Protein 6XRU (pdb70)

B-factor: mean 28.0, std 14.19, range [10.67, 147.47]

Organism: Sus scrofa (NCBI:txid9823)

Nearest PDB structures (foldseek):
  7mss-assembly1_A  TM=9.963E-01  e=2.868E-61  Homo sapiens
  8z03-assembly1_A  TM=9.940E-01  e=2.868E-61  Homo sapiens
  2fp4-assembly1_A  TM=9.964E-01  e=8.031E-61  Sus scrofa
  7jmk-assembly2_C  TM=9.768E-01  e=1.988E-58  Sus scrofa
  7jj0-assembly2_C  TM=9.709E-01  e=2.112E-58  Sus scrofa

CATH classification: 3.40.50.261

Foldseek 3Di:
DQLLLLVVQQDFQPAAEEEECCPPDVNVVVLVVQVVLNANYAYYEDAPPAPDDHPNHGYHNAPLVVCVVGVHQEYEYPDEQVCRLVVLVRCVVSLRSEYEAAYDDHPPVSLVVSVVVSVVDHRYFYADYNWQAKDQQSTGDHGDQDNPQFDAAAEEEEEQDRVLLSLLRNLQVVVPGGYRMYGHSYQEQRGRDAPLSVVVVLLPDPRHQAYEYEEEFADCRLLVNLVSLLVRQDDPSRGAYEYEYPDQPPDAPDAPPGNGHHCPPNGGHRVVSVVSNVVSVHHYDPDSNCRNVVVVVVCVVVVNPDDDD/DDFWQVLVVVLLVVLPAFAFDKDKDQALVRQLVRLVVQPAQKKKKAFIDDFDAQQQKAWPLGDGGRIDMDRHSNVRSVVVNSQAQIFIDGPRAPPRHFHGRMMMITHDFAFDFFKKWKWAQDPVDGAIKIWIFLDFDDDVVVCCVPPVVRIDMDGADPVVADDLVSLLVRLVSNPQDDVQSVQSSVNVSSVRVSCVVQQWRMKIQTGQGAGPVGHTHRHGIGTHHDPVCCVVNVVSVVSDDCRRPDVLVVLLVVVPWDKAFFPFAEEEAEAAQVVQVVLQVLLVVLPGHYGIGTHCYLPHALVSLLSVLLSQQPDPSYQEYFYAYAHDSDALLSNLNSNLVSCVVDPRRHAYEYEYHYHNRVVSVVSNVVSVDDYHYADDSNRSSNVSNVRGD

Radius of gyration: 27.21 Å; Cα contacts (8 Å, |Δi|>4): 1732; chains: 2; bounding box: 96×62×56 Å

GO terms:
  GO:0004776 succinate-CoA ligase (GDP-forming) activity (F, EXP)
  GO:0005515 protein binding (F, IPI)

Secondary structure (DSSP, 8-state):
-GGGGGGGG---TT-EEEEETTTSHHHHHHHHHHHHHT-EEEEEE-TT-TTEEETTEEEESSHHHHHHHH---EEEE---HHHHHHHHHHHHHTT-SEEEE--S---HHHHHHHHHHHTT-SS-EEE-SS--EEEETTTEEEESS-GGG--EEEEEEEES-HHHHHHHHHHHHHTT--EEEEEE--S-SS-S--HHHHHHHHHH-TT--EEEEEEESSSSHHHHHHHHHHHHS-STTPPPEEEEEE-TTPPTTS--SSTT---BTTB--HHHHHHHHHHTT-EE-SSGGGHHHHHHHHHHHTT-S----/----HHHHHHHHHTTT-----EEEESSHHHHHHHHHHH--SSEEEEE--SSS-GGG-EETTS-B-SEEEES-HHHHHHHHHTTTTSEEE-TTS-TT-EE---EEEEE----SEEEEEEEEE-SSSSSEEEEEES--SS-HHHHHHH-GGG-EEEE--TTT---HHHHHHHHHHTT--HHHHHHHHHHHHHHHHHHHHTTEEEEEEEEEEE-TTS-EEE--EEEEE-GGGGGG-HHHHTT---TTS-HHHHHHHHTT-EEEE-SSSEEEEESSHHHHHHHHHHHHHTT--B-EEEE--TT--HHHHHHHHHHHHH-TT-SEEEEEEEESSS-HHHHHHHHHHHHHTS---S-EEEEEEETTHHHHHHHHHHTT---EE-SSHHHHHHHHHHT--

Sequence (702 aa):
SYTASRKHLYVDKNTKVICQGFTGKQGTFHSQQQALEYGTNLVGGTTPGKGGKTHLGLPVFNTVKEAKEQTGATASSVIYVPPPFAAAAINEAIDAEVPLVVCITEGIPQQDMVRVKHRLLRQGKTRLIGPNCPGVINPGEECKIGIIMPGHIHKKGRIGIVSRSGTLTYEAVHQTTQVGLGQSLCVGIGGDPFNGTDFTDCLEIFLNDPATEGIILIGEIGGNNAEENAAEFLKQHNSGPKSKPVVSFIAGLTAPPGRRMGHAGAIIAGGKGGAKEKITALQSAGVVVSMMSPAQLGTTIYKEFEKRRKMLLVHHMMNLQEYQSKKLMSDNGVKVQRFFVADTANEALEAAKRLNAKEIVLKAQILAGGRGKGVFSSGLKGGVHLTKDPEVVGQLAKQMIGYNLATKQTPKEGVKVNKVMVAEALDISRETYLAILMDRSCCNGPVLVGSPQGGVDIEEVAASNPELIIFKEQIDIIIEGIKDSQAQRMAENLGFLGPLQNQAADQIKKKLYNLFLKIDATQVEVNPFGETPEGQVVCFDAKINFDDNAEFRQKDIFAMDDKSSENEPIIEENEAAKYDLKYIIGLDGNIACFVNGAGLAMATCDIIFLNGGKPANFLDLGGGVKESQVYQAFKLLTADPKVEAILLVNIFGGIVNCAIIANGITKACRELELKVPLVVRLEGTNVHEAQNILTNSGLPITSSAVDLEDAAKKAVASVT

InterPro domains:
  IPR003781 CoA-binding [PF02629] (53-146)
  IPR003781 CoA-binding [SM00881] (51-147)
  IPR005810 Succinyl-CoA ligase, alpha subunit [MF_01988] (48-340)
  IPR005810 Succinyl-CoA ligase, alpha subunit [PIRSF001553] (47-343)
  IPR005810 Succinyl-CoA ligase, alpha subunit [TIGR01019] (51-337)
  IPR005811 ATP-citrate synthase/succinyl-CoA ligase, C-terminal domain [PF00549] (199-324)
  IPR016102 Succinyl-CoA synthetase-like [G3DSA:3.40.50.261] (169-345)
  IPR016102 Succinyl-CoA synthetase-like [SSF52210] (171-338)
  IPR017440 ATP-citrate lyase/succinyl-CoA ligase, active site [PS00399] (288-301)
  IPR033847 ATP-citrate lyase/succinyl-CoA ligase, conserved site [PS01216] (200-229)
  IPR036291 NAD(P)-binding domain superfamily [SSF51735] (43-170)

Structure (mmCIF, N/CA/C/O backbone):
data_6XRU
#
_entry.id   6XRU
#
_cell.length_a   86.041
_cell.length_b   81.246
_cell.length_c   50.386
_cell.angle_alpha   90.000
_cell.angle_beta   104.590
_cell.angle_gamma   90.000
#
_symmetry.space_group_name_H-M   'P 1 21 1'
#
loop_
_entity.id
_entity.type
_entity.pdbx_description
1 polymer 'Succinyl-CoA ligase [ADP/GDP-forming] subunit alpha, mitochondrial'
2 polymer 'Succinate--CoA ligase [GDP-forming] subunit beta, mitochondrial'
3 non-polymer 'DESULFO-COENZYME A'
4 non-polymer 'SUCCINIC ACID'
5 non-polymer GLYCEROL
6 non-polymer 1,2-ETHANEDIOL
7 non-polymer 'PHOSPHATE ION'
8 non-polymer 'MAGNESIUM ION'
9 water water
#
loop_
_atom_site.group_PDB
_atom_site.id
_atom_site.type_symbol
_atom_site.label_atom_id
_atom_site.label_alt_id
_atom_site.label_comp_id
_atom_site.label_asym_id
_atom_site.label_entity_id
_atom_site.label_seq_id
_atom_site.pdbx_PDB_ins_code
_atom_site.Cartn_x
_atom_site.Cartn_y
_atom_site.Cartn_z
_atom_site.occupancy
_atom_site.B_iso_or_equiv
_atom_site.auth_seq_id
_atom_site.auth_comp_id
_atom_site.auth_asym_id
_atom_site.auth_atom_id
_atom_site.pdbx_PDB_model_num
ATOM 1 N N . SER A 1 1 ? 24.417 16.868 0.550 1.00 32.80 2 SER A N 1
ATOM 2 C CA . SER A 1 1 ? 23.638 15.655 0.738 1.00 33.58 2 SER A CA 1
ATOM 3 C C . SER A 1 1 ? 23.978 15.013 2.078 1.00 20.31 2 SER A C 1
ATOM 4 O O . SER A 1 1 ? 25.089 15.152 2.586 1.00 23.49 2 SER A O 1
ATOM 11 N N . TYR A 1 2 ? 23.013 14.293 2.645 1.00 21.66 3 TYR A N 1
ATOM 12 C CA . TYR A 1 2 ? 23.281 13.560 3.875 1.00 21.03 3 TYR A CA 1
ATOM 13 C C . TYR A 1 2 ? 24.393 12.533 3.682 1.00 23.29 3 TYR A C 1
ATOM 14 O O . TYR A 1 2 ? 25.091 12.189 4.643 1.00 19.70 3 TYR A O 1
ATOM 32 N N . THR A 1 3 ? 24.589 12.040 2.455 1.00 20.04 4 THR A N 1
ATOM 33 C CA . THR A 1 3 ? 25.652 11.065 2.232 1.00 20.29 4 THR A CA 1
ATOM 34 C C . THR A 1 3 ? 27.031 11.654 2.491 1.00 21.82 4 THR A C 1
ATOM 35 O O . THR A 1 3 ? 27.979 10.898 2.727 1.00 24.48 4 THR A O 1
ATOM 46 N N . ALA A 1 4 ? 27.163 12.984 2.452 1.00 22.77 5 ALA A N 1
ATOM 47 C CA . ALA A 1 4 ? 28.448 13.610 2.731 1.00 24.22 5 ALA A CA 1
ATOM 48 C C . ALA A 1 4 ? 28.939 13.331 4.145 1.00 25.79 5 ALA A C 1
ATOM 49 O O . ALA A 1 4 ? 30.142 13.442 4.401 1.00 27.18 5 ALA A O 1
ATOM 56 N N . SER A 1 5 ? 28.043 12.987 5.070 1.00 20.29 6 SER A N 1
ATOM 57 C CA . SER A 1 5 ? 28.425 12.738 6.453 1.00 17.08 6 SER A CA 1
ATOM 58 C C . SER A 1 5 ? 28.836 11.292 6.711 1.00 18.35 6 SER A C 1
ATOM 59 O O . SER A 1 5 ? 29.199 10.963 7.845 1.00 17.81 6 SER A O 1
ATOM 67 N N . ARG A 1 6 ? 28.789 10.421 5.696 1.00 19.19 7 ARG A N 1
ATOM 68 C CA . ARG A 1 6 ? 29.176 9.028 5.898 1.00 16.33 7 ARG A CA 1
ATOM 69 C C . ARG A 1 6 ? 30.574 8.917 6.488 1.00 16.95 7 ARG A C 1
ATOM 70 O O . ARG A 1 6 ? 30.847 8.014 7.292 1.00 16.62 7 ARG A O 1
ATOM 91 N N . LYS A 1 7 ? 31.471 9.830 6.101 1.00 19.17 8 LYS A N 1
ATOM 92 C CA . LYS A 1 7 ? 32.856 9.760 6.554 1.00 20.84 8 LYS A CA 1
ATOM 93 C C . LYS A 1 7 ? 32.962 9.786 8.074 1.00 18.77 8 LYS A C 1
ATOM 94 O O . LYS A 1 7 ? 33.897 9.207 8.641 1.00 18.57 8 LYS A O 1
ATOM 113 N N . HIS A 1 8 ? 32.018 10.443 8.752 1.00 17.90 9 HIS A N 1
ATOM 114 C CA . HIS A 1 8 ? 32.080 10.563 10.205 1.00 19.57 9 HIS A CA 1
ATOM 115 C C . HIS A 1 8 ? 31.872 9.233 10.922 1.00 17.42 9 HIS A C 1
ATOM 116 O O . HIS A 1 8 ? 32.082 9.167 12.138 1.00 16.87 9 HIS A O 1
ATOM 130 N N . LEU A 1 9 ? 31.462 8.182 10.206 1.00 17.65 10 LEU A N 1
ATOM 131 C CA . LEU A 1 9 ? 31.329 6.864 10.818 1.00 14.47 10 LEU A CA 1
ATOM 132 C C . LEU A 1 9 ? 32.663 6.326 11.317 1.00 17.37 10 LEU A C 1
ATOM 133 O O . LEU A 1 9 ? 32.696 5.522 12.255 1.00 17.54 10 LEU A O 1
ATOM 149 N N . TYR A 1 10 ? 33.769 6.737 10.696 1.00 18.78 11 TYR A N 1
ATOM 150 C CA . TYR A 1 10 ? 35.066 6.115 10.955 1.00 18.93 11 TYR A CA 1
ATOM 151 C C . TYR A 1 10 ? 35.738 6.822 12.129 1.00 14.72 11 TYR A C 1
ATOM 152 O O . TYR A 1 10 ? 36.668 7.617 11.979 1.00 18.07 11 TYR A O 1
ATOM 170 N N . VAL A 1 11 ? 35.247 6.507 13.330 1.00 16.24 12 VAL A N 1
ATOM 171 C CA . VAL A 1 11 ? 35.866 7.024 14.543 1.00 14.73 12 VAL A CA 1
ATOM 172 C C . VAL A 1 11 ? 37.311 6.530 14.660 1.00 15.35 12 VAL A C 1
ATOM 173 O O . VAL A 1 11 ? 37.702 5.502 14.092 1.00 15.38 12 VAL A O 1
ATOM 186 N N . ASP A 1 12 ? 38.113 7.283 15.408 1.00 13.65 13 ASP A N 1
ATOM 187 C CA . ASP A 1 12 ? 39.526 6.956 15.585 1.00 14.72 13 ASP A CA 1
ATOM 188 C C . ASP A 1 12 ? 40.020 7.564 16.897 1.00 15.26 13 ASP A C 1
ATOM 189 O O . ASP A 1 12 ? 39.244 8.140 17.667 1.00 13.68 13 ASP A O 1
ATOM 198 N N . LYS A 1 13 ? 41.326 7.444 17.147 1.00 16.12 14 LYS A N 1
ATOM 199 C CA . LYS A 1 13 ? 41.866 7.831 18.444 1.00 15.95 14 LYS A CA 1
ATOM 200 C C . LYS A 1 13 ? 41.733 9.319 18.725 1.00 18.48 14 LYS A C 1
ATOM 201 O O . LYS A 1 13 ? 41.931 9.734 19.873 1.00 21.41 14 LYS A O 1
ATOM 220 N N . ASN A 1 14 ? 41.424 10.127 17.721 1.00 16.42 15 ASN A N 1
ATOM 221 C CA . ASN A 1 14 ? 41.283 11.562 17.902 1.00 17.34 15 ASN A CA 1
ATOM 222 C C . ASN A 1 14 ? 39.831 12.006 18.002 1.00 17.52 15 ASN A C 1
ATOM 223 O O . ASN A 1 14 ? 39.568 13.194 18.195 1.00 18.29 15 ASN A O 1
ATOM 234 N N . THR A 1 15 ? 38.884 11.084 17.908 1.00 14.90 16 THR A N 1
ATOM 235 C CA . THR A 1 15 ? 37.491 11.428 18.141 1.00 14.54 16 THR A CA 1
ATOM 236 C C . THR A 1 15 ? 37.288 11.835 19.596 1.00 17.94 16 THR A C 1
ATOM 237 O O . THR A 1 15 ? 37.809 11.200 20.515 1.00 16.89 16 THR A O 1
ATOM 248 N N . LYS A 1 16 ? 36.525 12.903 19.803 1.00 15.04 17 LYS A N 1
ATOM 249 C CA . LYS A 1 16 ? 36.224 13.422 21.131 1.00 14.73 17 LYS A CA 1
ATOM 250 C C . LYS A 1 16 ? 34.721 13.337 21.339 1.00 13.25 17 LYS A C 1
ATOM 251 O O . LYS A 1 16 ? 33.952 13.810 20.497 1.00 15.36 17 LYS A O 1
ATOM 270 N N . VAL A 1 17 ? 34.308 12.725 22.452 1.00 14.93 18 VAL A N 1
ATOM 271 C CA . VAL A 1 17 ? 32.941 12.252 22.642 1.00 16.17 18 VAL A CA 1
ATOM 272 C C . VAL A 1 17 ? 32.309 12.909 23.863 1.00 15.55 18 VAL A C 1
ATOM 273 O O . VAL A 1 17 ? 32.926 12.978 24.932 1.00 16.49 18 VAL A O 1
ATOM 286 N N . ILE A 1 18 ? 31.058 13.352 23.711 1.00 14.30 19 ILE A N 1
ATOM 287 C CA . ILE A 1 18 ? 30.219 13.739 24.840 1.00 13.65 19 ILE A CA 1
ATOM 288 C C . ILE A 1 18 ? 29.077 12.737 24.966 1.00 15.33 19 ILE A C 1
ATOM 289 O O . ILE A 1 18 ? 28.696 12.059 24.006 1.00 16.89 19 ILE A O 1
ATOM 305 N N . CYS A 1 19 ? 28.505 12.677 26.168 1.00 14.46 20 CYS A N 1
ATOM 306 C CA . CYS A 1 19 ? 27.431 11.749 26.497 1.00 14.98 20 CYS A CA 1
ATOM 307 C C . CYS A 1 19 ? 26.165 12.532 26.824 1.00 15.44 20 CYS A C 1
ATOM 308 O O . CYS A 1 19 ? 26.138 13.298 27.794 1.00 15.12 20 CYS A O 1
ATOM 316 N N . GLN A 1 20 ? 25.119 12.330 26.026 1.00 14.29 21 GLN A N 1
ATOM 317 C CA . GLN A 1 20 ? 23.797 12.873 26.320 1.00 12.87 21 GLN A CA 1
ATOM 318 C C . GLN A 1 20 ? 23.054 11.867 27.191 1.00 13.49 21 GLN A C 1
ATOM 319 O O . GLN A 1 20 ? 22.915 10.697 26.814 1.00 16.54 21 GLN A O 1
ATOM 333 N N . GLY A 1 21 ? 22.579 12.324 28.348 1.00 14.19 22 GLY A N 1
ATOM 334 C CA . GLY A 1 21 ? 22.104 11.425 29.379 1.00 14.94 22 GLY A CA 1
ATOM 335 C C . GLY A 1 21 ? 23.204 11.034 30.333 1.00 17.45 22 GLY A C 1
ATOM 336 O O . GLY A 1 21 ? 23.136 9.963 30.949 1.00 18.54 22 GLY A O 1
ATOM 340 N N . PHE A 1 22 ? 24.201 11.908 30.488 1.00 15.82 23 PHE A N 1
ATOM 341 C CA . PHE A 1 22 ? 25.473 11.580 31.125 1.00 15.14 23 PHE A CA 1
ATOM 342 C C . PHE A 1 22 ? 25.298 11.167 32.575 1.00 13.41 23 PHE A C 1
ATOM 343 O O . PHE A 1 22 ? 26.039 10.311 33.072 1.00 17.07 23 PHE A O 1
ATOM 360 N N . THR A 1 23 ? 24.366 11.795 33.287 1.00 17.24 24 THR A N 1
ATOM 361 C CA . THR A 1 23 ? 24.158 11.521 34.703 1.00 16.04 24 THR A CA 1
ATOM 362 C C . THR A 1 23 ? 23.223 10.344 34.958 1.00 16.49 24 THR A C 1
ATOM 363 O O . THR A 1 23 ? 23.036 9.966 36.120 1.00 19.61 24 THR A O 1
ATOM 374 N N . GLY A 1 24 ? 22.646 9.751 33.918 1.00 16.12 25 GLY A N 1
ATOM 375 C CA . GLY A 1 24 ? 21.751 8.626 34.093 1.00 17.26 25 GLY A CA 1
ATOM 376 C C . GLY A 1 24 ? 22.497 7.348 34.433 1.00 14.65 25 GLY A C 1
ATOM 377 O O . GLY A 1 24 ? 23.726 7.291 34.479 1.00 18.68 25 GLY A O 1
ATOM 381 N N . LYS A 1 25 ? 21.723 6.290 34.671 1.00 16.81 26 LYS A N 1
ATOM 382 C CA . LYS A 1 25 ? 22.316 5.025 35.102 1.00 17.27 26 LYS A CA 1
ATOM 383 C C . LYS A 1 25 ? 23.277 4.474 34.049 1.00 15.43 26 LYS A C 1
ATOM 384 O O . LYS A 1 25 ? 24.453 4.216 34.336 1.00 18.82 26 LYS A O 1
ATOM 403 N N . GLN A 1 26 ? 22.798 4.294 32.816 1.00 17.84 27 GLN A N 1
ATOM 404 C CA . GLN A 1 26 ? 23.650 3.706 31.786 1.00 19.81 27 GLN A CA 1
ATOM 405 C C . GLN A 1 26 ? 24.658 4.713 31.245 1.00 17.60 27 GLN A C 1
ATOM 406 O O . GLN A 1 26 ? 25.803 4.349 30.954 1.00 18.30 27 GLN A O 1
ATOM 420 N N . GLY A 1 27 ? 24.258 5.977 31.103 1.00 18.26 28 GLY A N 1
ATOM 421 C CA . GLY A 1 27 ? 25.219 6.997 30.725 1.00 16.56 28 GLY A CA 1
ATOM 422 C C . GLY A 1 27 ? 26.406 7.035 31.663 1.00 18.72 28 GLY A C 1
ATOM 423 O O . GLY A 1 27 ? 27.553 7.147 31.226 1.00 18.68 28 GLY A O 1
ATOM 427 N N . THR A 1 28 ? 26.151 6.939 32.969 1.00 17.42 29 THR A N 1
ATOM 428 C CA . THR A 1 28 ? 27.247 6.953 33.932 1.00 17.06 29 THR A CA 1
ATOM 429 C C . THR A 1 28 ? 28.140 5.733 33.753 1.00 18.51 29 THR A C 1
ATOM 430 O O . THR A 1 28 ? 29.368 5.852 33.650 1.00 19.83 29 THR A O 1
ATOM 441 N N . PHE A 1 29 ? 27.535 4.546 33.713 1.00 20.09 30 PHE A N 1
ATOM 442 C CA . PHE A 1 29 ? 28.323 3.320 33.700 1.00 21.17 30 PHE A CA 1
ATOM 443 C C . PHE A 1 29 ? 29.145 3.205 32.423 1.00 21.39 30 PHE A C 1
ATOM 444 O O . PHE A 1 29 ? 30.337 2.880 32.467 1.00 20.04 30 PHE A O 1
ATOM 461 N N . HIS A 1 30 ? 28.531 3.475 31.275 1.00 17.60 31 HIS A N 1
ATOM 462 C CA . HIS A 1 30 ? 29.248 3.333 30.012 1.00 15.68 31 HIS A CA 1
ATOM 463 C C . HIS A 1 30 ? 30.215 4.473 29.762 1.00 19.52 31 HIS A C 1
ATOM 464 O O . HIS A 1 30 ? 31.195 4.282 29.035 1.00 19.60 31 HIS A O 1
ATOM 478 N N . SER A 1 31 ? 29.995 5.631 30.377 1.00 18.03 32 SER A N 1
ATOM 479 C CA . SER A 1 31 ? 31.011 6.674 30.346 1.00 16.05 32 SER A CA 1
ATOM 480 C C . SER A 1 31 ? 32.240 6.259 31.145 1.00 18.49 32 SER A C 1
ATOM 481 O O . SER A 1 31 ? 33.376 6.494 30.717 1.00 21.26 32 SER A O 1
ATOM 489 N N . GLN A 1 32 ? 32.034 5.652 32.315 1.00 18.56 33 GLN A N 1
ATOM 490 C CA . GLN A 1 32 ? 33.162 5.130 33.080 1.00 17.44 33 GLN A CA 1
ATOM 491 C C . GLN A 1 32 ? 33.926 4.092 32.268 1.00 23.00 33 GLN A C 1
ATOM 492 O O . GLN A 1 32 ? 35.159 4.131 32.186 1.00 20.31 33 GLN A O 1
ATOM 506 N N . GLN A 1 33 ? 33.206 3.163 31.640 1.00 22.63 34 GLN A N 1
ATOM 507 C CA A GLN A 1 33 ? 33.870 2.149 30.828 0.56 18.48 34 GLN A CA 1
ATOM 508 C CA B GLN A 1 33 ? 33.874 2.152 30.830 0.44 18.55 34 GLN A CA 1
ATOM 509 C C . GLN A 1 33 ? 34.578 2.770 29.629 1.00 20.36 34 GLN A C 1
ATOM 510 O O . GLN A 1 33 ? 35.638 2.285 29.217 1.00 21.78 34 GLN A O 1
ATOM 537 N N . ALA A 1 34 ? 34.019 3.844 29.066 1.00 19.06 35 ALA A N 1
ATOM 538 C CA . ALA A 1 34 ? 34.668 4.507 27.940 1.00 18.33 35 ALA A CA 1
ATOM 539 C C . ALA A 1 34 ? 36.001 5.107 28.359 1.00 21.28 35 ALA A C 1
ATOM 540 O O . ALA A 1 34 ? 37.003 4.984 27.645 1.00 19.96 35 ALA A O 1
ATOM 547 N N . LEU A 1 35 ? 36.026 5.777 29.510 1.00 21.18 36 LEU A N 1
ATOM 548 C CA . LEU A 1 35 ? 37.277 6.324 30.017 1.00 20.89 36 LEU A CA 1
ATOM 549 C C . LEU A 1 35 ? 38.309 5.226 30.215 1.00 20.75 36 LEU A C 1
ATOM 550 O O . LEU A 1 35 ? 39.480 5.385 29.846 1.00 22.68 36 LEU A O 1
ATOM 566 N N . GLU A 1 36 ? 37.891 4.098 30.791 1.00 17.74 37 GLU A N 1
ATOM 567 C CA . GLU A 1 36 ? 38.821 3.003 31.045 1.00 17.08 37 GLU A CA 1
ATOM 568 C C . GLU A 1 36 ? 39.322 2.375 29.750 1.00 21.92 37 GLU A C 1
ATOM 569 O O . GLU A 1 36 ? 40.455 1.883 29.703 1.00 23.88 37 GLU A O 1
ATOM 581 N N . TYR A 1 37 ? 38.510 2.403 28.689 1.00 22.23 38 TYR A N 1
ATOM 582 C CA . TYR A 1 37 ? 38.940 1.877 27.396 1.00 19.30 38 TYR A CA 1
ATOM 583 C C . TYR A 1 37 ? 39.948 2.793 26.706 1.00 22.80 38 TYR A C 1
ATOM 584 O O . TYR A 1 37 ? 40.739 2.327 25.878 1.00 25.82 38 TYR A O 1
ATOM 602 N N . GLY A 1 38 ? 39.933 4.089 27.017 1.00 20.80 39 GLY A N 1
ATOM 603 C CA . GLY A 1 38 ? 40.763 5.057 26.326 1.00 22.24 39 GLY A CA 1
ATOM 604 C C . GLY A 1 38 ? 40.014 5.961 25.371 1.00 19.89 39 GLY A C 1
ATOM 605 O O . GLY A 1 38 ? 40.648 6.777 24.691 1.00 21.12 39 GLY A O 1
ATOM 609 N N . THR A 1 39 ? 38.694 5.831 25.279 1.00 18.98 40 THR A N 1
ATOM 610 C CA . THR A 1 39 ? 37.908 6.789 24.514 1.00 19.59 40 THR A CA 1
ATOM 611 C C . THR A 1 39 ? 38.043 8.171 25.142 1.00 14.47 40 THR A C 1
ATOM 612 O O . THR A 1 39 ? 38.050 8.319 26.369 1.00 16.80 40 THR A O 1
ATOM 623 N N . ASN A 1 40 ? 38.158 9.190 24.284 1.00 17.38 41 ASN A N 1
ATOM 624 C CA . ASN A 1 40 ? 38.250 10.584 24.712 1.00 15.53 41 ASN A CA 1
ATOM 625 C C . ASN A 1 40 ? 36.857 11.110 25.065 1.00 17.03 41 ASN A C 1
ATOM 626 O O . ASN A 1 40 ? 36.263 11.920 24.351 1.00 20.69 41 ASN A O 1
ATOM 637 N N . LEU A 1 41 ? 36.345 10.652 26.204 1.00 15.96 42 LEU A N 1
ATOM 638 C CA . LEU A 1 41 ? 35.085 11.168 26.727 1.00 17.84 42 LEU A CA 1
ATOM 639 C C . LEU A 1 41 ? 35.368 12.450 27.505 1.00 20.76 42 LEU A C 1
ATOM 640 O O . LEU A 1 41 ? 36.097 12.427 28.504 1.00 19.66 42 LEU A O 1
ATOM 656 N N . VAL A 1 42 ? 34.784 13.563 27.056 1.00 15.20 43 VAL A N 1
ATOM 657 C CA . VAL A 1 42 ? 35.162 14.892 27.526 1.00 15.72 43 VAL A CA 1
ATOM 658 C C . VAL A 1 42 ? 34.063 15.594 28.312 1.00 16.30 43 VAL A C 1
ATOM 659 O O . VAL A 1 42 ? 34.294 16.708 28.806 1.00 19.71 43 VAL A O 1
ATOM 672 N N . GLY A 1 43 ? 32.893 14.997 28.451 1.00 15.03 44 GLY A N 1
ATOM 673 C CA . GLY A 1 43 ? 31.805 15.620 29.176 1.00 14.96 44 GLY A CA 1
ATOM 674 C C . GLY A 1 43 ? 30.479 15.091 28.670 1.00 13.64 44 GLY A C 1
ATOM 675 O O . GLY A 1 43 ? 30.424 14.112 27.932 1.00 15.65 44 GLY A O 1
ATOM 679 N N . GLY A 1 44 ? 29.407 15.757 29.084 1.00 15.03 45 GLY A N 1
ATOM 680 C CA . GLY A 1 44 ? 28.089 15.296 28.690 1.00 13.72 45 GLY A CA 1
ATOM 681 C C . GLY A 1 44 ? 27.011 16.287 29.066 1.00 14.90 45 GLY A C 1
ATOM 682 O O . GLY A 1 44 ? 27.271 17.326 29.679 1.00 16.85 45 GLY A O 1
ATOM 686 N N . THR A 1 45 ? 25.777 15.937 28.690 1.00 13.91 46 THR A N 1
ATOM 687 C CA . THR A 1 45 ? 24.635 16.800 28.930 1.00 15.38 46 THR A CA 1
ATOM 688 C C . THR A 1 45 ? 23.543 16.073 29.696 1.00 18.98 46 THR A C 1
ATOM 689 O O . THR A 1 45 ? 23.278 14.888 29.465 1.00 17.61 46 THR A O 1
ATOM 700 N N . THR A 1 46 ? 22.919 16.809 30.611 1.00 16.15 47 THR A N 1
ATOM 701 C CA . THR A 1 46 ? 21.611 16.492 31.164 1.00 16.55 47 THR A CA 1
ATOM 702 C C . THR A 1 46 ? 20.927 17.841 31.345 1.00 14.31 47 THR A C 1
ATOM 703 O O . THR A 1 46 ? 21.451 18.693 32.076 1.00 16.65 47 THR A O 1
ATOM 714 N N . PRO A 1 47 ? 19.793 18.092 30.697 1.00 15.59 48 PRO A N 1
ATOM 715 C CA . PRO A 1 47 ? 19.149 19.403 30.837 1.00 15.08 48 PRO A CA 1
ATOM 716 C C . PRO A 1 47 ? 18.821 19.677 32.297 1.00 14.90 48 PRO A C 1
ATOM 717 O O . PRO A 1 47 ? 18.262 18.831 32.997 1.00 18.80 48 PRO A O 1
ATOM 728 N N . GLY A 1 48 ? 19.219 20.853 32.767 1.00 14.56 49 GLY A N 1
ATOM 729 C CA . GLY A 1 48 ? 19.005 21.230 34.142 1.00 16.07 49 GLY A CA 1
ATOM 730 C C . GLY A 1 48 ? 20.136 20.897 35.090 1.00 18.07 49 GLY A C 1
ATOM 731 O O . GLY A 1 48 ? 20.097 21.337 36.244 1.00 22.78 49 GLY A O 1
ATOM 735 N N . LYS A 1 49 ? 21.136 20.134 34.654 1.00 16.37 50 LYS A N 1
ATOM 736 C CA . LYS A 1 49 ? 22.268 19.780 35.501 1.00 18.40 50 LYS A CA 1
ATOM 737 C C . LYS A 1 49 ? 23.578 20.390 35.013 1.00 17.05 50 LYS A C 1
ATOM 738 O O . LYS A 1 49 ? 24.653 19.988 35.471 1.00 17.43 50 LYS A O 1
ATOM 757 N N . GLY A 1 50 ? 23.514 21.365 34.111 1.00 17.85 51 GLY A N 1
ATOM 758 C CA . GLY A 1 50 ? 24.716 22.078 33.731 1.00 19.32 51 GLY A CA 1
ATOM 759 C C . GLY A 1 50 ? 25.374 22.739 34.927 1.00 18.61 51 GLY A C 1
ATOM 760 O O . GLY A 1 50 ? 24.714 23.168 35.875 1.00 18.61 51 GLY A O 1
ATOM 764 N N . GLY A 1 51 ? 26.700 22.820 34.879 1.00 18.51 52 GLY A N 1
ATOM 765 C CA . GLY A 1 51 ? 27.447 23.415 35.964 1.00 18.47 52 GLY A CA 1
ATOM 766 C C . GLY A 1 51 ? 27.764 22.473 37.096 1.00 22.53 52 GLY A C 1
ATOM 767 O O . GLY A 1 51 ? 28.145 22.930 38.179 1.00 22.94 52 GLY A O 1
ATOM 771 N N . LYS A 1 52 ? 27.586 21.178 36.891 1.00 25.54 53 LYS A N 1
ATOM 772 C CA . LYS A 1 52 ? 28.043 20.153 37.811 1.00 32.39 53 LYS A CA 1
ATOM 773 C C . LYS A 1 52 ? 29.215 19.420 37.172 1.00 25.34 53 LYS A C 1
ATOM 774 O O . LYS A 1 52 ? 29.473 19.547 35.973 1.00 20.60 53 LYS A O 1
ATOM 793 N N . THR A 1 53 ? 29.941 18.662 37.986 1.00 25.12 54 THR A N 1
ATOM 794 C CA . THR A 1 53 ? 30.880 17.684 37.462 1.00 19.92 54 THR A CA 1
ATOM 795 C C . THR A 1 53 ? 30.357 16.282 37.748 1.00 19.52 54 THR A C 1
ATOM 796 O O . THR A 1 53 ? 29.566 16.056 38.670 1.00 23.75 54 THR A O 1
ATOM 807 N N . HIS A 1 54 ? 30.820 15.342 36.933 1.00 20.54 55 HIS A N 1
ATOM 808 C CA . HIS A 1 54 ? 30.369 13.955 36.991 1.00 17.75 55 HIS A CA 1
ATOM 809 C C . HIS A 1 54 ? 31.496 13.128 36.402 1.00 16.09 55 HIS A C 1
ATOM 810 O O . HIS A 1 54 ? 31.930 13.397 35.278 1.00 16.34 55 HIS A O 1
ATOM 824 N N . LEU A 1 55 ? 31.980 12.144 37.153 1.00 21.48 56 LEU A N 1
ATOM 825 C CA . LEU A 1 55 ? 33.161 11.377 36.758 1.00 20.31 56 LEU A CA 1
ATOM 826 C C . LEU A 1 55 ? 34.360 12.290 36.504 1.00 19.05 56 LEU A C 1
ATOM 827 O O . LEU A 1 55 ? 35.214 12.003 35.660 1.00 23.15 56 LEU A O 1
ATOM 843 N N . GLY A 1 56 ? 34.429 13.405 37.226 1.00 22.38 57 GLY A N 1
ATOM 844 C CA . GLY A 1 56 ? 35.509 14.348 37.036 1.00 21.75 57 GLY A CA 1
ATOM 845 C C . GLY A 1 56 ? 35.409 15.187 35.786 1.00 21.95 57 GLY A C 1
ATOM 846 O O . GLY A 1 56 ? 36.351 15.919 35.472 1.00 21.50 57 GLY A O 1
ATOM 850 N N . LEU A 1 57 ? 34.294 15.118 35.071 1.00 17.54 58 LEU A N 1
ATOM 851 C CA . LEU A 1 57 ? 34.093 15.788 33.798 1.00 18.57 58 LEU A CA 1
ATOM 852 C C . LEU A 1 57 ? 32.924 16.755 33.901 1.00 15.15 58 LEU A C 1
ATOM 853 O O . LEU A 1 57 ? 32.038 16.589 34.747 1.00 18.25 58 LEU A O 1
ATOM 869 N N . PRO A 1 58 ? 32.883 17.778 33.051 1.00 15.15 59 PRO A N 1
ATOM 870 C CA . PRO A 1 58 ? 31.805 18.768 33.147 1.00 14.36 59 PRO A CA 1
ATOM 871 C C . PRO A 1 58 ? 30.493 18.251 32.581 1.00 16.15 59 PRO A C 1
ATOM 872 O O . PRO A 1 58 ? 30.462 17.534 31.577 1.00 16.62 59 PRO A O 1
ATOM 883 N N . VAL A 1 59 ? 29.402 18.649 33.240 1.00 14.69 60 VAL A N 1
ATOM 884 C CA . VAL A 1 59 ? 28.037 18.414 32.781 1.00 13.84 60 VAL A CA 1
ATOM 885 C C . VAL A 1 59 ? 27.491 19.736 32.258 1.00 15.11 60 VAL A C 1
ATOM 886 O O . VAL A 1 59 ? 27.673 20.785 32.889 1.00 15.18 60 VAL A O 1
ATOM 899 N N . PHE A 1 60 ? 26.804 19.683 31.114 1.00 14.81 61 PHE A N 1
ATOM 900 C CA . PHE A 1 60 ? 26.274 20.862 30.446 1.00 14.21 61 PHE A CA 1
ATOM 901 C C . PHE A 1 60 ? 24.764 20.743 30.254 1.00 14.06 61 PHE A C 1
ATOM 902 O O . PHE A 1 60 ? 24.217 19.639 30.165 1.00 15.35 61 PHE A O 1
ATOM 919 N N . ASN A 1 61 ? 24.090 21.899 30.177 1.00 14.75 62 ASN A N 1
ATOM 920 C CA . ASN A 1 61 ? 22.648 21.916 29.939 1.00 13.76 62 ASN A CA 1
ATOM 921 C C . ASN A 1 61 ? 22.276 21.646 28.482 1.00 18.14 62 ASN A C 1
ATOM 922 O O . ASN A 1 61 ? 21.149 21.218 28.203 1.00 17.26 62 ASN A O 1
ATOM 933 N N . THR A 1 62 ? 23.183 21.930 27.547 1.00 13.92 63 THR A N 1
ATOM 934 C CA . THR A 1 62 ? 22.896 21.829 26.127 1.00 13.87 63 THR A CA 1
ATOM 935 C C . THR A 1 62 ? 24.070 21.206 25.384 1.00 12.63 63 THR A C 1
ATOM 936 O O . THR A 1 62 ? 25.232 21.330 25.793 1.00 14.03 63 THR A O 1
ATOM 947 N N . VAL A 1 63 ? 23.741 20.558 24.260 1.00 17.17 64 VAL A N 1
ATOM 948 C CA . VAL A 1 63 ? 24.768 20.022 23.374 1.00 15.72 64 VAL A CA 1
ATOM 949 C C . VAL A 1 63 ? 25.633 21.140 22.813 1.00 14.03 64 VAL A C 1
ATOM 950 O O . VAL A 1 63 ? 26.855 20.994 22.693 1.00 15.51 64 VAL A O 1
ATOM 963 N N . LYS A 1 64 ? 25.022 22.272 22.459 1.00 14.72 65 LYS A N 1
ATOM 964 C CA . LYS A 1 64 ? 25.800 23.380 21.913 1.00 16.49 65 LYS A CA 1
ATOM 965 C C . LYS A 1 64 ? 26.883 23.827 22.890 1.00 15.32 65 LYS A C 1
ATOM 966 O O . LYS A 1 64 ? 28.042 24.024 22.503 1.00 18.49 65 LYS A O 1
ATOM 985 N N . GLU A 1 65 ? 26.527 24.001 24.165 1.00 15.17 66 GLU A N 1
ATOM 986 C CA . GLU A 1 65 ? 27.537 24.437 25.124 1.00 16.07 66 GLU A CA 1
ATOM 987 C C . GLU A 1 65 ? 28.601 23.366 25.304 1.00 14.41 66 GLU A C 1
ATOM 988 O O . GLU A 1 65 ? 29.798 23.667 25.313 1.00 16.06 66 GLU A O 1
ATOM 1000 N N . ALA A 1 66 ? 28.183 22.106 25.442 1.00 15.66 67 ALA A N 1
ATOM 1001 C CA . ALA A 1 66 ? 29.147 21.022 25.597 1.00 16.20 67 ALA A CA 1
ATOM 1002 C C . ALA A 1 66 ? 30.133 20.988 24.435 1.00 13.12 67 ALA A C 1
ATOM 1003 O O . ALA A 1 66 ? 31.347 20.874 24.637 1.00 14.80 67 ALA A O 1
ATOM 1010 N N . LYS A 1 67 ? 29.617 21.095 23.206 1.00 14.70 68 LYS A N 1
ATOM 1011 C CA . LYS A 1 67 ? 30.465 21.032 22.021 1.00 16.87 68 LYS A CA 1
ATOM 1012 C C . LYS A 1 67 ? 31.435 22.203 21.984 1.00 23.32 68 LYS A C 1
ATOM 1013 O O . LYS A 1 67 ? 32.635 22.026 21.743 1.00 21.35 68 LYS A O 1
ATOM 1032 N N . GLU A 1 68 ? 30.932 23.414 22.221 1.00 16.57 69 GLU A N 1
ATOM 1033 C CA . GLU A 1 68 ? 31.796 24.585 22.161 1.00 18.91 69 GLU A CA 1
ATOM 1034 C C . GLU A 1 68 ? 32.874 24.539 23.231 1.00 21.92 69 GLU A C 1
ATOM 1035 O O . GLU A 1 68 ? 33.992 25.011 23.001 1.00 26.06 69 GLU A O 1
ATOM 1047 N N . GLN A 1 69 ? 32.573 23.961 24.394 1.00 17.73 70 GLN A N 1
ATOM 1048 C CA . GLN A 1 69 ? 33.500 24.002 25.518 1.00 16.85 70 GLN A CA 1
ATOM 1049 C C . GLN A 1 69 ? 34.500 22.853 25.522 1.00 19.77 70 GLN A C 1
ATOM 1050 O O . GLN A 1 69 ? 35.521 22.945 26.214 1.00 20.42 70 GLN A O 1
ATOM 1064 N N . THR A 1 70 ? 34.248 21.789 24.758 1.00 15.39 71 THR A N 1
ATOM 1065 C CA . THR A 1 70 ? 35.128 20.633 24.749 1.00 15.04 71 THR A CA 1
ATOM 1066 C C . THR A 1 70 ? 35.699 20.288 23.382 1.00 16.00 71 THR A C 1
ATOM 1067 O O . THR A 1 70 ? 36.608 19.454 23.311 1.00 23.71 71 THR A O 1
ATOM 1078 N N . GLY A 1 71 ? 35.208 20.896 22.304 1.00 20.21 72 GLY A N 1
ATOM 1079 C CA . GLY A 1 71 ? 35.624 20.483 20.980 1.00 24.43 72 GLY A CA 1
ATOM 1080 C C . GLY A 1 71 ? 35.119 19.120 20.567 1.00 24.46 72 GLY A C 1
ATOM 1081 O O . GLY A 1 71 ? 35.664 18.519 19.636 1.00 24.13 72 GLY A O 1
ATOM 1085 N N . ALA A 1 72 ? 34.087 18.611 21.234 1.00 18.16 73 ALA A N 1
ATOM 1086 C CA . ALA A 1 72 ? 33.580 17.283 20.919 1.00 20.28 73 ALA A CA 1
ATOM 1087 C C . ALA A 1 72 ? 33.212 17.173 19.443 1.00 17.12 73 ALA A C 1
ATOM 1088 O O . ALA A 1 72 ? 32.665 18.103 18.845 1.00 18.99 73 ALA A O 1
ATOM 1095 N N . THR A 1 73 ? 33.515 16.015 18.860 1.00 17.40 74 THR A N 1
ATOM 1096 C CA . THR A 1 73 ? 33.157 15.701 17.485 1.00 16.53 74 THR A CA 1
ATOM 1097 C C . THR A 1 73 ? 32.162 14.553 17.390 1.00 16.07 74 THR A C 1
ATOM 1098 O O . THR A 1 73 ? 31.722 14.218 16.286 1.00 20.41 74 THR A O 1
ATOM 1109 N N . ALA A 1 74 ? 31.789 13.948 18.514 1.00 14.16 75 ALA A N 1
ATOM 1110 C CA . ALA A 1 74 ? 30.807 12.878 18.513 1.00 16.00 75 ALA A CA 1
ATOM 1111 C C . ALA A 1 74 ? 30.008 12.942 19.804 1.00 16.46 75 ALA A C 1
ATOM 1112 O O . ALA A 1 74 ? 30.495 13.429 20.828 1.00 15.89 75 ALA A O 1
ATOM 1119 N N . SER A 1 75 ? 28.769 12.458 19.742 1.00 15.20 76 SER A N 1
ATOM 1120 C CA A SER A 1 75 ? 27.916 12.339 20.915 0.75 12.47 76 SER A CA 1
ATOM 1121 C CA B SER A 1 75 ? 27.928 12.333 20.923 0.25 12.64 76 SER A CA 1
ATOM 1122 C C . SER A 1 75 ? 27.288 10.953 20.936 1.00 14.56 76 SER A C 1
ATOM 1123 O O . SER A 1 75 ? 27.005 10.370 19.887 1.00 18.87 76 SER A O 1
ATOM 1138 N N . VAL A 1 76 ? 27.081 10.425 22.140 1.00 13.54 77 VAL A N 1
ATOM 1139 C CA . VAL A 1 76 ? 26.409 9.145 22.342 1.00 16.03 77 VAL A CA 1
ATOM 1140 C C . VAL A 1 76 ? 25.220 9.390 23.262 1.00 16.53 77 VAL A C 1
ATOM 1141 O O . VAL A 1 76 ? 25.340 10.106 24.264 1.00 16.28 77 VAL A O 1
ATOM 1154 N N . ILE A 1 77 ? 24.071 8.821 22.907 1.00 13.97 78 ILE A N 1
ATOM 1155 C CA . ILE A 1 77 ? 22.803 9.126 23.565 1.00 14.18 78 ILE A CA 1
ATOM 1156 C C . ILE A 1 77 ? 22.347 7.929 24.393 1.00 16.92 78 ILE A C 1
ATOM 1157 O O . ILE A 1 77 ? 22.100 6.840 23.857 1.00 15.09 78 ILE A O 1
ATOM 1173 N N . TYR A 1 78 ? 22.201 8.155 25.704 1.00 15.14 79 TYR A N 1
ATOM 1174 C CA . TYR A 1 78 ? 21.592 7.209 26.634 1.00 17.41 79 TYR A CA 1
ATOM 1175 C C . TYR A 1 78 ? 20.377 7.882 27.275 1.00 18.01 79 TYR A C 1
ATOM 1176 O O . TYR A 1 78 ? 20.262 7.947 28.505 1.00 15.72 79 TYR A O 1
ATOM 1194 N N . VAL A 1 79 ? 19.469 8.390 26.447 1.00 16.71 80 VAL A N 1
ATOM 1195 C CA . VAL A 1 79 ? 18.315 9.168 26.903 1.00 14.73 80 VAL A CA 1
ATOM 1196 C C . VAL A 1 79 ? 17.081 8.285 26.770 1.00 15.37 80 VAL A C 1
ATOM 1197 O O . VAL A 1 79 ? 16.968 7.552 25.779 1.00 15.78 80 VAL A O 1
ATOM 1210 N N . PRO A 1 80 ? 16.140 8.307 27.716 1.00 14.49 81 PRO A N 1
ATOM 1211 C CA . PRO A 1 80 ? 15.012 7.364 27.662 1.00 15.61 81 PRO A CA 1
ATOM 1212 C C . PRO A 1 80 ? 14.117 7.621 26.463 1.00 17.35 81 PRO A C 1
ATOM 1213 O O . PRO A 1 80 ? 14.122 8.719 25.887 1.00 15.90 81 PRO A O 1
ATOM 1224 N N . PRO A 1 81 ? 13.311 6.633 26.078 1.00 16.08 82 PRO A N 1
ATOM 1225 C CA . PRO A 1 81 ? 12.566 6.695 24.804 1.00 16.94 82 PRO A CA 1
ATOM 1226 C C . PRO A 1 81 ? 11.714 7.943 24.627 1.00 15.94 82 PRO A C 1
ATOM 1227 O O . PRO A 1 81 ? 11.586 8.433 23.494 1.00 18.55 82 PRO A O 1
ATOM 1238 N N . PRO A 1 82 ? 11.062 8.465 25.670 1.00 14.89 83 PRO A N 1
ATOM 1239 C CA . PRO A 1 82 ? 10.171 9.619 25.437 1.00 16.46 83 PRO A CA 1
ATOM 1240 C C . PRO A 1 82 ? 10.895 10.867 24.967 1.00 17.52 83 PRO A C 1
ATOM 1241 O O . PRO A 1 82 ? 10.262 11.754 24.377 1.00 17.94 83 PRO A O 1
ATOM 1252 N N . PHE A 1 83 ? 12.207 10.951 25.189 1.00 15.50 84 PHE A N 1
ATOM 1253 C CA . PHE A 1 83 ? 12.970 12.163 24.938 1.00 16.39 84 PHE A CA 1
ATOM 1254 C C . PHE A 1 83 ? 14.165 11.951 24.016 1.00 17.46 84 PHE A C 1
ATOM 1255 O O . PHE A 1 83 ? 14.847 12.926 23.678 1.00 16.55 84 PHE A O 1
ATOM 1272 N N . ALA A 1 84 ? 14.435 10.714 23.597 1.00 16.38 85 ALA A N 1
ATOM 1273 C CA . ALA A 1 84 ? 15.651 10.438 22.838 1.00 14.73 85 ALA A CA 1
ATOM 1274 C C . ALA A 1 84 ? 15.613 11.067 21.447 1.00 16.22 85 ALA A C 1
ATOM 1275 O O . ALA A 1 84 ? 16.651 11.508 20.942 1.00 16.17 85 ALA A O 1
ATOM 1282 N N . ALA A 1 85 ? 14.443 11.123 20.807 1.00 15.89 86 ALA A N 1
ATOM 1283 C CA . ALA A 1 85 ? 14.366 11.794 19.511 1.00 16.37 86 ALA A CA 1
ATOM 1284 C C . ALA A 1 85 ? 14.716 13.275 19.637 1.00 15.81 86 ALA A C 1
ATOM 1285 O O . ALA A 1 85 ? 15.413 13.830 18.780 1.00 17.71 86 ALA A O 1
ATOM 1292 N N . ALA A 1 86 ? 14.238 13.931 20.698 1.00 15.37 87 ALA A N 1
ATOM 1293 C CA . ALA A 1 86 ? 14.604 15.324 20.936 1.00 19.28 87 ALA A CA 1
ATOM 1294 C C . ALA A 1 86 ? 16.107 15.467 21.138 1.00 14.92 87 ALA A C 1
ATOM 1295 O O . ALA A 1 86 ? 16.711 16.458 20.706 1.00 14.87 87 ALA A O 1
ATOM 1302 N N . ALA A 1 87 ? 16.725 14.486 21.809 1.00 14.39 88 ALA A N 1
ATOM 1303 C CA . ALA A 1 87 ? 18.169 14.519 22.029 1.00 14.11 88 ALA A CA 1
ATOM 1304 C C . ALA A 1 87 ? 18.924 14.396 20.712 1.00 14.23 88 ALA A C 1
ATOM 1305 O O . ALA A 1 87 ? 19.905 15.115 20.484 1.00 16.26 88 ALA A O 1
ATOM 1312 N N . ILE A 1 88 ? 18.470 13.504 19.827 1.00 13.32 89 ILE A N 1
ATOM 1313 C CA . ILE A 1 88 ? 19.066 13.410 18.499 1.00 12.73 89 ILE A CA 1
ATOM 1314 C C . ILE A 1 88 ? 18.929 14.737 17.768 1.00 17.65 89 ILE A C 1
ATOM 1315 O O . ILE A 1 88 ? 19.894 15.259 17.196 1.00 16.91 89 ILE A O 1
ATOM 1331 N N . ASN A 1 89 ? 17.717 15.295 17.763 1.00 15.76 90 ASN A N 1
ATOM 1332 C CA . ASN A 1 89 ? 17.497 16.547 17.052 1.00 16.07 90 ASN A CA 1
ATOM 1333 C C . ASN A 1 89 ? 18.364 17.664 17.609 1.00 16.38 90 ASN A C 1
ATOM 1334 O O . ASN A 1 89 ? 18.852 18.508 16.850 1.00 16.79 90 ASN A O 1
ATOM 1345 N N . GLU A 1 90 ? 18.557 17.703 18.930 1.00 14.15 91 GLU A N 1
ATOM 1346 C CA . GLU A 1 90 ? 19.419 18.734 19.498 1.00 15.57 91 GLU A CA 1
ATOM 1347 C C . GLU A 1 90 ? 20.844 18.584 18.977 1.00 16.91 91 GLU A C 1
ATOM 1348 O O . GLU A 1 90 ? 21.520 19.579 18.688 1.00 16.06 91 GLU A O 1
ATOM 1360 N N . ALA A 1 91 ? 21.312 17.341 18.843 1.00 15.81 92 ALA A N 1
ATOM 1361 C CA . ALA A 1 91 ? 22.665 17.114 18.350 1.00 15.64 92 ALA A CA 1
ATOM 1362 C C . ALA A 1 91 ? 22.774 17.459 16.869 1.00 17.15 92 ALA A C 1
ATOM 1363 O O . ALA A 1 91 ? 23.798 17.989 16.425 1.00 16.06 92 ALA A O 1
ATOM 1370 N N . ILE A 1 92 ? 21.724 17.190 16.090 1.00 15.81 93 ILE A N 1
ATOM 1371 C CA . ILE A 1 92 ? 21.724 17.614 14.692 1.00 17.43 93 ILE A CA 1
ATOM 1372 C C . ILE A 1 92 ? 21.791 19.135 14.605 1.00 18.53 93 ILE A C 1
ATOM 1373 O O . ILE A 1 92 ? 22.570 19.701 13.830 1.00 19.26 93 ILE A O 1
ATOM 1389 N N . ASP A 1 93 ? 20.956 19.821 15.392 1.00 17.26 94 ASP A N 1
ATOM 1390 C CA . ASP A 1 93 ? 20.921 21.279 15.345 1.00 16.96 94 ASP A CA 1
ATOM 1391 C C . ASP A 1 93 ? 22.264 21.889 15.728 1.00 14.82 94 ASP A C 1
ATOM 1392 O O . ASP A 1 93 ? 22.639 22.949 15.211 1.00 16.97 94 ASP A O 1
ATOM 1401 N N . ALA A 1 94 ? 22.987 21.250 16.644 1.00 13.12 95 ALA A N 1
ATOM 1402 C CA . ALA A 1 94 ? 24.314 21.690 17.056 1.00 17.99 95 ALA A CA 1
ATOM 1403 C C . ALA A 1 94 ? 25.413 21.247 16.095 1.00 15.71 95 ALA A C 1
ATOM 1404 O O . ALA A 1 94 ? 26.586 21.572 16.325 1.00 16.73 95 ALA A O 1
ATOM 1411 N N . GLU A 1 95 ? 25.060 20.514 15.035 1.00 16.58 96 GLU A N 1
ATOM 1412 C CA . GLU A 1 95 ? 26.006 20.108 13.994 1.00 18.86 96 GLU A CA 1
ATOM 1413 C C . GLU A 1 95 ? 27.122 19.227 14.551 1.00 18.60 96 GLU A C 1
ATOM 1414 O O . GLU A 1 95 ? 28.280 19.315 14.133 1.00 17.02 96 GLU A O 1
ATOM 1426 N N . VAL A 1 96 ? 26.776 18.369 15.503 1.00 15.86 97 VAL A N 1
ATOM 1427 C CA . VAL A 1 96 ? 27.740 17.363 15.968 1.00 12.99 97 VAL A CA 1
ATOM 1428 C C . VAL A 1 96 ? 28.028 16.394 14.825 1.00 17.63 97 VAL A C 1
ATOM 1429 O O . VAL A 1 96 ? 27.082 15.827 14.249 1.00 15.38 97 VAL A O 1
ATOM 1442 N N . PRO A 1 97 ? 29.294 16.156 14.460 1.00 15.03 98 PRO A N 1
ATOM 1443 C CA . PRO A 1 97 ? 29.549 15.332 13.263 1.00 12.49 98 PRO A CA 1
ATOM 1444 C C . PRO A 1 97 ? 29.004 13.918 13.327 1.00 14.57 98 PRO A C 1
ATOM 1445 O O . PRO A 1 97 ? 28.477 13.427 12.319 1.00 17.62 98 PRO A O 1
ATOM 1456 N N . LEU A 1 98 ? 29.138 13.237 14.466 1.00 13.77 99 LEU A N 1
ATOM 1457 C CA . LEU A 1 98 ? 28.661 11.871 14.632 1.00 14.72 99 LEU A CA 1
ATOM 1458 C C . LEU A 1 98 ? 27.798 11.786 15.880 1.00 15.19 99 LEU A C 1
ATOM 1459 O O . LEU A 1 98 ? 28.222 12.201 16.962 1.00 16.18 99 LEU A O 1
ATOM 1475 N N . VAL A 1 99 ? 26.603 11.224 15.736 1.00 12.76 100 VAL A N 1
ATOM 1476 C CA . VAL A 1 99 ? 25.698 10.991 16.853 1.00 11.45 100 VAL A CA 1
ATOM 1477 C C . VAL A 1 99 ? 25.358 9.509 16.869 1.00 16.06 100 VAL A C 1
ATOM 1478 O O . VAL A 1 99 ? 24.934 8.959 15.847 1.00 15.16 100 VAL A O 1
ATOM 1491 N N . VAL A 1 100 ? 25.526 8.874 18.027 1.00 14.93 101 VAL A N 1
ATOM 1492 C CA . VAL A 1 100 ? 25.285 7.445 18.207 1.00 15.22 101 VAL A CA 1
ATOM 1493 C C . VAL A 1 100 ? 24.174 7.288 19.241 1.00 13.72 101 VAL A C 1
ATOM 1494 O O . VAL A 1 100 ? 24.368 7.632 20.412 1.00 15.87 101 VAL A O 1
ATOM 1507 N N . CYS A 1 101 ? 23.015 6.753 18.833 1.00 13.49 102 CYS A N 1
ATOM 1508 C CA . CYS A 1 101 ? 21.873 6.626 19.740 1.00 15.37 102 CYS A CA 1
ATOM 1509 C C . CYS A 1 101 ? 21.699 5.168 20.162 1.00 13.83 102 CYS A C 1
ATOM 1510 O O . CYS A 1 101 ? 21.339 4.315 19.344 1.00 16.26 102 CYS A O 1
ATOM 1518 N N . ILE A 1 102 ? 21.936 4.898 21.448 1.00 14.62 103 ILE A N 1
ATOM 1519 C CA . ILE A 1 102 ? 21.824 3.543 21.979 1.00 15.13 103 ILE A CA 1
ATOM 1520 C C . ILE A 1 102 ? 20.367 3.172 22.269 1.00 16.33 103 ILE A C 1
ATOM 1521 O O . ILE A 1 102 ? 19.999 1.992 22.219 1.00 17.74 103 ILE A O 1
ATOM 1537 N N . THR A 1 103 ? 19.524 4.160 22.549 1.00 16.60 104 THR A N 1
ATOM 1538 C CA . THR A 1 103 ? 18.196 3.918 23.100 1.00 15.48 104 THR A CA 1
ATOM 1539 C C . THR A 1 103 ? 17.358 2.967 22.254 1.00 14.80 104 THR A C 1
ATOM 1540 O O . THR A 1 103 ? 17.230 3.139 21.037 1.00 15.86 104 THR A O 1
ATOM 1551 N N . GLU A 1 104 ? 16.733 1.995 22.920 1.00 14.49 105 GLU A N 1
ATOM 1552 C CA . GLU A 1 104 ? 15.697 1.160 22.326 1.00 14.71 105 GLU A CA 1
ATOM 1553 C C . GLU A 1 104 ? 14.334 1.632 22.825 1.00 16.23 105 GLU A C 1
ATOM 1554 O O . GLU A 1 104 ? 14.180 1.983 23.998 1.00 18.36 105 GLU A O 1
ATOM 1566 N N . GLY A 1 105 ? 13.351 1.650 21.933 1.00 16.75 106 GLY A N 1
ATOM 1567 C CA . GLY A 1 105 ? 12.001 2.015 22.303 1.00 16.21 106 GLY A CA 1
ATOM 1568 C C . GLY A 1 105 ? 11.519 3.377 21.841 1.00 16.58 106 GLY A C 1
ATOM 1569 O O . GLY A 1 105 ? 10.439 3.803 22.269 1.00 17.87 106 GLY A O 1
ATOM 1573 N N . ILE A 1 106 ? 12.264 4.073 20.995 1.00 16.91 107 ILE A N 1
ATOM 1574 C CA . ILE A 1 106 ? 11.773 5.359 20.482 1.00 14.59 107 ILE A CA 1
ATOM 1575 C C . ILE A 1 106 ? 10.573 5.099 19.581 1.00 14.62 107 ILE A C 1
ATOM 1576 O O . ILE A 1 106 ? 10.644 4.222 18.706 1.00 14.87 107 ILE A O 1
ATOM 1592 N N . PRO A 1 107 ? 9.474 5.837 19.715 1.00 14.91 108 PRO A N 1
ATOM 1593 C CA . PRO A 1 107 ? 8.356 5.649 18.783 1.00 14.91 108 PRO A CA 1
ATOM 1594 C C . PRO A 1 107 ? 8.811 5.761 17.336 1.00 15.24 108 PRO A C 1
ATOM 1595 O O . PRO A 1 107 ? 9.557 6.671 16.968 1.00 15.46 108 PRO A O 1
ATOM 1606 N N . GLN A 1 108 ? 8.346 4.821 16.506 1.00 13.74 109 GLN A N 1
ATOM 1607 C CA . GLN A 1 108 ? 8.702 4.830 15.090 1.00 15.38 109 GLN A CA 1
ATOM 1608 C C . GLN A 1 108 ? 8.380 6.173 14.441 1.00 16.01 109 GLN A C 1
ATOM 1609 O O . GLN A 1 108 ? 9.163 6.684 13.631 1.00 15.86 109 GLN A O 1
ATOM 1623 N N . GLN A 1 109 ? 7.233 6.766 14.786 1.00 15.56 110 GLN A N 1
ATOM 1624 C CA . GLN A 1 109 ? 6.866 8.041 14.180 1.00 15.28 110 GLN A CA 1
ATOM 1625 C C . GLN A 1 109 ? 7.852 9.144 14.554 1.00 15.82 110 GLN A C 1
ATOM 1626 O O . GLN A 1 109 ? 8.130 10.034 13.743 1.00 16.90 110 GLN A O 1
ATOM 1640 N N . ASP A 1 110 ? 8.378 9.114 15.784 1.00 14.38 111 ASP A N 1
ATOM 1641 C CA . ASP A 1 110 ? 9.419 10.066 16.158 1.00 16.51 111 ASP A CA 1
ATOM 1642 C C . ASP A 1 110 ? 10.611 9.966 15.208 1.00 15.94 111 ASP A C 1
ATOM 1643 O O . ASP A 1 110 ? 11.179 10.985 14.796 1.00 18.06 111 ASP A O 1
ATOM 1652 N N . MET A 1 111 ? 11.020 8.736 14.872 1.00 16.83 112 MET A N 1
ATOM 1653 C CA . MET A 1 111 ? 12.206 8.555 14.040 1.00 15.25 112 MET A CA 1
ATOM 1654 C C . MET A 1 111 ? 11.943 8.927 12.583 1.00 16.39 112 MET A C 1
ATOM 1655 O O . MET A 1 111 ? 12.855 9.397 11.894 1.00 15.39 112 MET A O 1
ATOM 1669 N N . VAL A 1 112 ? 10.715 8.750 12.096 1.00 14.45 113 VAL A N 1
ATOM 1670 C CA . VAL A 1 112 ? 10.397 9.248 10.761 1.00 16.51 113 VAL A CA 1
ATOM 1671 C C . VAL A 1 112 ? 10.604 10.756 10.704 1.00 15.89 113 VAL A C 1
ATOM 1672 O O . VAL A 1 112 ? 11.126 11.294 9.720 1.00 16.89 113 VAL A O 1
ATOM 1685 N N . ARG A 1 113 ? 10.199 11.461 11.761 1.00 16.49 114 ARG A N 1
ATOM 1686 C CA . ARG A 1 113 ? 10.371 12.909 11.803 1.00 18.17 114 ARG A CA 1
ATOM 1687 C C . ARG A 1 113 ? 11.843 13.286 11.915 1.00 19.20 114 ARG A C 1
ATOM 1688 O O . ARG A 1 113 ? 12.301 14.225 11.253 1.00 21.02 114 ARG A O 1
ATOM 1709 N N . VAL A 1 114 ? 12.605 12.564 12.742 1.00 17.09 115 VAL A N 1
ATOM 1710 C CA . VAL A 1 114 ? 14.039 12.829 12.847 1.00 16.88 115 VAL A CA 1
ATOM 1711 C C . VAL A 1 114 ? 14.711 12.642 11.492 1.00 17.13 115 VAL A C 1
ATOM 1712 O O . VAL A 1 114 ? 15.502 13.483 11.048 1.00 18.81 115 VAL A O 1
ATOM 1725 N N . LYS A 1 115 ? 14.426 11.517 10.829 1.00 17.18 116 LYS A N 1
ATOM 1726 C CA . LYS A 1 115 ? 15.047 11.232 9.539 1.00 16.44 116 LYS A CA 1
ATOM 1727 C C . LYS A 1 115 ? 14.730 12.313 8.513 1.00 22.31 116 LYS A C 1
ATOM 1728 O O . LYS A 1 115 ? 15.562 12.607 7.648 1.00 20.25 116 LYS A O 1
ATOM 1747 N N . HIS A 1 116 ? 13.541 12.914 8.587 1.00 21.66 117 HIS A N 1
ATOM 1748 C CA . HIS A 1 116 ? 13.211 14.008 7.676 1.00 20.53 117 HIS A CA 1
ATOM 1749 C C . HIS A 1 116 ? 14.197 15.164 7.822 1.00 20.67 117 HIS A C 1
ATOM 1750 O O . HIS A 1 116 ? 14.657 15.729 6.823 1.00 22.86 117 HIS A O 1
ATOM 1764 N N . ARG A 1 117 ? 14.538 15.529 9.060 1.00 18.04 118 ARG A N 1
ATOM 1765 C CA . ARG A 1 117 ? 15.522 16.586 9.279 1.00 18.58 118 ARG A CA 1
ATOM 1766 C C . ARG A 1 117 ? 16.924 16.116 8.904 1.00 22.01 118 ARG A C 1
ATOM 1767 O O . ARG A 1 117 ? 17.695 16.851 8.275 1.00 18.88 118 ARG A O 1
ATOM 1788 N N . LEU A 1 118 ? 17.263 14.889 9.289 1.00 17.43 119 LEU A N 1
ATOM 1789 C CA . LEU A 1 118 ? 18.586 14.347 9.016 1.00 18.64 119 LEU A CA 1
ATOM 1790 C C . LEU A 1 118 ? 18.899 14.358 7.525 1.00 16.32 119 LEU A C 1
ATOM 1791 O O . LEU A 1 118 ? 20.012 14.715 7.119 1.00 19.80 119 LEU A O 1
ATOM 1807 N N . LEU A 1 119 ? 17.925 13.972 6.692 1.00 16.91 120 LEU A N 1
ATOM 1808 C CA . LEU A 1 119 ? 18.165 13.829 5.260 1.00 20.24 120 LEU A CA 1
ATOM 1809 C C . LEU A 1 119 ? 18.351 15.166 4.557 1.00 20.58 120 LEU A C 1
ATOM 1810 O O . LEU A 1 119 ? 18.814 15.190 3.411 1.00 23.19 120 LEU A O 1
ATOM 1826 N N . ARG A 1 120 ? 17.985 16.270 5.207 1.00 17.39 121 ARG A N 1
ATOM 1827 C CA . ARG A 1 120 ? 18.067 17.602 4.624 1.00 20.78 121 ARG A CA 1
ATOM 1828 C C . ARG A 1 120 ? 19.274 18.386 5.126 1.00 23.31 121 ARG A C 1
ATOM 1829 O O . ARG A 1 120 ? 19.314 19.612 4.980 1.00 23.08 121 ARG A O 1
ATOM 1850 N N . GLN A 1 121 ? 20.266 17.698 5.691 1.00 16.67 122 GLN A N 1
ATOM 1851 C CA . GLN A 1 121 ? 21.519 18.321 6.095 1.00 16.32 122 GLN A CA 1
ATOM 1852 C C . GLN A 1 121 ? 22.650 17.324 5.875 1.00 17.72 122 GLN A C 1
ATOM 1853 O O . GLN A 1 121 ? 22.424 16.143 5.591 1.00 19.43 122 GLN A O 1
ATOM 1867 N N . GLY A 1 122 ? 23.878 17.820 6.008 1.00 20.86 123 GLY A N 1
ATOM 1868 C CA . GLY A 1 122 ? 25.047 17.020 5.710 1.00 19.10 123 GLY A CA 1
ATOM 1869 C C . GLY A 1 122 ? 26.135 17.114 6.759 1.00 16.37 123 GLY A C 1
ATOM 1870 O O . GLY A 1 122 ? 27.202 16.514 6.600 1.00 19.83 123 GLY A O 1
ATOM 1874 N N . LYS A 1 123 ? 25.869 17.831 7.857 1.00 17.33 124 LYS A N 1
ATOM 1875 C CA . LYS A 1 123 ? 26.881 18.026 8.892 1.00 20.46 124 LYS A CA 1
ATOM 1876 C C . LYS A 1 123 ? 26.926 16.858 9.872 1.00 18.43 124 LYS A C 1
ATOM 1877 O O . LYS A 1 123 ? 28.009 16.468 10.328 1.00 20.40 124 LYS A O 1
ATOM 1896 N N . THR A 1 124 ? 25.766 16.285 10.196 1.00 19.31 125 THR A N 1
ATOM 1897 C CA . THR A 1 124 ? 25.634 15.282 11.245 1.00 17.69 125 THR A CA 1
ATOM 1898 C C . THR A 1 124 ? 25.311 13.922 10.643 1.00 18.26 125 THR A C 1
ATOM 1899 O O . THR A 1 124 ? 24.417 13.810 9.797 1.00 17.89 125 THR A O 1
ATOM 1910 N N . ARG A 1 125 ? 26.026 12.895 11.107 1.00 15.44 126 ARG A N 1
ATOM 1911 C CA . ARG A 1 125 ? 25.779 11.492 10.783 1.00 14.37 126 ARG A CA 1
ATOM 1912 C C . ARG A 1 125 ? 25.214 10.806 12.025 1.00 17.06 126 ARG A C 1
ATOM 1913 O O . ARG A 1 125 ? 25.832 10.846 13.095 1.00 16.89 126 ARG A O 1
ATOM 1934 N N . LEU A 1 126 ? 24.042 10.177 11.890 1.00 13.80 127 LEU A N 1
ATOM 1935 C CA . LEU A 1 126 ? 23.421 9.436 12.984 1.00 12.22 127 LEU A CA 1
ATOM 1936 C C . LEU A 1 126 ? 23.591 7.936 12.772 1.00 15.33 127 LEU A C 1
ATOM 1937 O O . LEU A 1 126 ? 23.261 7.415 11.700 1.00 14.84 127 LEU A O 1
ATOM 1953 N N . ILE A 1 127 ? 24.072 7.248 13.807 1.00 16.02 128 ILE A N 1
ATOM 1954 C CA . ILE A 1 127 ? 24.013 5.794 13.893 1.00 14.81 128 ILE A CA 1
ATOM 1955 C C . ILE A 1 127 ? 22.934 5.446 14.910 1.00 14.88 128 ILE A C 1
ATOM 1956 O O . ILE A 1 127 ? 22.942 5.964 16.033 1.00 15.30 128 ILE A O 1
ATOM 1972 N N . GLY A 1 128 ? 22.023 4.565 14.520 1.00 15.41 129 GLY A N 1
ATOM 1973 C CA . GLY A 1 128 ? 20.974 4.113 15.401 1.00 15.48 129 GLY A CA 1
ATOM 1974 C C . GLY A 1 128 ? 19.639 4.742 15.057 1.00 18.37 129 GLY A C 1
ATOM 1975 O O . GLY A 1 128 ? 19.480 5.345 13.994 1.00 15.93 129 GLY A O 1
ATOM 1979 N N . PRO A 1 129 ? 18.657 4.661 15.973 1.00 14.96 130 PRO A N 1
ATOM 1980 C CA . PRO A 1 129 ? 18.776 4.197 17.359 1.00 14.57 130 PRO A CA 1
ATOM 1981 C C . PRO A 1 129 ? 18.724 2.676 17.556 1.00 13.28 130 PRO A C 1
ATOM 1982 O O . PRO A 1 129 ? 18.881 1.913 16.608 1.00 14.95 130 PRO A O 1
ATOM 1993 N N . ASN A 1 130 ? 18.568 2.251 18.807 1.00 14.68 131 ASN A N 1
ATOM 1994 C CA . ASN A 1 130 ? 18.494 0.837 19.148 1.00 15.32 131 ASN A CA 1
ATOM 1995 C C . ASN A 1 130 ? 19.704 0.086 18.603 1.00 17.56 131 ASN A C 1
ATOM 1996 O O . ASN A 1 130 ? 19.586 -0.947 17.939 1.00 16.18 131 ASN A O 1
ATOM 2007 N N . CYS A 1 131 ? 20.883 0.617 18.889 1.00 15.43 132 CYS A N 1
ATOM 2008 C CA . CYS A 1 131 ? 22.107 0.038 18.364 1.00 16.45 132 CYS A CA 1
ATOM 2009 C C . CYS A 1 131 ? 23.177 0.006 19.439 1.00 13.87 132 CYS A C 1
ATOM 2010 O O . CYS A 1 131 ? 23.116 0.756 20.419 1.00 17.01 132 CYS A O 1
ATOM 2018 N N . PRO A 1 132 ? 24.178 -0.862 19.281 1.00 15.12 133 PRO A N 1
ATOM 2019 C CA . PRO A 1 132 ? 25.251 -0.943 20.275 1.00 16.06 133 PRO A CA 1
ATOM 2020 C C . PRO A 1 132 ? 26.340 0.085 20.081 1.00 16.45 133 PRO A C 1
ATOM 2021 O O . PRO A 1 132 ? 27.206 0.213 20.957 1.00 16.74 133 PRO A O 1
ATOM 2032 N N . GLY A 1 133 ? 26.366 0.761 18.936 1.00 15.32 134 GLY A N 1
ATOM 2033 C CA . GLY A 1 133 ? 27.347 1.795 18.689 1.00 13.93 134 GLY A CA 1
ATOM 2034 C C . GLY A 1 133 ? 28.381 1.425 17.645 1.00 16.47 134 GLY A C 1
ATOM 2035 O O . GLY A 1 133 ? 28.123 0.619 16.746 1.00 14.99 134 GLY A O 1
ATOM 2039 N N . VAL A 1 134 ? 29.571 2.004 17.764 1.00 14.54 135 VAL A N 1
ATOM 2040 C CA . VAL A 1 134 ? 30.620 1.851 16.763 1.00 14.18 135 VAL A CA 1
ATOM 2041 C C . VAL A 1 134 ? 31.935 1.696 17.503 1.00 13.19 135 VAL A C 1
ATOM 2042 O O . VAL A 1 134 ? 32.143 2.284 18.563 1.00 14.46 135 VAL A O 1
ATOM 2055 N N . ILE A 1 135 ? 32.833 0.886 16.944 1.00 12.92 136 ILE A N 1
ATOM 2056 C CA . ILE A 1 135 ? 34.129 0.681 17.577 1.00 12.02 136 ILE A CA 1
ATOM 2057 C C . ILE A 1 135 ? 35.217 0.539 16.524 1.00 14.27 136 ILE A C 1
ATOM 2058 O O . ILE A 1 135 ? 35.070 -0.214 15.555 1.00 14.82 136 ILE A O 1
ATOM 2074 N N . ASN A 1 136 ? 36.311 1.266 16.732 1.00 15.80 137 ASN A N 1
ATOM 2075 C CA . ASN A 1 136 ? 37.578 1.083 16.033 1.00 15.96 137 ASN A CA 1
ATOM 2076 C C . ASN A 1 136 ? 38.508 0.441 17.060 1.00 17.11 137 ASN A C 1
ATOM 2077 O O . ASN A 1 136 ? 39.022 1.140 17.946 1.00 15.29 137 ASN A O 1
ATOM 2088 N N . PRO A 1 137 ? 38.723 -0.877 17.020 1.00 14.93 138 PRO A N 1
ATOM 2089 C CA . PRO A 1 137 ? 39.393 -1.557 18.144 1.00 14.07 138 PRO A CA 1
ATOM 2090 C C . PRO A 1 137 ? 40.758 -0.972 18.474 1.00 15.48 138 PRO A C 1
ATOM 2091 O O . PRO A 1 137 ? 41.612 -0.801 17.603 1.00 16.38 138 PRO A O 1
ATOM 2102 N N . GLY A 1 138 ? 40.961 -0.681 19.757 1.00 16.75 139 GLY A N 1
ATOM 2103 C CA . GLY A 1 138 ? 42.192 -0.096 20.235 1.00 18.01 139 GLY A CA 1
ATOM 2104 C C . GLY A 1 138 ? 42.326 1.387 19.987 1.00 21.96 139 GLY A C 1
ATOM 2105 O O . GLY A 1 138 ? 43.341 1.975 20.382 1.00 24.14 139 GLY A O 1
ATOM 2109 N N . GLU A 1 139 ? 41.333 2.013 19.360 1.00 14.90 140 GLU A N 1
ATOM 2110 C CA A GLU A 1 139 ? 41.384 3.435 19.047 0.70 15.62 140 GLU A CA 1
ATOM 2111 C CA B GLU A 1 139 ? 41.387 3.435 19.050 0.30 15.65 140 GLU A CA 1
ATOM 2112 C C . GLU A 1 139 ? 40.214 4.205 19.637 1.00 17.19 140 GLU A C 1
ATOM 2113 O O . GLU A 1 139 ? 40.422 5.243 20.271 1.00 17.79 140 GLU A O 1
ATOM 2136 N N . CYS A 1 140 ? 38.982 3.726 19.458 1.00 15.84 141 CYS A N 1
ATOM 2137 C CA . CYS A 1 140 ? 37.829 4.473 19.945 1.00 16.16 141 CYS A CA 1
ATOM 2138 C C . CYS A 1 140 ? 36.637 3.540 20.044 1.00 14.49 141 CYS A C 1
ATOM 2139 O O . CYS A 1 140 ? 36.329 2.827 19.084 1.00 18.34 141 CYS A O 1
ATOM 2147 N N . LYS A 1 141 ? 35.989 3.536 21.208 1.00 14.05 142 LYS A N 1
ATOM 2148 C CA . LYS A 1 141 ? 34.779 2.765 21.461 1.00 15.90 142 LYS A CA 1
ATOM 2149 C C . LYS A 1 141 ? 33.672 3.720 21.891 1.00 15.39 142 LYS A C 1
ATOM 2150 O O . LYS A 1 141 ? 33.810 4.420 22.899 1.00 15.98 142 LYS A O 1
ATOM 2169 N N . ILE A 1 142 ? 32.576 3.741 21.140 1.00 13.94 143 ILE A N 1
ATOM 2170 C CA . ILE A 1 142 ? 31.405 4.540 21.483 1.00 12.46 143 ILE A CA 1
ATOM 2171 C C . ILE A 1 142 ? 30.233 3.575 21.499 1.00 16.72 143 ILE A C 1
ATOM 2172 O O . ILE A 1 142 ? 29.668 3.266 20.445 1.00 18.38 143 ILE A O 1
ATOM 2188 N N . GLY A 1 143 ? 29.859 3.102 22.675 1.00 15.71 144 GLY A N 1
ATOM 2189 C CA . GLY A 1 143 ? 28.726 2.208 22.773 1.00 17.30 144 GLY A CA 1
ATOM 2190 C C . GLY A 1 143 ? 28.903 1.195 23.886 1.00 17.77 144 GLY A C 1
ATOM 2191 O O . GLY A 1 143 ? 29.698 1.384 24.800 1.00 17.91 144 GLY A O 1
ATOM 2195 N N . ILE A 1 144 ? 28.160 0.097 23.757 1.00 14.80 145 ILE A N 1
ATOM 2196 C CA A ILE A 1 144 ? 27.956 -0.862 24.835 0.56 16.19 145 ILE A CA 1
ATOM 2197 C CA B ILE A 1 144 ? 27.991 -0.846 24.851 0.44 16.28 145 ILE A CA 1
ATOM 2198 C C . ILE A 1 144 ? 28.541 -2.230 24.530 1.00 16.06 145 ILE A C 1
ATOM 2199 O O . ILE A 1 144 ? 28.377 -3.154 25.329 1.00 18.11 145 ILE A O 1
ATOM 2230 N N . MET A 1 145 ? 29.212 -2.389 23.393 1.00 14.75 146 MET A N 1
ATOM 2231 C CA . MET A 1 145 ? 29.788 -3.677 23.052 1.00 14.78 146 MET A CA 1
ATOM 2232 C C . MET A 1 145 ? 30.878 -4.041 24.059 1.00 16.94 146 MET A C 1
ATOM 2233 O O . MET A 1 145 ? 31.556 -3.163 24.597 1.00 19.73 146 MET A O 1
ATOM 2247 N N . PRO A 1 146 ? 31.058 -5.330 24.343 1.00 17.81 147 PRO A N 1
ATOM 2248 C CA . PRO A 1 146 ? 32.131 -5.747 25.261 1.00 18.45 147 PRO A CA 1
ATOM 2249 C C . PRO A 1 146 ? 33.490 -5.509 24.611 1.00 16.89 147 PRO A C 1
ATOM 2250 O O . PRO A 1 146 ? 33.778 -6.037 23.539 1.00 19.39 147 PRO A O 1
ATOM 2261 N N . GLY A 1 147 ? 34.319 -4.677 25.239 1.00 32.67 148 GLY A N 1
ATOM 2262 C CA . GLY A 1 147 ? 35.577 -4.304 24.603 1.00 31.68 148 GLY A CA 1
ATOM 2263 C C . GLY A 1 147 ? 36.522 -5.477 24.389 1.00 27.37 148 GLY A C 1
ATOM 2264 O O . GLY A 1 147 ? 37.198 -5.565 23.358 1.00 20.98 148 GLY A O 1
ATOM 2268 N N . HIS A 1 148 ? 36.564 -6.411 25.346 1.00 26.31 149 HIS A N 1
ATOM 2269 C CA . HIS A 1 148 ? 37.666 -7.370 25.409 1.00 18.57 149 HIS A CA 1
ATOM 2270 C C . HIS A 1 148 ? 37.662 -8.407 24.288 1.00 32.08 149 HIS A C 1
ATOM 2271 O O . HIS A 1 148 ? 38.676 -9.092 24.113 1.00 31.72 149 HIS A O 1
ATOM 2285 N N . ILE A 1 149 ? 36.574 -8.546 23.522 1.00 19.21 150 ILE A N 1
ATOM 2286 C CA . ILE A 1 149 ? 36.526 -9.554 22.466 1.00 17.09 150 ILE A CA 1
ATOM 2287 C C . ILE A 1 149 ? 37.072 -9.072 21.128 1.00 16.01 150 ILE A C 1
ATOM 2288 O O . ILE A 1 149 ? 37.244 -9.890 20.208 1.00 15.05 150 ILE A O 1
ATOM 2304 N N . HIS A 1 150 ? 37.344 -7.777 20.986 1.00 15.43 151 HIS A N 1
ATOM 2305 C CA . HIS A 1 150 ? 37.777 -7.211 19.720 1.00 16.45 151 HIS A CA 1
ATOM 2306 C C . HIS A 1 150 ? 39.289 -7.330 19.558 1.00 18.94 151 HIS A C 1
ATOM 2307 O O . HIS A 1 150 ? 40.032 -7.568 20.512 1.00 16.54 151 HIS A O 1
ATOM 2321 N N . LYS A 1 151 ? 39.735 -7.122 18.322 1.00 15.89 152 LYS A N 1
ATOM 2322 C CA . LYS A 1 151 ? 41.146 -7.151 17.965 1.00 15.90 152 LYS A CA 1
ATOM 2323 C C . LYS A 1 151 ? 41.293 -6.342 16.687 1.00 14.85 152 LYS A C 1
ATOM 2324 O O . LYS A 1 151 ? 40.612 -6.631 15.700 1.00 17.61 152 LYS A O 1
ATOM 2343 N N . LYS A 1 152 ? 42.172 -5.343 16.696 1.00 14.15 153 LYS A N 1
ATOM 2344 C CA . LYS A 1 152 ? 42.360 -4.552 15.487 1.00 14.12 153 LYS A CA 1
ATOM 2345 C C . LYS A 1 152 ? 42.848 -5.442 14.352 1.00 15.80 153 LYS A C 1
ATOM 2346 O O . LYS A 1 152 ? 43.804 -6.209 14.508 1.00 16.80 153 LYS A O 1
ATOM 2365 N N . GLY A 1 153 ? 42.183 -5.331 13.207 1.00 15.92 154 GLY A N 1
ATOM 2366 C CA . GLY A 1 153 ? 42.449 -6.209 12.092 1.00 18.10 154 GLY A CA 1
ATOM 2367 C C . GLY A 1 153 ? 41.763 -5.821 10.801 1.00 18.57 154 GLY A C 1
ATOM 2368 O O . GLY A 1 153 ? 41.656 -4.635 10.475 1.00 17.91 154 GLY A O 1
ATOM 2372 N N . ARG A 1 154 ? 41.259 -6.825 10.078 1.00 16.54 155 ARG A N 1
ATOM 2373 C CA . ARG A 1 154 ? 41.061 -6.738 8.640 1.00 15.78 155 ARG A CA 1
ATOM 2374 C C . ARG A 1 154 ? 39.609 -6.772 8.183 1.00 15.82 155 ARG A C 1
ATOM 2375 O O . ARG A 1 154 ? 39.355 -6.528 6.998 1.00 18.57 155 ARG A O 1
ATOM 2396 N N . ILE A 1 155 ? 38.654 -7.069 9.064 1.00 16.51 156 ILE A N 1
ATOM 2397 C CA . ILE A 1 155 ? 37.258 -7.269 8.684 1.00 14.58 156 ILE A CA 1
ATOM 2398 C C . ILE A 1 155 ? 36.413 -6.090 9.157 1.00 12.72 156 ILE A C 1
ATOM 2399 O O . ILE A 1 155 ? 36.403 -5.757 10.347 1.00 14.95 156 ILE A O 1
ATOM 2415 N N . GLY A 1 156 ? 35.668 -5.487 8.230 1.00 16.01 157 GLY A N 1
ATOM 2416 C CA . GLY A 1 156 ? 34.670 -4.495 8.588 1.00 12.23 157 GLY A CA 1
ATOM 2417 C C . GLY A 1 156 ? 33.342 -5.195 8.796 1.00 13.73 157 GLY A C 1
ATOM 2418 O O . GLY A 1 156 ? 32.951 -6.046 7.994 1.00 15.86 157 GLY A O 1
ATOM 2422 N N . ILE A 1 157 ? 32.661 -4.860 9.891 1.00 12.96 158 ILE A N 1
ATOM 2423 C CA . ILE A 1 157 ? 31.415 -5.522 10.262 1.00 14.74 158 ILE A CA 1
ATOM 2424 C C . ILE A 1 157 ? 30.309 -4.486 10.385 1.00 14.65 158 ILE A C 1
ATOM 2425 O O . ILE A 1 157 ? 30.472 -3.480 11.084 1.00 15.11 158 ILE A O 1
ATOM 2441 N N . VAL A 1 158 ? 29.173 -4.752 9.739 1.00 14.08 159 VAL A N 1
ATOM 2442 C CA . VAL A 1 158 ? 27.965 -3.946 9.882 1.00 12.65 159 VAL A CA 1
ATOM 2443 C C . VAL A 1 158 ? 26.791 -4.888 10.119 1.00 12.96 159 VAL A C 1
ATOM 2444 O O . VAL A 1 158 ? 26.669 -5.925 9.456 1.00 15.14 159 VAL A O 1
ATOM 2457 N N . SER A 1 159 ? 25.937 -4.537 11.086 1.00 15.78 160 SER A N 1
ATOM 2458 C CA . SER A 1 159 ? 24.919 -5.453 11.579 1.00 16.04 160 SER A CA 1
ATOM 2459 C C . SER A 1 159 ? 23.705 -4.699 12.095 1.00 13.66 160 SER A C 1
ATOM 2460 O O . SER A 1 159 ? 23.848 -3.661 12.743 1.00 13.21 160 SER A O 1
ATOM 2468 N N . ARG A 1 160 ? 22.511 -5.248 11.837 1.00 15.95 161 ARG A N 1
ATOM 2469 C CA . ARG A 1 160 ? 21.285 -4.768 12.469 1.00 12.34 161 ARG A CA 1
ATOM 2470 C C . ARG A 1 160 ? 21.105 -5.314 13.882 1.00 15.66 161 ARG A C 1
ATOM 2471 O O . ARG A 1 160 ? 20.147 -4.927 14.561 1.00 19.69 161 ARG A O 1
ATOM 2492 N N . SER A 1 161 ? 22.006 -6.188 14.338 1.00 15.87 162 SER A N 1
ATOM 2493 C CA . SER A 1 161 ? 21.901 -6.839 15.635 1.00 14.60 162 SER A CA 1
ATOM 2494 C C . SER A 1 161 ? 23.181 -6.624 16.424 1.00 17.19 162 SER A C 1
ATOM 2495 O O . SER A 1 161 ? 24.272 -6.938 15.939 1.00 17.81 162 SER A O 1
ATOM 2503 N N . GLY A 1 162 ? 23.044 -6.136 17.656 1.00 13.71 163 GLY A N 1
ATOM 2504 C CA . GLY A 1 162 ? 24.212 -6.009 18.510 1.00 16.68 163 GLY A CA 1
ATOM 2505 C C . GLY A 1 162 ? 24.797 -7.360 18.877 1.00 14.06 163 GLY A C 1
ATOM 2506 O O . GLY A 1 162 ? 25.992 -7.607 18.694 1.00 16.23 163 GLY A O 1
ATOM 2510 N N . THR A 1 163 ? 23.959 -8.261 19.394 1.00 15.28 164 THR A N 1
ATOM 2511 C CA . THR A 1 163 ? 24.466 -9.566 19.805 1.00 15.22 164 THR A CA 1
ATOM 2512 C C . THR A 1 163 ? 25.144 -10.296 18.651 1.00 18.03 164 THR A C 1
ATOM 2513 O O . THR A 1 163 ? 26.173 -10.950 18.848 1.00 16.11 164 THR A O 1
ATOM 2524 N N . LEU A 1 164 ? 24.588 -10.208 17.438 1.00 14.46 165 LEU A N 1
ATOM 2525 C CA . LEU A 1 164 ? 25.227 -10.895 16.317 1.00 15.77 165 LEU A CA 1
ATOM 2526 C C . LEU A 1 164 ? 26.528 -10.213 15.911 1.00 18.14 165 LEU A C 1
ATOM 2527 O O . LEU A 1 164 ? 27.448 -10.876 15.423 1.00 16.94 165 LEU A O 1
ATOM 2543 N N . THR A 1 165 ? 26.637 -8.902 16.113 1.00 15.84 166 THR A N 1
ATOM 2544 C CA . THR A 1 165 ? 27.930 -8.257 15.943 1.00 16.39 166 THR A CA 1
ATOM 2545 C C . THR A 1 165 ? 28.962 -8.903 16.856 1.00 17.37 166 THR A C 1
ATOM 2546 O O . THR A 1 165 ? 30.075 -9.230 16.427 1.00 17.77 166 THR A O 1
ATOM 2557 N N . TYR A 1 166 ? 28.601 -9.109 18.126 1.00 15.13 167 TYR A N 1
ATOM 2558 C CA . TYR A 1 166 ? 29.557 -9.688 19.061 1.00 15.18 167 TYR A CA 1
ATOM 2559 C C . TYR A 1 166 ? 29.975 -11.083 18.611 1.00 13.58 167 TYR A C 1
ATOM 2560 O O . TYR A 1 166 ? 31.145 -11.459 18.739 1.00 14.09 167 TYR A O 1
ATOM 2578 N N . GLU A 1 167 ? 29.029 -11.865 18.081 1.00 13.86 168 GLU A N 1
ATOM 2579 C CA . GLU A 1 167 ? 29.366 -13.174 17.526 1.00 16.85 168 GLU A CA 1
ATOM 2580 C C . GLU A 1 167 ? 30.391 -13.055 16.403 1.00 15.30 168 GLU A C 1
ATOM 2581 O O . GLU A 1 167 ? 31.400 -13.769 16.390 1.00 18.20 168 GLU A O 1
ATOM 2593 N N . ALA A 1 168 ? 30.138 -12.165 15.440 1.00 14.38 169 ALA A N 1
ATOM 2594 C CA . ALA A 1 168 ? 31.064 -11.995 14.325 1.00 17.45 169 ALA A CA 1
ATOM 2595 C C . ALA A 1 168 ? 32.418 -11.496 14.807 1.00 16.57 169 ALA A C 1
ATOM 2596 O O . ALA A 1 168 ? 33.464 -11.936 14.317 1.00 16.35 169 ALA A O 1
ATOM 2603 N N . VAL A 1 169 ? 32.418 -10.573 15.768 1.00 13.93 170 VAL A N 1
ATOM 2604 C CA . VAL A 1 169 ? 33.672 -10.083 16.327 1.00 14.03 170 VAL A CA 1
ATOM 2605 C C . VAL A 1 169 ? 34.448 -11.224 16.974 1.00 14.96 170 VAL A C 1
ATOM 2606 O O . VAL A 1 169 ? 35.636 -11.435 16.695 1.00 15.37 170 VAL A O 1
ATOM 2619 N N . HIS A 1 170 ? 33.791 -11.962 17.869 1.00 15.12 171 HIS A N 1
ATOM 2620 C CA . HIS A 1 170 ? 34.474 -13.032 18.590 1.00 10.93 171 HIS A CA 1
ATOM 2621 C C . HIS A 1 170 ? 35.014 -14.073 17.620 1.00 13.42 171 HIS A C 1
ATOM 2622 O O . HIS A 1 170 ? 36.171 -14.497 17.735 1.00 15.96 171 HIS A O 1
ATOM 2636 N N . GLN A 1 171 ? 34.200 -14.466 16.635 1.00 14.96 172 GLN A N 1
ATOM 2637 C CA . GLN A 1 171 ? 34.636 -15.436 15.634 1.00 15.73 172 GLN A CA 1
ATOM 2638 C C . GLN A 1 171 ? 35.842 -14.938 14.841 1.00 18.67 172 GLN A C 1
ATOM 2639 O O . GLN A 1 171 ? 36.785 -15.700 14.591 1.00 19.24 172 GLN A O 1
ATOM 2653 N N . THR A 1 172 ? 35.840 -13.663 14.439 1.00 14.37 173 THR A N 1
ATOM 2654 C CA . THR A 1 172 ? 36.937 -13.150 13.619 1.00 14.07 173 THR A CA 1
ATOM 2655 C C . THR A 1 172 ? 38.191 -12.868 14.439 1.00 17.83 173 THR A C 1
ATOM 2656 O O . THR A 1 172 ? 39.300 -12.919 13.896 1.00 17.11 173 THR A O 1
ATOM 2667 N N . THR A 1 173 ? 38.046 -12.574 15.731 1.00 14.61 174 THR A N 1
ATOM 2668 C CA . THR A 1 173 ? 39.216 -12.493 16.597 1.00 13.95 174 THR A CA 1
ATOM 2669 C C . THR A 1 173 ? 39.816 -13.872 16.822 1.00 14.76 174 THR A C 1
ATOM 2670 O O . THR A 1 173 ? 41.042 -14.034 16.812 1.00 15.27 174 THR A O 1
ATOM 2681 N N . GLN A 1 174 ? 38.963 -14.882 17.017 1.00 14.40 175 GLN A N 1
ATOM 2682 C CA . GLN A 1 174 ? 39.451 -16.225 17.304 1.00 15.40 175 GLN A CA 1
ATOM 2683 C C . GLN A 1 174 ? 40.318 -16.763 16.174 1.00 16.97 175 GLN A C 1
ATOM 2684 O O . GLN A 1 174 ? 41.324 -17.435 16.426 1.00 17.65 175 GLN A O 1
ATOM 2698 N N . VAL A 1 175 ? 39.934 -16.499 14.922 1.00 18.33 176 VAL A N 1
ATOM 2699 C CA . VAL A 1 175 ? 40.686 -17.004 13.776 1.00 17.36 176 VAL A CA 1
ATOM 2700 C C . VAL A 1 175 ? 41.779 -16.030 13.348 1.00 16.54 176 VAL A C 1
ATOM 2701 O O . VAL A 1 175 ? 42.433 -16.238 12.320 1.00 20.89 176 VAL A O 1
ATOM 2714 N N . GLY A 1 176 ? 41.976 -14.958 14.118 1.00 15.92 177 GLY A N 1
ATOM 2715 C CA . GLY A 1 176 ? 43.115 -14.078 13.948 1.00 15.87 177 GLY A CA 1
ATOM 2716 C C . GLY A 1 176 ? 42.946 -12.953 12.951 1.00 16.82 177 GLY A C 1
ATOM 2717 O O . GLY A 1 176 ? 43.902 -12.204 12.727 1.00 20.33 177 GLY A O 1
ATOM 2721 N N . LEU A 1 177 ? 41.764 -12.798 12.355 1.00 15.16 178 LEU A N 1
ATOM 2722 C CA . LEU A 1 177 ? 41.580 -11.782 11.325 1.00 15.57 178 LEU A CA 1
ATOM 2723 C C . LEU A 1 177 ? 41.384 -10.397 11.926 1.00 17.71 178 LEU A C 1
ATOM 2724 O O . LEU A 1 177 ? 41.886 -9.407 11.381 1.00 16.63 178 LEU A O 1
ATOM 2740 N N . GLY A 1 178 ? 40.649 -10.309 13.033 1.00 16.45 179 GLY A N 1
ATOM 2741 C CA . GLY A 1 178 ? 40.370 -9.035 13.668 1.00 15.50 179 GLY A CA 1
ATOM 2742 C C . GLY A 1 178 ? 39.413 -8.176 12.857 1.00 17.26 179 GLY A C 1
ATOM 2743 O O . GLY A 1 178 ? 38.910 -8.566 11.802 1.00 15.01 179 GLY A O 1
ATOM 2747 N N . GLN A 1 179 ? 39.165 -6.968 13.376 1.00 14.33 180 GLN A N 1
ATOM 2748 C CA . GLN A 1 179 ? 38.184 -6.053 12.812 1.00 14.55 180 GLN A CA 1
ATOM 2749 C C . GLN A 1 179 ? 38.820 -4.696 12.540 1.00 16.04 180 GLN A C 1
ATOM 2750 O O . GLN A 1 179 ? 39.616 -4.193 13.339 1.00 15.79 180 GLN A O 1
ATOM 2764 N N . SER A 1 180 ? 38.472 -4.107 11.398 1.00 15.42 181 SER A N 1
ATOM 2765 C CA . SER A 1 180 ? 38.919 -2.750 11.110 1.00 13.68 181 SER A CA 1
ATOM 2766 C C . SER A 1 180 ? 38.015 -1.726 11.789 1.00 13.63 181 SER A C 1
ATOM 2767 O O . SER A 1 180 ? 38.488 -0.815 12.477 1.00 16.96 181 SER A O 1
ATOM 2775 N N . LEU A 1 181 ? 36.712 -1.872 11.598 1.00 14.85 182 LEU A N 1
ATOM 2776 C CA . LEU A 1 181 ? 35.717 -0.962 12.138 1.00 16.11 182 LEU A CA 1
ATOM 2777 C C . LEU A 1 181 ? 34.427 -1.758 12.199 1.00 14.46 182 LEU A C 1
ATOM 2778 O O . LEU A 1 181 ? 34.091 -2.467 11.245 1.00 16.65 182 LEU A O 1
ATOM 2794 N N . CYS A 1 182 ? 33.730 -1.670 13.322 1.00 13.79 183 CYS A N 1
ATOM 2795 C CA . CYS A 1 182 ? 32.459 -2.340 13.501 1.00 13.82 183 CYS A CA 1
ATOM 2796 C C . CYS A 1 182 ? 31.388 -1.296 13.751 1.00 16.41 183 CYS A C 1
ATOM 2797 O O . CYS A 1 182 ? 31.552 -0.444 14.632 1.00 15.06 183 CYS A O 1
ATOM 2810 N N . VAL A 1 183 ? 30.292 -1.375 12.999 1.00 14.44 184 VAL A N 1
ATOM 2811 C CA . VAL A 1 183 ? 29.185 -0.432 13.106 1.00 13.01 184 VAL A CA 1
ATOM 2812 C C . VAL A 1 183 ? 27.906 -1.228 13.309 1.00 16.55 184 VAL A C 1
ATOM 2813 O O . VAL A 1 183 ? 27.541 -2.047 12.457 1.00 16.81 184 VAL A O 1
ATOM 2827 N N . GLY A 1 184 ? 27.230 -0.986 14.429 1.00 15.48 185 GLY A N 1
ATOM 2828 C CA . GLY A 1 184 ? 25.911 -1.537 14.657 1.00 17.86 185 GLY A CA 1
ATOM 2829 C C . GLY A 1 184 ? 24.862 -0.534 14.234 1.00 16.40 185 GLY A C 1
ATOM 2830 O O . GLY A 1 184 ? 24.702 0.508 14.877 1.00 17.23 185 GLY A O 1
ATOM 2834 N N . ILE A 1 185 ? 24.157 -0.815 13.135 1.00 13.86 186 ILE A N 1
ATOM 2835 C CA . ILE A 1 185 ? 23.147 0.123 12.646 1.00 14.37 186 ILE A CA 1
ATOM 2836 C C . ILE A 1 185 ? 21.827 -0.005 13.385 1.00 13.98 186 ILE A C 1
ATOM 2837 O O . ILE A 1 185 ? 20.949 0.850 13.213 1.00 17.17 186 ILE A O 1
ATOM 2853 N N . GLY A 1 186 ? 21.663 -1.027 14.215 1.00 13.99 187 GLY A N 1
ATOM 2854 C CA . GLY A 1 186 ? 20.511 -1.116 15.084 1.00 19.58 187 GLY A CA 1
ATOM 2855 C C . GLY A 1 186 ? 19.327 -1.828 14.454 1.00 14.63 187 GLY A C 1
ATOM 2856 O O . GLY A 1 186 ? 19.272 -2.097 13.251 1.00 14.86 187 GLY A O 1
ATOM 2860 N N . GLY A 1 187 ? 18.360 -2.143 15.310 1.00 15.47 188 GLY A N 1
ATOM 2861 C CA . GLY A 1 187 ? 17.222 -2.960 14.953 1.00 16.04 188 GLY A CA 1
ATOM 2862 C C . GLY A 1 187 ? 15.946 -2.199 14.693 1.00 17.30 188 GLY A C 1
ATOM 2863 O O . GLY A 1 187 ? 14.883 -2.821 14.587 1.00 17.03 188 GLY A O 1
ATOM 2867 N N . ASP A 1 188 ? 16.006 -0.888 14.587 1.00 15.60 189 ASP A N 1
ATOM 2868 C CA . ASP A 1 188 ? 14.787 -0.136 14.351 1.00 14.93 189 ASP A CA 1
ATOM 2869 C C . ASP A 1 188 ? 14.543 0.055 12.860 1.00 16.43 189 ASP A C 1
ATOM 2870 O O . ASP A 1 188 ? 15.470 0.005 12.046 1.00 17.60 189 ASP A O 1
ATOM 2879 N N . PRO A 1 189 ? 13.284 0.258 12.468 1.00 15.00 190 PRO A N 1
ATOM 2880 C CA . PRO A 1 189 ? 12.980 0.381 11.035 1.00 15.77 190 PRO A CA 1
ATOM 2881 C C . PRO A 1 189 ? 13.477 1.675 10.429 1.00 15.05 190 PRO A C 1
ATOM 2882 O O . PRO A 1 189 ? 13.853 1.692 9.251 1.00 17.85 190 PRO A O 1
ATOM 2893 N N . PHE A 1 190 ? 13.480 2.762 11.192 1.00 14.78 191 PHE A N 1
ATOM 2894 C CA . PHE A 1 190 ? 13.873 4.077 10.697 1.00 14.97 191 PHE A CA 1
ATOM 2895 C C . PHE A 1 190 ? 15.052 4.555 11.521 1.00 16.85 191 PHE A C 1
ATOM 2896 O O . PHE A 1 190 ? 14.925 4.773 12.730 1.00 15.91 191 PHE A O 1
ATOM 2913 N N . ASN A 1 191 ? 16.199 4.698 10.862 1.00 16.45 192 ASN A N 1
ATOM 2914 C CA . ASN A 1 191 ? 17.461 4.927 11.548 1.00 12.94 192 ASN A CA 1
ATOM 2915 C C . ASN A 1 191 ? 18.352 5.806 10.680 1.00 16.09 192 ASN A C 1
ATOM 2916 O O . ASN A 1 191 ? 18.008 6.157 9.548 1.00 17.49 192 ASN A O 1
ATOM 2927 N N . GLY A 1 192 ? 19.518 6.148 11.219 1.00 14.41 193 GLY A N 1
ATOM 2928 C CA . GLY A 1 192 ? 20.372 7.140 10.598 1.00 14.19 193 GLY A CA 1
ATOM 2929 C C . GLY A 1 192 ? 21.369 6.626 9.579 1.00 14.53 193 GLY A C 1
ATOM 2930 O O . GLY A 1 192 ? 21.864 7.398 8.747 1.00 16.77 193 GLY A O 1
ATOM 2934 N N . THR A 1 193 ? 21.689 5.335 9.645 1.00 14.58 194 THR A N 1
ATOM 2935 C CA . THR A 1 193 ? 22.729 4.735 8.815 1.00 15.09 194 THR A CA 1
ATOM 2936 C C . THR A 1 193 ? 22.292 3.337 8.408 1.00 13.93 194 THR A C 1
ATOM 2937 O O . THR A 1 193 ? 21.847 2.556 9.253 1.00 16.17 194 THR A O 1
ATOM 2948 N N . ASP A 1 194 ? 22.399 3.029 7.119 1.00 16.88 195 ASP A N 1
ATOM 2949 C CA . ASP A 1 194 ? 22.009 1.726 6.597 1.00 16.14 195 ASP A CA 1
ATOM 2950 C C . ASP A 1 194 ? 23.259 0.944 6.203 1.00 15.30 195 ASP A C 1
ATOM 2951 O O . ASP A 1 194 ? 24.391 1.377 6.441 1.00 16.09 195 ASP A O 1
ATOM 2960 N N . PHE A 1 195 ? 23.043 -0.239 5.622 1.00 17.10 196 PHE A N 1
ATOM 2961 C CA . PHE A 1 195 ? 24.168 -1.060 5.192 1.00 14.21 196 PHE A CA 1
ATOM 2962 C C . PHE A 1 195 ? 24.990 -0.348 4.125 1.00 16.33 196 PHE A C 1
ATOM 2963 O O . PHE A 1 195 ? 26.225 -0.349 4.174 1.00 16.89 196 PHE A O 1
ATOM 2980 N N . THR A 1 196 ? 24.316 0.259 3.147 1.00 17.93 197 THR A N 1
ATOM 2981 C CA . THR A 1 196 ? 25.014 0.888 2.032 1.00 17.69 197 THR A CA 1
ATOM 2982 C C . THR A 1 196 ? 25.954 1.985 2.515 1.00 15.74 197 THR A C 1
ATOM 2983 O O . THR A 1 196 ? 27.070 2.127 2.000 1.00 19.48 197 THR A O 1
ATOM 2994 N N . ASP A 1 197 ? 25.524 2.767 3.507 1.00 17.69 198 ASP A N 1
ATOM 2995 C CA . ASP A 1 197 ? 26.388 3.803 4.062 1.00 18.69 198 ASP A CA 1
ATOM 2996 C C . ASP A 1 197 ? 27.703 3.210 4.561 1.00 17.51 198 ASP A C 1
ATOM 2997 O O . ASP A 1 197 ? 28.782 3.751 4.295 1.00 19.24 198 ASP A O 1
ATOM 3006 N N . CYS A 1 198 ? 27.631 2.099 5.301 1.00 15.46 199 CYS A N 1
ATOM 3007 C CA . CYS A 1 198 ? 28.847 1.484 5.824 1.00 15.70 199 CYS A CA 1
ATOM 3008 C C . CYS A 1 198 ? 29.645 0.791 4.729 1.00 20.15 199 CYS A C 1
ATOM 3009 O O . CYS A 1 198 ? 30.878 0.764 4.784 1.00 16.37 199 CYS A O 1
ATOM 3017 N N . LEU A 1 199 ? 28.967 0.209 3.739 1.00 17.14 200 LEU A N 1
ATOM 3018 C CA . LEU A 1 199 ? 29.683 -0.452 2.655 1.00 15.61 200 LEU A CA 1
ATOM 3019 C C . LEU A 1 199 ? 30.521 0.545 1.871 1.00 17.68 200 LEU A C 1
ATOM 3020 O O . LEU A 1 199 ? 31.647 0.236 1.465 1.00 19.80 200 LEU A O 1
ATOM 3036 N N . GLU A 1 200 ? 29.994 1.753 1.660 1.00 19.12 201 GLU A N 1
ATOM 3037 C CA . GLU A 1 200 ? 30.776 2.795 1.004 1.00 18.02 201 GLU A CA 1
ATOM 3038 C C . GLU A 1 200 ? 32.086 3.018 1.746 1.00 23.58 201 GLU A C 1
ATOM 3039 O O . GLU A 1 200 ? 33.165 3.024 1.144 1.00 22.79 201 GLU A O 1
ATOM 3051 N N . ILE A 1 201 ? 32.012 3.156 3.073 1.00 18.24 202 ILE A N 1
ATOM 3052 C CA . ILE A 1 201 ? 33.215 3.381 3.870 1.00 15.20 202 ILE A CA 1
ATOM 3053 C C . ILE A 1 201 ? 34.134 2.165 3.823 1.00 16.83 202 ILE A C 1
ATOM 3054 O O . ILE A 1 201 ? 35.354 2.299 3.651 1.00 19.43 202 ILE A O 1
ATOM 3070 N N . PHE A 1 202 ? 33.577 0.959 3.971 1.00 16.71 203 PHE A N 1
ATOM 3071 C CA . PHE A 1 202 ? 34.410 -0.240 3.986 1.00 17.32 203 PHE A CA 1
ATOM 3072 C C . PHE A 1 202 ? 35.124 -0.436 2.650 1.00 17.04 203 PHE A C 1
ATOM 3073 O O . PHE A 1 202 ? 36.312 -0.780 2.613 1.00 18.91 203 PHE A O 1
ATOM 3090 N N . LEU A 1 203 ? 34.405 -0.254 1.537 1.00 17.24 204 LEU A N 1
ATOM 3091 C CA . LEU A 1 203 ? 34.995 -0.539 0.234 1.00 17.40 204 LEU A CA 1
ATOM 3092 C C . LEU A 1 203 ? 36.133 0.416 -0.085 1.00 21.10 204 LEU A C 1
ATOM 3093 O O . LEU A 1 203 ? 37.051 0.058 -0.831 1.00 23.83 204 LEU A O 1
ATOM 3109 N N . ASN A 1 204 ? 36.096 1.622 0.466 1.00 18.00 205 ASN A N 1
ATOM 3110 C CA . ASN A 1 204 ? 37.135 2.610 0.220 1.00 20.23 205 ASN A CA 1
ATOM 3111 C C . ASN A 1 204 ? 38.190 2.671 1.318 1.00 20.46 205 ASN A C 1
ATOM 3112 O O . ASN A 1 204 ? 39.107 3.493 1.225 1.00 23.44 205 ASN A O 1
ATOM 3123 N N . ASP A 1 205 ? 38.103 1.807 2.335 1.00 18.10 206 ASP A N 1
ATOM 3124 C CA . ASP A 1 205 ? 39.062 1.801 3.431 1.00 20.31 206 ASP A CA 1
ATOM 3125 C C . ASP A 1 205 ? 40.139 0.765 3.153 1.00 18.57 206 ASP A C 1
ATOM 3126 O O . ASP A 1 205 ? 39.828 -0.437 3.145 1.00 19.13 206 ASP A O 1
ATOM 3135 N N . PRO A 1 206 ? 41.402 1.162 2.961 1.00 19.04 207 PRO A N 1
ATOM 3136 C CA . PRO A 1 206 ? 42.454 0.157 2.728 1.00 25.15 207 PRO A CA 1
ATOM 3137 C C . PRO A 1 206 ? 42.605 -0.848 3.858 1.00 24.86 207 PRO A C 1
ATOM 3138 O O . PRO A 1 206 ? 43.011 -1.990 3.610 1.00 25.79 207 PRO A O 1
ATOM 3149 N N . ALA A 1 207 ? 42.305 -0.455 5.099 1.00 20.95 208 ALA A N 1
ATOM 3150 C CA . ALA A 1 207 ? 42.445 -1.370 6.225 1.00 23.90 208 ALA A CA 1
ATOM 3151 C C . ALA A 1 207 ? 41.376 -2.453 6.231 1.00 19.51 208 ALA A C 1
ATOM 3152 O O . ALA A 1 207 ? 41.566 -3.489 6.877 1.00 21.83 208 ALA A O 1
ATOM 3159 N N . THR A 1 208 ? 40.252 -2.227 5.553 1.00 16.91 209 THR A N 1
ATOM 3160 C CA . THR A 1 208 ? 39.181 -3.215 5.472 1.00 18.18 209 THR A CA 1
ATOM 3161 C C . THR A 1 208 ? 39.429 -4.066 4.233 1.00 19.55 209 THR A C 1
ATOM 3162 O O . THR A 1 208 ? 39.283 -3.588 3.102 1.00 24.72 209 THR A O 1
ATOM 3173 N N . GLU A 1 209 ? 39.819 -5.321 4.447 1.00 17.35 210 GLU A N 1
ATOM 3174 C CA . GLU A 1 209 ? 40.070 -6.243 3.350 1.00 17.49 210 GLU A CA 1
ATOM 3175 C C . GLU A 1 209 ? 38.921 -7.211 3.110 1.00 18.87 210 GLU A C 1
ATOM 3176 O O . GLU A 1 209 ? 38.860 -7.816 2.034 1.00 20.34 210 GLU A O 1
ATOM 3188 N N . GLY A 1 210 ? 38.020 -7.366 4.080 1.00 17.91 211 GLY A N 1
ATOM 3189 C CA . GLY A 1 210 ? 36.824 -8.174 3.916 1.00 16.36 211 GLY A CA 1
ATOM 3190 C C . GLY A 1 210 ? 35.718 -7.599 4.776 1.00 14.22 211 GLY A C 1
ATOM 3191 O O . GLY A 1 210 ? 35.970 -6.804 5.688 1.00 17.55 211 GLY A O 1
ATOM 3195 N N . ILE A 1 211 ? 34.483 -8.004 4.482 1.00 15.23 212 ILE A N 1
ATOM 3196 C CA . ILE A 1 211 ? 33.307 -7.413 5.109 1.00 13.25 212 ILE A CA 1
ATOM 3197 C C . ILE A 1 211 ? 32.377 -8.518 5.579 1.00 15.37 212 ILE A C 1
ATOM 3198 O O . ILE A 1 211 ? 32.134 -9.485 4.851 1.00 15.20 212 ILE A O 1
ATOM 3214 N N . ILE A 1 212 ? 31.846 -8.371 6.791 1.00 15.50 213 ILE A N 1
ATOM 3215 C CA . ILE A 1 212 ? 30.728 -9.182 7.257 1.00 17.53 213 ILE A CA 1
ATOM 3216 C C . ILE A 1 212 ? 29.505 -8.284 7.379 1.00 15.54 213 ILE A C 1
ATOM 3217 O O . ILE A 1 212 ? 29.551 -7.248 8.053 1.00 16.03 213 ILE A O 1
ATOM 3233 N N . LEU A 1 213 ? 28.414 -8.692 6.734 1.00 15.53 214 LEU A N 1
ATOM 3234 C CA . LEU A 1 213 ? 27.139 -7.986 6.768 1.00 15.72 214 LEU A CA 1
ATOM 3235 C C . LEU A 1 213 ? 26.125 -8.902 7.435 1.00 16.32 214 LEU A C 1
ATOM 3236 O O . LEU A 1 213 ? 25.858 -10.001 6.938 1.00 18.21 214 LEU A O 1
ATOM 3252 N N . ILE A 1 214 ? 25.559 -8.454 8.551 1.00 14.60 215 ILE A N 1
ATOM 3253 C CA . ILE A 1 214 ? 24.605 -9.241 9.321 1.00 16.05 215 ILE A CA 1
ATOM 3254 C C . ILE A 1 214 ? 23.255 -8.548 9.257 1.00 13.06 215 ILE A C 1
ATOM 3255 O O . ILE A 1 214 ? 23.116 -7.398 9.692 1.00 14.41 215 ILE A O 1
ATOM 3271 N N . GLY A 1 215 ? 22.255 -9.261 8.747 1.00 13.87 216 GLY A N 1
ATOM 3272 C CA . GLY A 1 215 ? 20.911 -8.734 8.661 1.00 14.82 216 GLY A CA 1
ATOM 3273 C C . GLY A 1 215 ? 19.874 -9.630 9.306 1.00 15.99 216 GLY A C 1
ATOM 3274 O O . GLY A 1 215 ? 20.204 -10.585 10.018 1.00 15.11 216 GLY A O 1
ATOM 3278 N N . GLU A 1 216 ? 18.607 -9.315 9.064 1.00 16.02 217 GLU A N 1
ATOM 3279 C CA . GLU A 1 216 ? 17.495 -10.048 9.653 1.00 13.70 217 GLU A CA 1
ATOM 3280 C C . GLU A 1 216 ? 16.250 -9.716 8.842 1.00 15.66 217 GLU A C 1
ATOM 3281 O O . GLU A 1 216 ? 16.299 -8.931 7.892 1.00 14.86 217 GLU A O 1
ATOM 3293 N N . ILE A 1 217 ? 15.128 -10.337 9.217 1.00 14.84 218 ILE A N 1
ATOM 3294 C CA . ILE A 1 217 ? 13.868 -10.061 8.537 1.00 15.36 218 ILE A CA 1
ATOM 3295 C C . ILE A 1 217 ? 13.488 -8.589 8.690 1.00 17.37 218 ILE A C 1
ATOM 3296 O O . ILE A 1 217 ? 13.955 -7.881 9.591 1.00 15.25 218 ILE A O 1
ATOM 3312 N N . GLY A 1 218 ? 12.619 -8.131 7.787 1.00 16.21 219 GLY A N 1
ATOM 3313 C CA . GLY A 1 218 ? 12.025 -6.812 7.867 1.00 16.17 219 GLY A CA 1
ATOM 3314 C C . GLY A 1 218 ? 12.657 -5.793 6.942 1.00 20.00 219 GLY A C 1
ATOM 3315 O O . GLY A 1 218 ? 13.879 -5.763 6.772 1.00 17.35 219 GLY A O 1
ATOM 3319 N N . GLY A 1 219 ? 11.830 -4.947 6.337 1.00 17.71 220 GLY A N 1
ATOM 3320 C CA . GLY A 1 219 ? 12.361 -3.868 5.533 1.00 15.19 220 GLY A CA 1
ATOM 3321 C C . GLY A 1 219 ? 13.063 -4.352 4.271 1.00 15.12 220 GLY A C 1
ATOM 3322 O O . GLY A 1 219 ? 12.916 -5.498 3.826 1.00 18.61 220 GLY A O 1
ATOM 3326 N N . ASN A 1 220 ? 13.855 -3.442 3.694 1.00 16.48 221 ASN A N 1
ATOM 3327 C CA A ASN A 1 220 ? 14.517 -3.672 2.420 0.54 16.83 221 ASN A CA 1
ATOM 3328 C CA B ASN A 1 220 ? 14.536 -3.742 2.441 0.46 16.80 221 ASN A CA 1
ATOM 3329 C C . ASN A 1 220 ? 15.987 -3.261 2.434 1.00 19.13 221 ASN A C 1
ATOM 3330 O O . ASN A 1 220 ? 16.584 -3.125 1.359 1.00 19.41 221 ASN A O 1
ATOM 3351 N N . ALA A 1 221 ? 16.582 -3.038 3.612 1.00 18.06 222 ALA A N 1
ATOM 3352 C CA . ALA A 1 221 ? 17.959 -2.552 3.675 1.00 17.46 222 ALA A CA 1
ATOM 3353 C C . ALA A 1 221 ? 18.932 -3.550 3.060 1.00 20.40 222 ALA A C 1
ATOM 3354 O O . ALA A 1 221 ? 19.876 -3.162 2.362 1.00 21.22 222 ALA A O 1
ATOM 3361 N N . GLU A 1 222 ? 18.727 -4.842 3.318 1.00 18.34 223 GLU A N 1
ATOM 3362 C CA . GLU A 1 222 ? 19.612 -5.853 2.750 1.00 17.42 223 GLU A CA 1
ATOM 3363 C C . GLU A 1 222 ? 19.537 -5.847 1.227 1.00 19.82 223 GLU A C 1
ATOM 3364 O O . GLU A 1 222 ? 20.566 -5.938 0.546 1.00 18.99 223 GLU A O 1
ATOM 3376 N N . GLU A 1 223 ? 18.328 -5.733 0.675 1.00 18.69 224 GLU A N 1
ATOM 3377 C CA . GLU A 1 223 ? 18.183 -5.677 -0.774 1.00 19.24 224 GLU A CA 1
ATOM 3378 C C . GLU A 1 223 ? 18.859 -4.436 -1.343 1.00 18.07 224 GLU A C 1
ATOM 3379 O O . GLU A 1 223 ? 19.507 -4.501 -2.394 1.00 22.19 224 GLU A O 1
ATOM 3391 N N . ASN A 1 224 ? 18.728 -3.295 -0.659 1.00 19.36 225 ASN A N 1
ATOM 3392 C CA . ASN A 1 224 ? 19.410 -2.087 -1.113 1.00 17.31 225 ASN A CA 1
ATOM 3393 C C . ASN A 1 224 ? 20.921 -2.274 -1.075 1.00 20.13 225 ASN A C 1
ATOM 3394 O O . ASN A 1 224 ? 21.632 -1.835 -1.986 1.00 21.83 225 ASN A O 1
ATOM 3405 N N . ALA A 1 225 ? 21.426 -2.940 -0.032 1.00 19.22 226 ALA A N 1
ATOM 3406 C CA . ALA A 1 225 ? 22.853 -3.228 0.055 1.00 20.22 226 ALA A CA 1
ATOM 3407 C C . ALA A 1 225 ? 23.305 -4.111 -1.099 1.00 20.15 226 ALA A C 1
ATOM 3408 O O . ALA A 1 225 ? 24.373 -3.890 -1.680 1.00 19.24 226 ALA A O 1
ATOM 3415 N N . ALA A 1 226 ? 22.512 -5.128 -1.433 1.00 22.17 227 ALA A N 1
ATOM 3416 C CA . ALA A 1 226 ? 22.842 -5.975 -2.573 1.00 19.68 227 ALA A CA 1
ATOM 3417 C C . ALA A 1 226 ? 22.968 -5.148 -3.846 1.00 20.51 227 ALA A C 1
ATOM 3418 O O . ALA A 1 226 ? 23.925 -5.311 -4.613 1.00 21.57 227 ALA A O 1
ATOM 3425 N N . GLU A 1 227 ? 22.012 -4.248 -4.090 1.00 19.86 228 GLU A N 1
ATOM 3426 C CA . GLU A 1 227 ? 22.095 -3.405 -5.278 1.00 20.29 228 GLU A CA 1
ATOM 3427 C C . GLU A 1 227 ? 23.355 -2.550 -5.251 1.00 25.12 228 GLU A C 1
ATOM 3428 O O . GLU A 1 227 ? 24.044 -2.414 -6.267 1.00 24.57 228 GLU A O 1
ATOM 3440 N N . PHE A 1 228 ? 23.680 -1.976 -4.093 1.00 20.52 229 PHE A N 1
ATOM 3441 C CA . PHE A 1 228 ? 24.908 -1.198 -3.983 1.00 21.47 229 PHE A CA 1
ATOM 3442 C C . PHE A 1 228 ? 26.120 -2.043 -4.359 1.00 21.88 229 PHE A C 1
ATOM 3443 O O . PHE A 1 228 ? 26.979 -1.610 -5.136 1.00 25.57 229 PHE A O 1
ATOM 3460 N N . LEU A 1 229 ? 26.201 -3.261 -3.815 1.00 20.86 230 LEU A N 1
ATOM 3461 C CA . LEU A 1 229 ? 27.349 -4.123 -4.075 1.00 19.23 230 LEU A CA 1
ATOM 3462 C C . LEU A 1 229 ? 27.427 -4.556 -5.533 1.00 20.44 230 LEU A C 1
ATOM 3463 O O . LEU A 1 229 ? 28.528 -4.758 -6.056 1.00 20.01 230 LEU A O 1
ATOM 3479 N N . LYS A 1 230 ? 26.282 -4.725 -6.199 1.00 20.43 231 LYS A N 1
ATOM 3480 C CA . LYS A 1 230 ? 26.310 -5.054 -7.620 1.00 23.97 231 LYS A CA 1
ATOM 3481 C C . LYS A 1 230 ? 27.018 -3.966 -8.416 1.00 26.77 231 LYS A C 1
ATOM 3482 O O . LYS A 1 230 ? 27.776 -4.259 -9.348 1.00 32.89 231 LYS A O 1
ATOM 3501 N N . GLN A 1 231 ? 26.796 -2.701 -8.047 1.00 28.70 232 GLN A N 1
ATOM 3502 C CA . GLN A 1 231 ? 27.368 -1.587 -8.792 1.00 23.78 232 GLN A CA 1
ATOM 3503 C C . GLN A 1 231 ? 28.807 -1.293 -8.375 1.00 32.52 232 GLN A C 1
ATOM 3504 O O . GLN A 1 231 ? 29.628 -0.914 -9.216 1.00 33.33 232 GLN A O 1
ATOM 3518 N N . HIS A 1 232 ? 29.135 -1.463 -7.090 1.00 26.80 233 HIS A N 1
ATOM 3519 C CA . HIS A 1 232 ? 30.374 -0.929 -6.542 1.00 27.36 233 HIS A CA 1
ATOM 3520 C C . HIS A 1 232 ? 31.367 -1.961 -6.020 1.00 24.49 233 HIS A C 1
ATOM 3521 O O . HIS A 1 232 ? 32.484 -1.573 -5.657 1.00 24.27 233 HIS A O 1
ATOM 3535 N N . ASN A 1 233 ? 31.015 -3.247 -5.960 1.00 25.81 234 ASN A N 1
ATOM 3536 C CA . ASN A 1 233 ? 31.943 -4.269 -5.485 1.00 22.29 234 ASN A CA 1
ATOM 3537 C C . ASN A 1 233 ? 32.146 -5.367 -6.523 1.00 30.87 234 ASN A C 1
ATOM 3538 O O . ASN A 1 233 ? 32.334 -6.537 -6.180 1.00 28.00 234 ASN A O 1
ATOM 3549 N N . SER A 1 234 ? 32.095 -4.997 -7.794 1.00 30.80 235 SER A N 1
ATOM 3550 C CA . SER A 1 234 ? 32.503 -5.864 -8.882 1.00 33.31 235 SER A CA 1
ATOM 3551 C C . SER A 1 234 ? 33.804 -5.330 -9.464 1.00 42.56 235 SER A C 1
ATOM 3552 O O . SER A 1 234 ? 34.049 -4.121 -9.471 1.00 51.98 235 SER A O 1
ATOM 3560 N N . GLY A 1 235 ? 34.642 -6.241 -9.941 1.00 45.23 236 GLY A N 1
ATOM 3561 C CA . GLY A 1 235 ? 35.916 -5.865 -10.495 1.00 37.89 236 GLY A CA 1
ATOM 3562 C C . GLY A 1 235 ? 37.046 -6.640 -9.859 1.00 66.78 236 GLY A C 1
ATOM 3563 O O . GLY A 1 235 ? 36.839 -7.484 -8.981 1.00 70.68 236 GLY A O 1
ATOM 3567 N N . PRO A 1 236 ? 38.276 -6.358 -10.291 1.00 62.11 237 PRO A N 1
ATOM 3568 C CA . PRO A 1 236 ? 39.421 -7.097 -9.740 1.00 71.92 237 PRO A CA 1
ATOM 3569 C C . PRO A 1 236 ? 39.676 -6.787 -8.279 1.00 79.26 237 PRO A C 1
ATOM 3570 O O . PRO A 1 236 ? 40.181 -7.651 -7.551 1.00 60.51 237 PRO A O 1
ATOM 3581 N N . LYS A 1 237 ? 39.335 -5.582 -7.832 1.00 59.13 238 LYS A N 1
ATOM 3582 C CA . LYS A 1 237 ? 39.556 -5.149 -6.462 1.00 61.79 238 LYS A CA 1
ATOM 3583 C C . LYS A 1 237 ? 38.391 -5.491 -5.543 1.00 47.63 238 LYS A C 1
ATOM 3584 O O . LYS A 1 237 ? 38.372 -5.038 -4.394 1.00 61.56 238 LYS A O 1
ATOM 3603 N N . SER A 1 238 ? 37.424 -6.275 -6.018 1.00 42.74 239 SER A N 1
ATOM 3604 C CA . SER A 1 238 ? 36.255 -6.593 -5.209 1.00 34.58 239 SER A CA 1
ATOM 3605 C C . SER A 1 238 ? 36.681 -7.251 -3.904 1.00 35.87 239 SER A C 1
ATOM 3606 O O . SER A 1 238 ? 37.529 -8.149 -3.893 1.00 34.00 239 SER A O 1
ATOM 3614 N N . LYS A 1 239 ? 36.086 -6.804 -2.804 1.00 22.77 240 LYS A N 1
ATOM 3615 C CA . LYS A 1 239 ? 36.444 -7.354 -1.506 1.00 20.54 240 LYS A CA 1
ATOM 3616 C C . LYS A 1 239 ? 35.475 -8.461 -1.114 1.00 15.90 240 LYS A C 1
ATOM 3617 O O . LYS A 1 239 ? 34.280 -8.380 -1.424 1.00 22.28 240 LYS A O 1
ATOM 3636 N N . PRO A 1 240 ? 35.942 -9.518 -0.448 1.00 18.65 241 PRO A N 1
ATOM 3637 C CA . PRO A 1 240 ? 35.015 -10.568 -0.017 1.00 18.04 241 PRO A CA 1
ATOM 3638 C C . PRO A 1 240 ? 33.988 -10.017 0.955 1.00 24.57 241 PRO A C 1
ATOM 3639 O O . PRO A 1 240 ? 34.307 -9.224 1.844 1.00 21.38 241 PRO A O 1
ATOM 3650 N N . VAL A 1 241 ? 32.744 -10.446 0.772 1.00 18.11 242 VAL A N 1
ATOM 3651 C CA . VAL A 1 241 ? 31.648 -10.105 1.666 1.00 19.22 242 VAL A CA 1
ATOM 3652 C C . VAL A 1 241 ? 30.978 -11.403 2.085 1.00 19.32 242 VAL A C 1
ATOM 3653 O O . VAL A 1 241 ? 30.625 -12.228 1.234 1.00 21.66 242 VAL A O 1
ATOM 3666 N N . VAL A 1 242 ? 30.813 -11.580 3.390 1.00 16.39 243 VAL A N 1
ATOM 3667 C CA . VAL A 1 242 ? 30.151 -12.740 3.973 1.00 17.96 243 VAL A CA 1
ATOM 3668 C C . VAL A 1 242 ? 28.994 -12.231 4.814 1.00 16.40 243 VAL A C 1
ATOM 3669 O O . VAL A 1 242 ? 29.079 -11.154 5.413 1.00 17.37 243 VAL A O 1
ATOM 3682 N N . SER A 1 243 ? 27.900 -12.983 4.838 1.00 15.69 244 SER A N 1
ATOM 3683 C CA . SER A 1 243 ? 26.699 -12.485 5.482 1.00 16.66 244 SER A CA 1
ATOM 3684 C C . SER A 1 243 ? 25.948 -13.612 6.164 1.00 18.31 244 SER A C 1
ATOM 3685 O O . SER A 1 243 ? 26.060 -14.780 5.785 1.00 17.20 244 SER A O 1
ATOM 3693 N N . PHE A 1 244 ? 25.191 -13.236 7.191 1.00 18.72 245 PHE A N 1
ATOM 3694 C CA . PHE A 1 244 ? 24.147 -14.079 7.749 1.00 19.16 245 PHE A CA 1
ATOM 3695 C C . PHE A 1 244 ? 22.898 -13.230 7.919 1.00 15.63 245 PHE A C 1
ATOM 3696 O O . PHE A 1 244 ? 22.977 -12.102 8.418 1.00 17.50 245 PHE A O 1
ATOM 3713 N N . ILE A 1 245 ? 21.755 -13.771 7.503 1.00 14.62 246 ILE A N 1
ATOM 3714 C CA . ILE A 1 245 ? 20.458 -13.121 7.647 1.00 16.65 246 ILE A CA 1
ATOM 3715 C C . ILE A 1 245 ? 19.648 -13.954 8.629 1.00 18.25 246 ILE A C 1
ATOM 3716 O O . ILE A 1 245 ? 19.279 -15.097 8.331 1.00 19.71 246 ILE A O 1
ATOM 3732 N N . ALA A 1 246 ? 19.355 -13.374 9.788 1.00 13.73 247 ALA A N 1
ATOM 3733 C CA . ALA A 1 246 ? 18.581 -14.050 10.814 1.00 14.54 247 ALA A CA 1
ATOM 3734 C C . ALA A 1 246 ? 17.093 -14.043 10.491 1.00 15.35 247 ALA A C 1
ATOM 3735 O O . ALA A 1 246 ? 16.573 -13.119 9.853 1.00 19.14 247 ALA A O 1
ATOM 3742 N N . GLY A 1 247 ? 16.401 -15.077 10.947 1.00 15.29 248 GLY A N 1
ATOM 3743 C CA . GLY A 1 247 ? 14.964 -15.133 10.880 1.00 18.88 248 GLY A CA 1
ATOM 3744 C C . GLY A 1 247 ? 14.354 -16.039 9.831 1.00 17.63 248 GLY A C 1
ATOM 3745 O O . GLY A 1 247 ? 13.154 -15.906 9.557 1.00 17.06 248 GLY A O 1
ATOM 3749 N N . LEU A 1 248 ? 15.125 -16.961 9.247 1.00 18.74 249 LEU A N 1
ATOM 3750 C CA . LEU A 1 248 ? 14.522 -17.908 8.313 1.00 21.79 249 LEU A CA 1
ATOM 3751 C C . LEU A 1 248 ? 13.405 -18.707 8.974 1.00 22.43 249 LEU A C 1
ATOM 3752 O O . LEU A 1 248 ? 12.461 -19.124 8.295 1.00 20.17 249 LEU A O 1
ATOM 3768 N N . THR A 1 249 ? 13.481 -18.917 10.289 1.00 22.02 250 THR A N 1
ATOM 3769 C CA . THR A 1 249 ? 12.462 -19.667 11.014 1.00 19.74 250 THR A CA 1
ATOM 3770 C C . THR A 1 249 ? 11.429 -18.765 11.686 1.00 20.41 250 THR A C 1
ATOM 3771 O O . THR A 1 249 ? 10.573 -19.263 12.422 1.00 26.04 250 THR A O 1
ATOM 3782 N N . ALA A 1 250 ? 11.484 -17.460 11.442 1.00 17.61 251 ALA A N 1
ATOM 3783 C CA . ALA A 1 250 ? 10.566 -16.544 12.103 1.00 17.06 251 ALA A CA 1
ATOM 3784 C C . ALA A 1 250 ? 9.163 -16.678 11.517 1.00 17.37 251 ALA A C 1
ATOM 3785 O O . ALA A 1 250 ? 9.010 -16.881 10.309 1.00 18.77 251 ALA A O 1
ATOM 3792 N N . PRO A 1 251 ? 8.122 -16.547 12.335 1.00 18.63 252 PRO A N 1
ATOM 3793 C CA . PRO A 1 251 ? 6.757 -16.534 11.806 1.00 16.65 252 PRO A CA 1
ATOM 3794 C C . PRO A 1 251 ? 6.439 -15.191 11.179 1.00 22.38 252 PRO A C 1
ATOM 3795 O O . PRO A 1 251 ? 7.063 -14.175 11.518 1.00 22.90 252 PRO A O 1
ATOM 3806 N N . PRO A 1 252 ? 5.467 -15.136 10.275 1.00 22.68 253 PRO A N 1
ATOM 3807 C CA . PRO A 1 252 ? 5.091 -13.858 9.664 1.00 21.95 253 PRO A CA 1
ATOM 3808 C C . PRO A 1 252 ? 4.167 -13.039 10.555 1.00 20.60 253 PRO A C 1
ATOM 3809 O O . PRO A 1 252 ? 3.458 -13.557 11.419 1.00 23.51 253 PRO A O 1
ATOM 3820 N N . GLY A 1 253 ? 4.183 -11.729 10.309 1.00 18.37 254 GLY A N 1
ATOM 3821 C CA . GLY A 1 253 ? 3.261 -10.816 10.955 1.00 20.91 254 GLY A CA 1
ATOM 3822 C C . GLY A 1 253 ? 3.549 -10.501 12.403 1.00 21.67 254 GLY A C 1
ATOM 3823 O O . GLY A 1 253 ? 2.683 -9.940 13.079 1.00 24.02 254 GLY A O 1
ATOM 3827 N N . ARG A 1 254 ? 4.747 -10.816 12.894 1.00 22.66 255 ARG A N 1
ATOM 3828 C CA . ARG A 1 254 ? 5.098 -10.625 14.294 1.00 25.18 255 ARG A CA 1
ATOM 3829 C C . ARG A 1 254 ? 6.435 -9.913 14.369 1.00 18.56 255 ARG A C 1
ATOM 3830 O O . ARG A 1 254 ? 7.383 -10.304 13.681 1.00 19.79 255 ARG A O 1
ATOM 3851 N N . ARG A 1 255 ? 6.514 -8.883 15.204 1.00 20.34 256 ARG A N 1
ATOM 3852 C CA . ARG A 1 255 ? 7.779 -8.200 15.437 1.00 21.64 256 ARG A CA 1
ATOM 3853 C C . ARG A 1 255 ? 8.621 -9.044 16.384 1.00 19.81 256 ARG A C 1
ATOM 3854 O O . ARG A 1 255 ? 8.223 -9.305 17.526 1.00 22.99 256 ARG A O 1
ATOM 3875 N N . MET A 1 256 ? 9.774 -9.488 15.894 1.00 19.00 257 MET A N 1
ATOM 3876 C CA . MET A 1 256 ? 10.633 -10.414 16.623 1.00 17.73 257 MET A CA 1
ATOM 3877 C C . MET A 1 256 ? 11.645 -9.612 17.440 1.00 15.47 257 MET A C 1
ATOM 3878 O O . MET A 1 256 ? 12.825 -9.508 17.105 1.00 17.66 257 MET A O 1
ATOM 3892 N N . GLY A 1 257 ? 11.147 -9.027 18.531 1.00 15.91 258 GLY A N 1
ATOM 3893 C CA . GLY A 1 257 ? 11.983 -8.277 19.450 1.00 19.72 258 GLY A CA 1
ATOM 3894 C C . GLY A 1 257 ? 12.274 -6.875 18.960 1.00 20.07 258 GLY A C 1
ATOM 3895 O O . GLY A 1 257 ? 11.803 -5.888 19.534 1.00 29.88 258 GLY A O 1
ATOM 3899 N N . HIS A 1 258 ? 13.047 -6.788 17.882 1.00 14.94 259 HIS A N 1
ATOM 3900 C CA . HIS A 1 258 ? 13.343 -5.511 17.257 1.00 16.40 259 HIS A CA 1
ATOM 3901 C C . HIS A 1 258 ? 12.101 -4.918 16.607 1.00 15.45 259 HIS A C 1
ATOM 3902 O O . HIS A 1 258 ? 11.326 -5.621 15.955 1.00 14.66 259 HIS A O 1
ATOM 3916 N N . ALA A 1 259 ? 11.944 -3.601 16.740 1.00 15.77 260 ALA A N 1
ATOM 3917 C CA . ALA A 1 259 ? 10.812 -2.929 16.110 1.00 18.52 260 ALA A CA 1
ATOM 3918 C C . ALA A 1 259 ? 10.797 -3.120 14.597 1.00 16.76 260 ALA A C 1
ATOM 3919 O O . ALA A 1 259 ? 9.724 -3.114 13.984 1.00 18.22 260 ALA A O 1
ATOM 3926 N N . GLY A 1 260 ? 11.959 -3.286 13.976 1.00 16.79 261 GLY A N 1
ATOM 3927 C CA . GLY A 1 260 ? 12.042 -3.425 12.539 1.00 18.45 261 GLY A CA 1
ATOM 3928 C C . GLY A 1 260 ? 11.991 -4.837 11.998 1.00 15.37 261 GLY A C 1
ATOM 3929 O O . GLY A 1 260 ? 12.043 -5.019 10.776 1.00 17.23 261 GLY A O 1
ATOM 3933 N N . ALA A 1 261 ? 11.881 -5.851 12.859 1.00 15.37 262 ALA A N 1
ATOM 3934 C CA . ALA A 1 261 ? 12.055 -7.244 12.442 1.00 13.91 262 ALA A CA 1
ATOM 3935 C C . ALA A 1 261 ? 10.687 -7.906 12.321 1.00 17.30 262 ALA A C 1
ATOM 3936 O O . ALA A 1 261 ? 10.209 -8.588 13.226 1.00 17.10 262 ALA A O 1
ATOM 3943 N N . ILE A 1 262 ? 10.059 -7.717 11.165 1.00 17.76 263 ILE A N 1
ATOM 3944 C CA . ILE A 1 262 ? 8.728 -8.263 10.921 1.00 13.89 263 ILE A CA 1
ATOM 3945 C C . ILE A 1 262 ? 8.568 -8.521 9.432 1.00 16.40 263 ILE A C 1
ATOM 3946 O O . ILE A 1 262 ? 9.033 -7.737 8.599 1.00 17.47 263 ILE A O 1
ATOM 3962 N N . ILE A 1 263 ? 7.936 -9.644 9.105 1.00 17.43 264 ILE A N 1
ATOM 3963 C CA . ILE A 1 263 ? 7.469 -9.921 7.751 1.00 19.64 264 ILE A CA 1
ATOM 3964 C C . ILE A 1 263 ? 6.046 -9.378 7.685 1.00 18.09 264 ILE A C 1
ATOM 3965 O O . ILE A 1 263 ? 5.128 -9.957 8.270 1.00 21.69 264 ILE A O 1
ATOM 3981 N N . ALA A 1 264 ? 5.869 -8.240 7.015 1.00 25.03 265 ALA A N 1
ATOM 3982 C CA . ALA A 1 264 ? 4.620 -7.491 7.039 1.00 21.93 265 ALA A CA 1
ATOM 3983 C C . ALA A 1 264 ? 4.039 -7.426 5.635 1.00 23.60 265 ALA A C 1
ATOM 3984 O O . ALA A 1 264 ? 4.713 -6.984 4.698 1.00 24.29 265 ALA A O 1
ATOM 3991 N N . GLY A 1 265 ? 2.790 -7.859 5.490 1.00 27.03 266 GLY A N 1
ATOM 3992 C CA . GLY A 1 265 ? 2.174 -7.866 4.176 1.00 26.86 266 GLY A CA 1
ATOM 3993 C C . GLY A 1 265 ? 2.946 -8.661 3.149 1.00 19.45 266 GLY A C 1
ATOM 3994 O O . GLY A 1 265 ? 2.942 -8.306 1.966 1.00 29.32 266 GLY A O 1
ATOM 3998 N N . GLY A 1 266 ? 3.618 -9.731 3.572 1.00 25.79 267 GLY A N 1
ATOM 3999 C CA . GLY A 1 266 ? 4.441 -10.530 2.687 1.00 31.44 267 GLY A CA 1
ATOM 4000 C C . GLY A 1 266 ? 5.829 -9.984 2.412 1.00 32.94 267 GLY A C 1
ATOM 4001 O O . GLY A 1 266 ? 6.606 -10.644 1.710 1.00 32.33 267 GLY A O 1
ATOM 4005 N N . LYS A 1 267 ? 6.173 -8.810 2.938 1.00 23.44 268 LYS A N 1
ATOM 4006 C CA . LYS A 1 267 ? 7.458 -8.177 2.676 1.00 24.30 268 LYS A CA 1
ATOM 4007 C C . LYS A 1 267 ? 8.402 -8.370 3.858 1.00 24.68 268 LYS A C 1
ATOM 4008 O O . LYS A 1 267 ? 7.990 -8.262 5.016 1.00 23.25 268 LYS A O 1
ATOM 4027 N N . GLY A 1 268 ? 9.675 -8.629 3.559 1.00 23.77 269 GLY A N 1
ATOM 4028 C CA . GLY A 1 268 ? 10.717 -8.656 4.567 1.00 23.21 269 GLY A CA 1
ATOM 4029 C C . GLY A 1 268 ? 11.245 -10.025 4.948 1.00 19.77 269 GLY A C 1
ATOM 4030 O O . GLY A 1 268 ? 11.985 -10.129 5.937 1.00 17.63 269 GLY A O 1
ATOM 4034 N N . GLY A 1 269 ? 10.904 -11.070 4.198 1.00 21.12 270 GLY A N 1
ATOM 4035 C CA . GLY A 1 269 ? 11.376 -12.397 4.534 1.00 18.87 270 GLY A CA 1
ATOM 4036 C C . GLY A 1 269 ? 12.871 -12.541 4.328 1.00 21.93 270 GLY A C 1
ATOM 4037 O O . GLY A 1 269 ? 13.484 -11.853 3.512 1.00 20.03 270 GLY A O 1
ATOM 4041 N N . ALA A 1 270 ? 13.459 -13.473 5.085 1.00 21.74 271 ALA A N 1
ATOM 4042 C CA . ALA A 1 270 ? 14.899 -13.693 5.024 1.00 20.41 271 ALA A CA 1
ATOM 4043 C C . ALA A 1 270 ? 15.320 -14.326 3.703 1.00 22.22 271 ALA A C 1
ATOM 4044 O O . ALA A 1 270 ? 16.407 -14.032 3.191 1.00 19.08 271 ALA A O 1
ATOM 4051 N N . LYS A 1 271 ? 14.483 -15.207 3.143 1.00 22.02 272 LYS A N 1
ATOM 4052 C CA . LYS A 1 271 ? 14.869 -15.941 1.940 1.00 21.91 272 LYS A CA 1
ATOM 4053 C C . LYS A 1 271 ? 15.192 -14.987 0.798 1.00 20.77 272 LYS A C 1
ATOM 4054 O O . LYS A 1 271 ? 16.206 -15.146 0.108 1.00 23.14 272 LYS A O 1
ATOM 4073 N N . GLU A 1 272 ? 14.328 -13.989 0.579 1.00 19.41 273 GLU A N 1
ATOM 4074 C CA . GLU A 1 272 ? 14.553 -13.039 -0.504 1.00 19.20 273 GLU A CA 1
ATOM 4075 C C . GLU A 1 272 ? 15.816 -12.227 -0.271 1.00 22.01 273 GLU A C 1
ATOM 4076 O O . GLU A 1 272 ? 16.497 -11.842 -1.230 1.00 23.52 273 GLU A O 1
ATOM 4088 N N . LYS A 1 273 ? 16.140 -11.952 0.994 1.00 20.56 274 LYS A N 1
ATOM 4089 C CA . LYS A 1 273 ? 17.352 -11.206 1.313 1.00 19.96 274 LYS A CA 1
ATOM 4090 C C . LYS A 1 273 ? 18.595 -12.022 0.996 1.00 20.87 274 LYS A C 1
ATOM 4091 O O . LYS A 1 273 ? 19.558 -11.503 0.420 1.00 21.43 274 LYS A O 1
ATOM 4110 N N . ILE A 1 274 ? 18.594 -13.299 1.378 1.00 18.53 275 ILE A N 1
ATOM 4111 C CA . ILE A 1 274 ? 19.713 -14.177 1.056 1.00 17.55 275 ILE A CA 1
ATOM 4112 C C . ILE A 1 274 ? 19.902 -14.260 -0.450 1.00 21.75 275 ILE A C 1
ATOM 4113 O O . ILE A 1 274 ? 21.030 -14.186 -0.953 1.00 20.13 275 ILE A O 1
ATOM 4129 N N . THR A 1 275 ? 18.804 -14.394 -1.196 1.00 21.97 276 THR A N 1
ATOM 4130 C CA . THR A 1 275 ? 18.896 -14.467 -2.651 1.00 21.01 276 THR A CA 1
ATOM 4131 C C . THR A 1 275 ? 19.476 -13.180 -3.225 1.00 18.18 276 THR A C 1
ATOM 4132 O O . THR A 1 275 ? 20.365 -13.214 -4.084 1.00 21.72 276 THR A O 1
ATOM 4143 N N . ALA A 1 276 ? 18.986 -12.030 -2.760 1.00 22.69 277 ALA A N 1
ATOM 4144 C CA . ALA A 1 276 ? 19.487 -10.760 -3.274 1.00 22.64 277 ALA A CA 1
ATOM 4145 C C . ALA A 1 276 ? 20.981 -10.615 -3.012 1.00 22.13 277 ALA A C 1
ATOM 4146 O O . ALA A 1 276 ? 21.737 -10.191 -3.894 1.00 23.10 277 ALA A O 1
ATOM 4153 N N . LEU A 1 277 ? 21.429 -10.974 -1.808 1.00 20.23 278 LEU A N 1
ATOM 4154 C CA . LEU A 1 277 ? 22.840 -10.800 -1.478 1.00 20.23 278 LEU A CA 1
ATOM 4155 C C . LEU A 1 277 ? 23.711 -11.774 -2.260 1.00 20.07 278 LEU A C 1
ATOM 4156 O O . LEU A 1 277 ? 24.787 -11.400 -2.741 1.00 19.58 278 LEU A O 1
ATOM 4172 N N . GLN A 1 278 ? 23.257 -13.019 -2.411 1.00 20.06 279 GLN A N 1
ATOM 4173 C CA . GLN A 1 278 ? 23.992 -13.982 -3.225 1.00 19.24 279 GLN A CA 1
ATOM 4174 C C . GLN A 1 278 ? 24.149 -13.490 -4.656 1.00 19.88 279 GLN A C 1
ATOM 4175 O O . GLN A 1 278 ? 25.205 -13.678 -5.272 1.00 25.22 279 GLN A O 1
ATOM 4189 N N . SER A 1 279 ? 23.110 -12.854 -5.204 1.00 21.59 280 SER A N 1
ATOM 4190 C CA . SER A 1 279 ? 23.199 -12.327 -6.560 1.00 29.91 280 SER A CA 1
ATOM 4191 C C . SER A 1 279 ? 24.162 -11.155 -6.656 1.00 34.18 280 SER A C 1
ATOM 4192 O O . SER A 1 279 ? 24.598 -10.815 -7.760 1.00 30.98 280 SER A O 1
ATOM 4200 N N . ALA A 1 280 ? 24.499 -10.533 -5.528 1.00 21.11 281 ALA A N 1
ATOM 4201 C CA . ALA A 1 280 ? 25.464 -9.447 -5.478 1.00 18.87 281 ALA A CA 1
ATOM 4202 C C . ALA A 1 280 ? 26.864 -9.929 -5.121 1.00 23.08 281 ALA A C 1
ATOM 4203 O O . ALA A 1 280 ? 27.726 -9.110 -4.788 1.00 27.57 281 ALA A O 1
ATOM 4210 N N . GLY A 1 281 ? 27.107 -11.236 -5.180 1.00 22.54 282 GLY A N 1
ATOM 4211 C CA . GLY A 1 281 ? 28.413 -11.795 -4.910 1.00 23.33 282 GLY A CA 1
ATOM 4212 C C . GLY A 1 281 ? 28.722 -12.067 -3.455 1.00 25.55 282 GLY A C 1
ATOM 4213 O O . GLY A 1 281 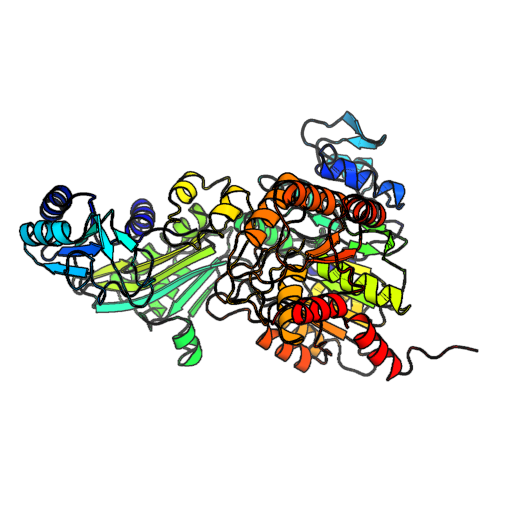? 29.874 -12.390 -3.135 1.00 21.78 282 GLY A O 1
ATOM 4217 N N . VAL A 1 282 ? 27.744 -11.945 -2.565 1.00 21.42 283 VAL A N 1
ATOM 4218 C CA . VAL A 1 282 ? 27.960 -12.202 -1.146 1.00 20.34 283 VAL A CA 1
ATOM 4219 C C . VAL A 1 282 ? 27.925 -13.703 -0.891 1.00 22.07 283 VAL A C 1
ATOM 4220 O O . VAL A 1 282 ? 27.086 -14.430 -1.436 1.00 21.44 283 VAL A O 1
ATOM 4233 N N . VAL A 1 283 ? 28.848 -14.175 -0.059 1.00 18.05 284 VAL A N 1
ATOM 4234 C CA . VAL A 1 283 ? 28.870 -15.565 0.381 1.00 19.98 284 VAL A CA 1
ATOM 4235 C C . VAL A 1 283 ? 28.075 -15.633 1.681 1.00 24.25 284 VAL A C 1
ATOM 4236 O O . VAL A 1 283 ? 28.489 -15.078 2.701 1.00 20.62 284 VAL A O 1
ATOM 4249 N N . VAL A 1 284 ? 26.922 -16.293 1.642 1.00 19.14 285 VAL A N 1
ATOM 4250 C CA . VAL A 1 284 ? 26.036 -16.357 2.798 1.00 18.83 285 VAL A CA 1
ATOM 4251 C C . VAL A 1 284 ? 26.327 -17.625 3.586 1.00 23.57 285 VAL A C 1
ATOM 4252 O O . VAL A 1 284 ? 26.216 -18.738 3.059 1.00 23.17 285 VAL A O 1
ATOM 4265 N N . SER A 1 285 ? 26.686 -17.450 4.854 1.00 17.63 286 SER A N 1
ATOM 4266 C CA . SER A 1 285 ? 26.954 -18.571 5.742 1.00 17.53 286 SER A CA 1
ATOM 4267 C C . SER A 1 285 ? 25.646 -19.252 6.126 1.00 20.86 286 SER A C 1
ATOM 4268 O O . SER A 1 285 ? 24.674 -18.587 6.499 1.00 22.02 286 SER A O 1
ATOM 4276 N N . MET A 1 286 ? 25.610 -20.583 6.014 1.00 22.94 287 MET A N 1
ATOM 4277 C CA A MET A 1 286 ? 24.424 -21.316 6.440 0.55 24.44 287 MET A CA 1
ATOM 4278 C CA B MET A 1 286 ? 24.434 -21.333 6.444 0.45 24.45 287 MET A CA 1
ATOM 4279 C C . MET A 1 286 ? 24.172 -21.123 7.930 1.00 23.75 287 MET A C 1
ATOM 4280 O O . MET A 1 286 ? 23.024 -20.942 8.351 1.00 22.54 287 MET A O 1
ATOM 4307 N N . SER A 1 287 ? 25.238 -21.138 8.744 1.00 18.30 288 SER A N 1
ATOM 4308 C CA . SER A 1 287 ? 25.098 -21.070 10.187 1.00 19.48 288 SER A CA 1
ATOM 4309 C C . SER A 1 287 ? 25.649 -19.770 10.759 1.00 21.74 288 SER A C 1
ATOM 4310 O O . SER A 1 287 ? 26.701 -19.293 10.317 1.00 22.24 288 SER A O 1
ATOM 4318 N N . PRO A 1 288 ? 24.977 -19.190 11.762 1.00 21.34 289 PRO A N 1
ATOM 4319 C CA . PRO A 1 288 ? 25.514 -17.981 12.404 1.00 19.05 289 PRO A CA 1
ATOM 4320 C C . PRO A 1 288 ? 26.793 -18.234 13.173 1.00 22.49 289 PRO A C 1
ATOM 4321 O O . PRO A 1 288 ? 27.488 -17.274 13.526 1.00 21.69 289 PRO A O 1
ATOM 4332 N N . ALA A 1 289 ? 27.122 -19.494 13.446 1.00 17.84 290 ALA A N 1
ATOM 4333 C CA . ALA A 1 289 ? 28.356 -19.832 14.134 1.00 16.73 290 ALA A CA 1
ATOM 4334 C C . ALA A 1 289 ? 29.570 -19.825 13.218 1.00 19.01 290 ALA A C 1
ATOM 4335 O O . ALA A 1 289 ? 30.698 -19.865 13.718 1.00 19.16 290 ALA A O 1
ATOM 4342 N N . GLN A 1 290 ? 29.376 -19.769 11.901 1.00 19.97 291 GLN A N 1
ATOM 4343 C CA . GLN A 1 290 ? 30.462 -19.967 10.950 1.00 19.30 291 GLN A CA 1
ATOM 4344 C C . GLN A 1 290 ? 30.781 -18.711 10.146 1.00 17.58 291 GLN A C 1
ATOM 4345 O O . GLN A 1 290 ? 31.338 -18.809 9.049 1.00 19.09 291 GLN A O 1
ATOM 4359 N N . LEU A 1 291 ? 30.446 -17.530 10.667 1.00 18.42 292 LEU A N 1
ATOM 4360 C CA . LEU A 1 291 ? 30.830 -16.301 9.979 1.00 14.74 292 LEU A CA 1
ATOM 4361 C C . LEU A 1 291 ? 32.346 -16.184 9.873 1.00 17.66 292 LEU A C 1
ATOM 4362 O O . LEU A 1 291 ? 32.883 -15.880 8.802 1.00 19.94 292 LEU A O 1
ATOM 4378 N N . GLY A 1 292 ? 33.053 -16.415 10.982 1.00 18.81 293 GLY A N 1
ATOM 4379 C CA . GLY A 1 292 ? 34.501 -16.278 10.969 1.00 17.51 293 GLY A CA 1
ATOM 4380 C C . GLY A 1 292 ? 35.175 -17.296 10.067 1.00 16.91 293 GLY A C 1
ATOM 4381 O O . GLY A 1 292 ? 36.041 -16.951 9.261 1.00 19.18 293 GLY A O 1
ATOM 4385 N N . THR A 1 293 ? 34.783 -18.565 10.182 1.00 17.82 294 THR A N 1
ATOM 4386 C CA . THR A 1 293 ? 35.386 -19.584 9.324 1.00 20.48 294 THR A CA 1
ATOM 4387 C C . THR A 1 293 ? 35.042 -19.356 7.854 1.00 23.06 294 THR A C 1
ATOM 4388 O O . THR A 1 293 ? 35.873 -19.608 6.973 1.00 20.98 294 THR A O 1
ATOM 4399 N N . THR A 1 294 ? 33.828 -18.885 7.565 1.00 17.64 295 THR A N 1
ATOM 4400 C CA . THR A 1 294 ? 33.447 -18.652 6.174 1.00 19.36 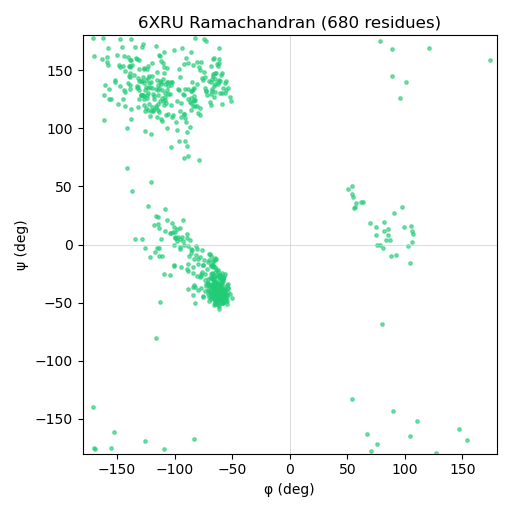295 THR A CA 1
ATOM 4401 C C . THR A 1 294 ? 34.310 -17.563 5.538 1.00 18.56 295 THR A C 1
ATOM 4402 O O . THR A 1 294 ? 34.841 -17.746 4.438 1.00 19.33 295 THR A O 1
ATOM 4413 N N . ILE A 1 295 ? 34.472 -16.422 6.213 1.00 18.21 296 ILE A N 1
ATOM 4414 C CA . ILE A 1 295 ? 35.278 -15.364 5.604 1.00 18.51 296 ILE A CA 1
ATOM 4415 C C . ILE A 1 295 ? 36.755 -15.747 5.604 1.00 18.85 296 ILE A C 1
ATOM 4416 O O . ILE A 1 295 ? 37.498 -15.390 4.680 1.00 18.83 296 ILE A O 1
ATOM 4432 N N . TYR A 1 296 ? 37.201 -16.487 6.620 1.00 21.18 297 TYR A N 1
ATOM 4433 C CA . TYR A 1 296 ? 38.561 -17.015 6.612 1.00 21.00 297 TYR A CA 1
ATOM 4434 C C . TYR A 1 296 ? 38.815 -17.817 5.342 1.00 18.50 297 TYR A C 1
ATOM 4435 O O . TYR A 1 296 ? 39.814 -17.604 4.647 1.00 20.23 297 TYR A O 1
ATOM 4453 N N . LYS A 1 297 ? 37.897 -18.727 5.007 1.00 20.64 298 LYS A N 1
ATOM 4454 C CA . LYS A 1 297 ? 38.068 -19.548 3.812 1.00 20.79 298 LYS A CA 1
ATOM 4455 C C . LYS A 1 297 ? 38.087 -18.700 2.544 1.00 23.24 298 LYS A C 1
ATOM 4456 O O . LYS A 1 297 ? 38.845 -18.991 1.611 1.00 22.43 298 LYS A O 1
ATOM 4475 N N . GLU A 1 298 ? 37.259 -17.654 2.483 1.00 21.37 299 GLU A N 1
ATOM 4476 C CA . GLU A 1 298 ? 37.298 -16.766 1.324 1.00 18.24 299 GLU A CA 1
ATOM 4477 C C . GLU A 1 298 ? 38.658 -16.087 1.201 1.00 21.84 299 GLU A C 1
ATOM 4478 O O . GLU A 1 298 ? 39.201 -15.964 0.098 1.00 22.83 299 GLU A O 1
ATOM 4490 N N . PHE A 1 299 ? 39.220 -15.633 2.325 1.00 19.50 300 PHE A N 1
ATOM 4491 C CA . PHE A 1 299 ? 40.577 -15.099 2.307 1.00 21.67 300 PHE A CA 1
ATOM 4492 C C . PHE A 1 299 ? 41.569 -16.158 1.845 1.00 31.16 300 PHE A C 1
ATOM 4493 O O . PHE A 1 299 ? 42.475 -15.876 1.051 1.00 25.47 300 PHE A O 1
ATOM 4510 N N . GLU A 1 300 ? 41.412 -17.388 2.337 1.00 24.26 301 GLU A N 1
ATOM 4511 C CA . GLU A 1 300 ? 42.361 -18.449 2.019 1.00 25.19 301 GLU A CA 1
ATOM 4512 C C . GLU A 1 300 ? 42.400 -18.708 0.520 1.00 22.65 301 GLU A C 1
ATOM 4513 O O . GLU A 1 300 ? 43.477 -18.790 -0.083 1.00 32.02 301 GLU A O 1
ATOM 4525 N N . LYS A 1 301 ? 41.226 -18.823 -0.104 1.00 23.54 302 LYS A N 1
ATOM 4526 C CA . LYS A 1 301 ? 41.170 -19.115 -1.531 1.00 29.61 302 LYS A CA 1
ATOM 4527 C C . LYS A 1 301 ? 41.770 -17.989 -2.361 1.00 34.10 302 LYS A C 1
ATOM 4528 O O . LYS A 1 301 ? 42.264 -18.234 -3.467 1.00 31.90 302 LYS A O 1
ATOM 4547 N N . ARG A 1 302 ? 41.739 -16.759 -1.853 1.00 27.50 303 ARG A N 1
ATOM 4548 C CA A ARG A 1 302 ? 42.309 -15.615 -2.554 0.51 26.49 303 ARG A CA 1
ATOM 4549 C CA B ARG A 1 302 ? 42.302 -15.603 -2.538 0.49 26.54 303 ARG A CA 1
ATOM 4550 C C . ARG A 1 302 ? 43.763 -15.364 -2.176 1.00 26.35 303 ARG A C 1
ATOM 4551 O O . ARG A 1 302 ? 44.307 -14.306 -2.511 1.00 29.22 303 ARG A O 1
ATOM 4592 N N . LYS A 1 303 ? 44.402 -16.316 -1.500 1.00 33.11 304 LYS A N 1
ATOM 4593 C CA . LYS A 1 303 ? 45.805 -16.200 -1.111 1.00 28.19 304 LYS A CA 1
ATOM 4594 C C . LYS A 1 303 ? 46.033 -14.949 -0.269 1.00 31.55 304 LYS A C 1
ATOM 4595 O O . LYS A 1 303 ? 47.065 -14.285 -0.374 1.00 33.71 304 LYS A O 1
ATOM 4614 N N . MET A 1 304 ? 45.052 -14.621 0.565 1.00 27.74 305 MET A N 1
ATOM 4615 C CA . MET A 1 304 ? 45.120 -13.459 1.439 1.00 20.79 305 MET A CA 1
ATOM 4616 C C . MET A 1 304 ? 45.620 -13.795 2.838 1.00 33.75 305 MET A C 1
ATOM 4617 O O . MET A 1 304 ? 45.641 -12.908 3.698 1.00 28.38 305 MET A O 1
ATOM 4631 N N . LEU A 1 305 ? 46.024 -15.045 3.085 1.00 29.34 306 LEU A N 1
ATOM 4632 C CA . LEU A 1 305 ? 46.568 -15.462 4.373 1.00 27.07 306 LEU A CA 1
ATOM 4633 C C . LEU A 1 305 ? 48.008 -15.949 4.248 1.00 36.69 306 LEU A C 1
ATOM 4634 O O . LEU A 1 305 ? 48.511 -16.628 5.150 1.00 42.04 306 LEU A O 1
ATOM 4650 N N . LEU A 1 306 ? 48.675 -15.631 3.144 1.00 33.01 307 LEU A N 1
ATOM 4651 C CA . LEU A 1 306 ? 50.054 -16.059 2.962 1.00 30.70 307 LEU A CA 1
ATOM 4652 C C . LEU A 1 306 ? 50.972 -15.303 3.914 1.00 52.30 307 LEU A C 1
ATOM 4653 O O . LEU A 1 306 ? 50.800 -14.104 4.156 1.00 36.05 307 LEU A O 1
ATOM 4669 N N . VAL A 1 307 ? 51.950 -16.018 4.457 1.00 43.04 308 VAL A N 1
ATOM 4670 C CA . VAL A 1 307 ? 52.931 -15.443 5.366 1.00 48.91 308 VAL A CA 1
ATOM 4671 C C . VAL A 1 307 ? 54.091 -14.895 4.548 1.00 34.58 308 VAL A C 1
ATOM 4672 O O . VAL A 1 307 ? 54.585 -15.559 3.629 1.00 49.50 308 VAL A O 1
ATOM 4685 N N . HIS A 1 308 ? 54.516 -13.678 4.871 1.00 37.14 309 HIS A N 1
ATOM 4686 C CA . HIS A 1 308 ? 55.697 -13.080 4.262 1.00 44.06 309 HIS A CA 1
ATOM 4687 C C . HIS A 1 308 ? 56.913 -13.540 5.057 1.00 48.89 309 HIS A C 1
ATOM 4688 O O . HIS A 1 308 ? 57.037 -13.223 6.245 1.00 38.69 309 HIS A O 1
ATOM 4702 N N . HIS A 1 309 ? 57.796 -14.298 4.412 1.00 44.52 310 HIS A N 1
ATOM 4703 C CA . HIS A 1 309 ? 58.957 -14.866 5.093 1.00 56.74 310 HIS A CA 1
ATOM 4704 C C . HIS A 1 309 ? 60.207 -14.028 4.843 1.00 52.68 310 HIS A C 1
ATOM 4705 O O . HIS A 1 309 ? 60.247 -13.214 3.921 1.00 52.28 310 HIS A O 1
ATOM 4719 N N A MET B 2 1 ? -0.571 -5.427 20.220 0.70 25.48 1 MET B N 1
ATOM 4720 N N B MET B 2 1 ? -0.528 -6.376 20.367 0.30 24.25 1 MET B N 1
ATOM 4721 C CA A MET B 2 1 ? -1.876 -5.527 20.930 0.70 27.58 1 MET B CA 1
ATOM 4722 C CA B MET B 2 1 ? -1.797 -5.778 20.869 0.30 29.12 1 MET B CA 1
ATOM 4723 C C A MET B 2 1 ? -3.005 -5.748 19.933 0.70 21.34 1 MET B C 1
ATOM 4724 C C B MET B 2 1 ? -2.938 -6.142 19.932 0.30 22.26 1 MET B C 1
ATOM 4725 O O A MET B 2 1 ? -2.833 -5.554 18.729 0.70 24.05 1 MET B O 1
ATOM 4726 O O B MET B 2 1 ? -2.711 -6.423 18.754 0.30 24.75 1 MET B O 1
ATOM 4757 N N . ASN B 2 2 ? -4.165 -6.140 20.450 1.00 21.64 2 ASN B N 1
ATOM 4758 C CA . ASN B 2 2 ? -5.319 -6.485 19.637 1.00 24.22 2 ASN B CA 1
ATOM 4759 C C . ASN B 2 2 ? -6.561 -5.765 20.133 1.00 25.93 2 ASN B C 1
ATOM 4760 O O . ASN B 2 2 ? -6.795 -5.674 21.341 1.00 25.21 2 ASN B O 1
ATOM 4772 N N . LEU B 2 3 ? -7.361 -5.271 19.190 1.00 26.12 3 LEU B N 1
ATOM 4773 C CA . LEU B 2 3 ? -8.643 -4.650 19.479 1.00 24.36 3 LEU B CA 1
ATOM 4774 C C . LEU B 2 3 ? -9.767 -5.479 18.870 1.00 21.60 3 LEU B C 1
ATOM 4775 O O . LEU B 2 3 ? -9.626 -6.021 17.767 1.00 20.86 3 LEU B O 1
ATOM 4791 N N . GLN B 2 4 ? -10.878 -5.576 19.595 1.00 24.50 4 GLN B N 1
ATOM 4792 C CA . GLN B 2 4 ? -12.091 -6.132 19.023 1.00 25.04 4 GLN B CA 1
ATOM 4793 C C . GLN B 2 4 ? -12.615 -5.207 17.925 1.00 17.65 4 GLN B C 1
ATOM 4794 O O . GLN B 2 4 ? -12.285 -4.018 17.868 1.00 19.47 4 GLN B O 1
ATOM 4808 N N . GLU B 2 5 ? -13.452 -5.776 17.052 1.00 17.90 5 GLU B N 1
ATOM 4809 C CA . GLU B 2 5 ? -14.050 -5.015 15.958 1.00 21.68 5 GLU B CA 1
ATOM 4810 C C . GLU B 2 5 ? -14.729 -3.746 16.457 1.00 17.20 5 GLU B C 1
ATOM 4811 O O . GLU B 2 5 ? -14.600 -2.680 15.843 1.00 19.96 5 GLU B O 1
ATOM 4823 N N . TYR B 2 6 ? -15.457 -3.834 17.573 1.00 16.99 6 TYR B N 1
ATOM 4824 C CA . TYR B 2 6 ? -16.185 -2.662 18.051 1.00 17.20 6 TYR B CA 1
ATOM 4825 C C . TYR B 2 6 ? -15.240 -1.583 18.560 1.00 16.97 6 TYR B C 1
ATOM 4826 O O . TYR B 2 6 ? -15.564 -0.390 18.493 1.00 18.54 6 TYR B O 1
ATOM 4844 N N . GLN B 2 7 ? -14.069 -1.980 19.054 1.00 17.12 7 GLN B N 1
ATOM 4845 C CA . GLN B 2 7 ? -13.110 -1.014 19.573 1.00 19.51 7 GLN B CA 1
ATO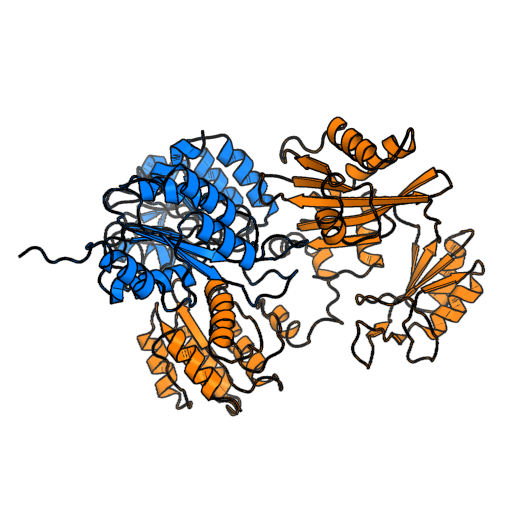M 4846 C C . GLN B 2 7 ? -12.411 -0.264 18.449 1.00 18.06 7 GLN B C 1
ATOM 4847 O O . GLN B 2 7 ? -12.267 0.962 18.515 1.00 18.54 7 GLN B O 1
ATOM 4861 N N . SER B 2 8 ? -11.976 -0.979 17.410 1.00 16.43 8 SER B N 1
ATOM 4862 C CA . SER B 2 8 ? -11.339 -0.309 16.282 1.00 17.13 8 SER B CA 1
ATOM 4863 C C . SER B 2 8 ? -12.337 0.566 15.532 1.00 17.60 8 SER B C 1
ATOM 4864 O O . SER B 2 8 ? -12.011 1.696 15.152 1.00 19.08 8 SER B O 1
ATOM 4872 N N . LYS B 2 9 ? -13.567 0.085 15.339 1.00 16.97 9 LYS B N 1
ATOM 4873 C CA . LYS B 2 9 ? -14.550 0.905 14.634 1.00 17.39 9 LYS B CA 1
ATOM 4874 C C . LYS B 2 9 ? -14.928 2.150 15.434 1.00 16.85 9 LYS B C 1
ATOM 4875 O O . LYS B 2 9 ? -15.149 3.215 14.849 1.00 18.62 9 LYS B O 1
ATOM 4894 N N . LYS B 2 10 ? -15.004 2.051 16.763 1.00 16.50 10 LYS B N 1
ATOM 4895 C CA . LYS B 2 10 ? -15.254 3.250 17.560 1.00 21.86 10 LYS B CA 1
ATOM 4896 C C . LYS B 2 10 ? -14.098 4.235 17.431 1.00 18.54 10 LYS B C 1
ATOM 4897 O O . LYS B 2 10 ? -14.305 5.441 17.253 1.00 17.81 10 LYS B O 1
ATOM 4916 N N . LEU B 2 11 ? -12.867 3.737 17.529 1.00 19.45 11 LEU B N 1
ATOM 4917 C CA . LEU B 2 11 ? -11.704 4.601 17.369 1.00 18.39 11 LEU B CA 1
ATOM 4918 C C . LEU B 2 11 ? -11.745 5.326 16.030 1.00 18.17 11 LEU B C 1
ATOM 4919 O O . LEU B 2 11 ? -11.474 6.531 15.954 1.00 19.20 11 LEU B O 1
ATOM 4935 N N . MET B 2 12 ? -12.093 4.611 14.962 1.00 15.65 12 MET B N 1
ATOM 4936 C CA . MET B 2 12 ? -12.195 5.240 13.650 1.00 14.52 12 MET B CA 1
ATOM 4937 C C . MET B 2 12 ? -13.315 6.273 13.625 1.00 15.80 12 MET B C 1
ATOM 4938 O O . MET B 2 12 ? -13.104 7.422 13.217 1.00 18.34 12 MET B O 1
ATOM 4952 N N . SER B 2 13 ? -14.516 5.875 14.061 1.00 17.72 13 SER B N 1
ATOM 4953 C CA . SER B 2 13 ? -15.664 6.778 14.081 1.00 18.17 13 SER B CA 1
ATOM 4954 C C . SER B 2 13 ? -15.382 8.042 14.886 1.00 19.60 13 SER B C 1
ATOM 4955 O O . SER B 2 13 ? -15.752 9.147 14.469 1.00 23.09 13 SER B O 1
ATOM 4963 N N . ASP B 2 14 ? -14.742 7.903 16.051 1.00 18.60 14 ASP B N 1
ATOM 4964 C CA . ASP B 2 14 ? -14.432 9.062 16.878 1.00 21.19 14 ASP B CA 1
ATOM 4965 C C . ASP B 2 14 ? -13.465 10.021 16.200 1.00 23.50 14 ASP B C 1
ATOM 4966 O O . ASP B 2 14 ? -13.287 11.142 16.685 1.00 24.56 14 ASP B O 1
ATOM 4975 N N . ASN B 2 15 ? -12.836 9.606 15.101 1.00 20.85 15 ASN B N 1
ATOM 4976 C CA . ASN B 2 15 ? -11.883 10.432 14.368 1.00 20.64 15 ASN B CA 1
ATOM 4977 C C . ASN B 2 15 ? -12.379 10.754 12.963 1.00 18.69 15 ASN B C 1
ATOM 4978 O O . ASN B 2 15 ? -11.578 11.029 12.065 1.00 18.54 15 ASN B O 1
ATOM 4989 N N . GLY B 2 16 ? -13.692 10.728 12.759 1.00 18.98 16 GLY B N 1
ATOM 4990 C CA . GLY B 2 16 ? -14.275 11.173 11.516 1.00 20.57 16 GLY B CA 1
ATOM 4991 C C . GLY B 2 16 ? -14.293 10.153 10.404 1.00 18.85 16 GLY B C 1
ATOM 4992 O O . GLY B 2 16 ? -14.718 10.488 9.291 1.00 20.33 16 GLY B O 1
ATOM 4996 N N . VAL B 2 17 ? -13.852 8.928 10.656 1.00 15.90 17 VAL B N 1
ATOM 4997 C CA . VAL B 2 17 ? -13.877 7.892 9.633 1.00 18.01 17 VAL B CA 1
ATOM 4998 C C . VAL B 2 17 ? -15.265 7.274 9.598 1.00 20.19 17 VAL B C 1
ATOM 4999 O O . VAL B 2 17 ? -15.846 6.963 10.645 1.00 20.94 17 VAL B O 1
ATOM 5012 N N . LYS B 2 18 ? -15.801 7.103 8.394 1.00 18.46 18 LYS B N 1
ATOM 5013 C CA . LYS B 2 18 ? -17.148 6.578 8.224 1.00 19.78 18 LYS B CA 1
ATOM 5014 C C . LYS B 2 18 ? -17.127 5.062 8.350 1.00 18.95 18 LYS B C 1
ATOM 5015 O O . LYS B 2 18 ? -16.452 4.375 7.575 1.00 20.49 18 LYS B O 1
ATOM 5034 N N . VAL B 2 19 ? -17.860 4.550 9.337 1.00 18.63 19 VAL B N 1
ATOM 5035 C CA . VAL B 2 19 ? -18.096 3.126 9.519 1.00 17.91 19 VAL B CA 1
ATOM 5036 C C . VAL B 2 19 ? -19.604 2.924 9.648 1.00 15.22 19 VAL B C 1
ATOM 5037 O O . VAL B 2 19 ? -20.374 3.878 9.764 1.00 18.63 19 VAL B O 1
ATOM 5050 N N . GLN B 2 20 ? -20.028 1.664 9.610 1.00 21.09 20 GLN B N 1
ATOM 5051 C CA . GLN B 2 20 ? -21.437 1.372 9.846 1.00 22.24 20 GLN B CA 1
ATOM 5052 C C . GLN B 2 20 ? -21.842 1.844 11.241 1.00 19.02 20 GLN B C 1
ATOM 5053 O O . GLN B 2 20 ? -21.078 1.723 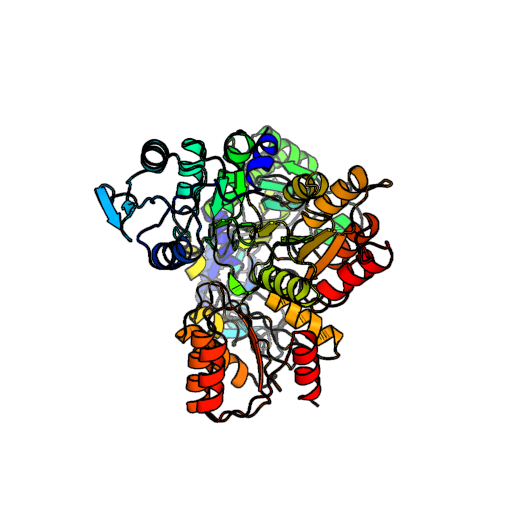12.202 1.00 19.65 20 GLN B O 1
ATOM 5067 N N . ARG B 2 21 ? -23.046 2.401 11.354 1.00 18.59 21 ARG B N 1
ATOM 5068 C CA . ARG B 2 21 ? -23.559 2.775 12.668 1.00 19.20 21 ARG B CA 1
ATOM 5069 C C . ARG B 2 21 ? -23.754 1.523 13.513 1.00 17.02 21 ARG B C 1
ATOM 5070 O O . ARG B 2 21 ? -24.216 0.490 13.021 1.00 18.35 21 ARG B O 1
ATOM 5091 N N . PHE B 2 22 ? -23.380 1.606 14.788 1.00 18.53 22 PHE B N 1
ATOM 5092 C CA . PHE B 2 22 ? -23.429 0.420 15.626 1.00 17.54 22 PHE B CA 1
ATOM 5093 C C . PHE B 2 22 ? -23.470 0.793 17.098 1.00 21.82 22 PHE B C 1
ATOM 5094 O O . PHE B 2 22 ? -23.122 1.907 17.502 1.00 19.69 22 PHE B O 1
ATOM 5111 N N . PHE B 2 23 ? -23.902 -0.184 17.886 1.00 16.87 23 PHE B N 1
ATOM 5112 C CA . PHE B 2 23 ? -23.797 -0.168 19.332 1.00 22.91 23 PHE B CA 1
ATOM 5113 C C . PHE B 2 23 ? -23.241 -1.512 19.779 1.00 19.17 23 PHE B C 1
ATOM 5114 O O . PHE B 2 23 ? -23.285 -2.507 19.047 1.00 22.67 23 PHE B O 1
ATOM 5131 N N . VAL B 2 24 ? -22.688 -1.524 20.983 1.00 23.96 24 VAL B N 1
ATOM 5132 C CA . VAL B 2 24 ? -22.155 -2.732 21.596 1.00 17.90 24 VAL B CA 1
ATOM 5133 C C . VAL B 2 24 ? -23.050 -3.077 22.776 1.00 20.47 24 VAL B C 1
ATOM 5134 O O . VAL B 2 24 ? -23.492 -2.186 23.512 1.00 21.93 24 VAL B O 1
ATOM 5147 N N . ALA B 2 25 ? -23.324 -4.367 22.950 1.00 22.45 25 ALA B N 1
ATOM 5148 C CA . ALA B 2 25 ? -24.202 -4.836 24.011 1.00 22.14 25 ALA B CA 1
ATOM 5149 C C . ALA B 2 25 ? -23.541 -5.976 24.767 1.00 18.72 25 ALA B C 1
ATOM 5150 O O . ALA B 2 25 ? -22.900 -6.842 24.165 1.00 21.14 25 ALA B O 1
ATOM 5157 N N . ASP B 2 26 ? -23.715 -5.980 26.089 1.00 20.95 26 ASP B N 1
ATOM 5158 C CA . ASP B 2 26 ? -23.225 -7.064 26.930 1.00 21.96 26 ASP B CA 1
ATOM 5159 C C . ASP B 2 26 ? -24.345 -7.894 27.548 1.00 23.54 26 ASP B C 1
ATOM 5160 O O . ASP B 2 26 ? -24.062 -8.797 28.344 1.00 23.04 26 ASP B O 1
ATOM 5169 N N . THR B 2 27 ? -25.603 -7.618 27.201 1.00 21.99 27 THR B N 1
ATOM 5170 C CA . THR B 2 27 ? -26.721 -8.475 27.563 1.00 21.53 27 THR B CA 1
AT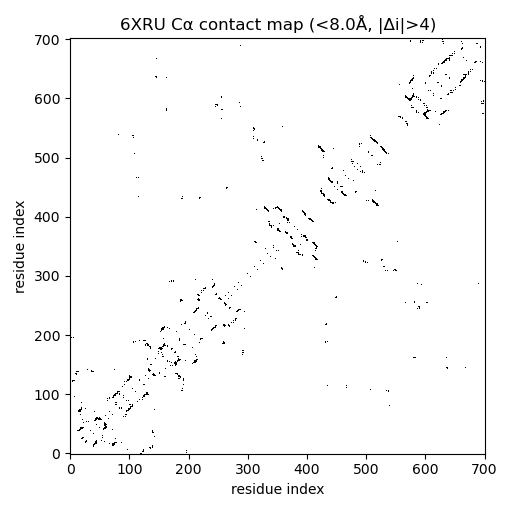OM 5171 C C . THR B 2 27 ? -27.691 -8.552 26.390 1.00 19.79 27 THR B C 1
ATOM 5172 O O . THR B 2 27 ? -27.693 -7.697 25.501 1.00 20.19 27 THR B O 1
ATOM 5183 N N . ALA B 2 28 ? -28.543 -9.577 26.412 1.00 21.34 28 ALA B N 1
ATOM 5184 C CA . ALA B 2 28 ? -29.532 -9.727 25.351 1.00 21.08 28 ALA B CA 1
ATOM 5185 C C . ALA B 2 28 ? -30.501 -8.552 25.330 1.00 18.13 28 ALA B C 1
ATOM 5186 O O . ALA B 2 28 ? -30.890 -8.080 24.257 1.00 19.33 28 ALA B O 1
ATOM 5193 N N . ASN B 2 29 ? -30.895 -8.052 26.503 1.00 23.98 29 ASN B N 1
ATOM 5194 C CA . ASN B 2 29 ? -31.794 -6.905 26.527 1.00 26.38 29 ASN B CA 1
ATOM 5195 C C . ASN B 2 29 ? -31.125 -5.665 25.946 1.00 21.91 29 ASN B C 1
ATOM 5196 O O . ASN B 2 29 ? -31.770 -4.879 25.242 1.00 20.82 29 ASN B O 1
ATOM 5207 N N . GLU B 2 30 ? -29.835 -5.466 26.229 1.00 21.41 30 GLU B N 1
ATOM 5208 C CA . GLU B 2 30 ? -29.125 -4.335 25.641 1.00 22.44 30 GLU B CA 1
ATOM 5209 C C . GLU B 2 30 ? -29.056 -4.463 24.126 1.00 19.55 30 GLU B C 1
ATOM 5210 O O . GLU B 2 30 ? -29.120 -3.459 23.406 1.00 19.66 30 GLU B O 1
ATOM 5222 N N . ALA B 2 31 ? -28.899 -5.690 23.625 1.00 17.80 31 ALA B N 1
ATOM 5223 C CA . ALA B 2 31 ? -28.886 -5.900 22.182 1.00 18.34 31 ALA B CA 1
ATOM 5224 C C . ALA B 2 31 ? -30.225 -5.519 21.571 1.00 18.57 31 ALA B C 1
ATOM 5225 O O . ALA B 2 31 ? -30.278 -4.906 20.498 1.00 19.27 31 ALA B O 1
ATOM 5232 N N . LEU B 2 32 ? -31.319 -5.892 22.238 1.00 18.83 32 LEU B N 1
ATOM 5233 C CA . LEU B 2 32 ? -32.653 -5.513 21.788 1.00 18.58 32 LEU B CA 1
ATOM 5234 C C . LEU B 2 32 ? -32.793 -3.999 21.719 1.00 20.79 32 LEU B C 1
ATOM 5235 O O . LEU B 2 32 ? -33.236 -3.445 20.704 1.00 19.95 32 LEU B O 1
ATOM 5251 N N . GLU B 2 33 ? -32.424 -3.310 22.799 1.00 20.91 33 GLU B N 1
ATOM 5252 C CA . GLU B 2 33 ? -32.572 -1.859 22.831 1.00 24.83 33 GLU B CA 1
ATOM 5253 C C . GLU B 2 33 ? -31.681 -1.194 21.791 1.00 20.15 33 GLU B C 1
ATOM 5254 O O . GLU B 2 33 ? -32.101 -0.245 21.119 1.00 22.74 33 GLU B O 1
ATOM 5266 N N . ALA B 2 34 ? -30.456 -1.695 21.626 1.00 22.28 34 ALA B N 1
ATOM 5267 C CA . ALA B 2 34 ? -29.576 -1.156 20.595 1.00 24.63 34 ALA B CA 1
ATOM 5268 C C . ALA B 2 34 ? -30.188 -1.315 19.209 1.00 23.20 34 ALA B C 1
ATOM 5269 O O . ALA B 2 34 ? -30.107 -0.406 18.375 1.00 22.28 34 ALA B O 1
ATOM 5276 N N . ALA B 2 35 ? -30.804 -2.466 18.941 1.00 18.15 35 ALA B N 1
ATOM 5277 C CA . ALA B 2 35 ? -31.384 -2.689 17.622 1.00 18.54 35 ALA B CA 1
ATOM 5278 C C . ALA B 2 35 ? -32.521 -1.717 17.355 1.00 22.01 35 ALA B C 1
ATOM 5279 O O . ALA B 2 35 ? -32.694 -1.247 16.225 1.00 22.91 35 ALA B O 1
ATOM 5286 N N . LYS B 2 36 ? -33.320 -1.417 18.381 1.00 21.06 36 LYS B N 1
ATOM 5287 C CA . LYS B 2 36 ? -34.379 -0.428 18.226 1.00 22.60 36 LYS B CA 1
ATOM 5288 C C . LYS B 2 36 ? -33.790 0.957 18.004 1.00 24.81 36 LYS B C 1
ATOM 5289 O O . LYS B 2 36 ? -34.275 1.722 17.162 1.00 30.50 36 LYS B O 1
ATOM 5308 N N . ARG B 2 37 ? -32.725 1.281 18.739 1.00 25.52 37 ARG B N 1
ATOM 5309 C CA . ARG B 2 37 ? -32.105 2.596 18.652 1.00 26.01 37 ARG B CA 1
ATOM 5310 C C . ARG B 2 37 ? -31.483 2.845 17.282 1.00 31.68 37 ARG B C 1
ATOM 5311 O O . ARG B 2 37 ? -31.413 3.998 16.841 1.00 34.52 37 ARG B O 1
ATOM 5332 N N . LEU B 2 38 ? -31.029 1.793 16.594 1.00 26.66 38 LEU B N 1
ATOM 5333 C CA . LEU B 2 38 ? -30.376 1.989 15.304 1.00 28.47 38 LEU B CA 1
ATOM 5334 C C . LEU B 2 38 ? -31.313 2.616 14.284 1.00 32.36 38 LEU B C 1
ATOM 5335 O O . LEU B 2 38 ? -30.867 3.382 13.423 1.00 34.47 38 LEU B O 1
ATOM 5351 N N . ASN B 2 39 ? -32.599 2.281 14.342 1.00 29.52 39 ASN B N 1
ATOM 5352 C CA . ASN B 2 39 ? -33.565 2.730 13.346 1.00 41.10 39 ASN B CA 1
ATOM 5353 C C . ASN B 2 39 ? -33.054 2.433 11.937 1.00 39.61 39 ASN B C 1
ATOM 5354 O O . ASN B 2 39 ? -33.068 3.286 11.047 1.00 37.26 39 ASN B O 1
ATOM 5365 N N . ALA B 2 40 ? -32.590 1.201 11.740 1.00 32.34 40 ALA B N 1
ATOM 5366 C CA . ALA B 2 40 ? -32.024 0.766 10.474 1.00 29.25 40 ALA B CA 1
ATOM 5367 C C . ALA B 2 40 ? -32.984 -0.169 9.751 1.00 29.80 40 ALA B C 1
ATOM 5368 O O . ALA B 2 40 ? -33.784 -0.873 10.373 1.00 30.55 40 ALA B O 1
ATOM 5375 N N . LYS B 2 41 ? -32.887 -0.170 8.420 1.00 25.66 41 LYS B N 1
ATOM 5376 C CA . LYS B 2 41 ? -33.714 -1.060 7.614 1.00 31.84 41 LYS B CA 1
ATOM 5377 C C . LYS B 2 41 ? -33.329 -2.516 7.833 1.00 35.07 41 LYS B C 1
ATOM 5378 O O . LYS B 2 41 ? -34.200 -3.388 7.932 1.00 30.49 41 LYS B O 1
ATOM 5397 N N . GLU B 2 42 ? -32.031 -2.800 7.900 1.00 27.53 42 GLU B N 1
ATOM 5398 C CA . GLU B 2 42 ? -31.545 -4.137 8.196 1.00 20.12 42 GLU B CA 1
ATOM 5399 C C . GLU B 2 42 ? -30.424 -4.032 9.219 1.00 17.36 42 GLU B C 1
ATOM 5400 O O . GLU B 2 42 ? -29.648 -3.071 9.224 1.00 22.14 42 GLU B O 1
ATOM 5412 N N . ILE B 2 43 ? -30.360 -5.032 10.090 1.00 18.47 43 ILE B N 1
ATOM 5413 C CA . ILE B 2 43 ? -29.459 -5.043 11.232 1.00 17.81 43 ILE B CA 1
ATOM 5414 C C . ILE B 2 43 ? -28.591 -6.283 11.131 1.00 18.57 43 ILE B C 1
ATOM 5415 O O . ILE B 2 43 ? -29.060 -7.347 10.713 1.00 20.90 43 ILE B O 1
ATOM 5431 N N . VAL B 2 44 ? -27.329 -6.146 11.517 1.00 17.70 44 VAL B N 1
ATOM 5432 C CA . VAL B 2 44 ? -26.417 -7.275 11.619 1.00 18.65 44 VAL B CA 1
ATOM 5433 C C . VAL B 2 44 ? -26.014 -7.417 13.079 1.00 16.87 44 VAL B C 1
ATOM 5434 O O . VAL B 2 44 ? -25.705 -6.422 13.746 1.00 18.14 44 VAL B O 1
ATOM 5447 N N . LEU B 2 45 ? -26.059 -8.648 13.577 1.00 16.49 45 LEU B N 1
ATOM 5448 C CA . LEU B 2 45 ? -25.632 -8.999 14.926 1.00 14.95 45 LEU B CA 1
ATOM 5449 C C . LEU B 2 45 ? -24.352 -9.813 14.799 1.00 16.12 45 LEU B C 1
ATOM 5450 O O . LEU B 2 45 ? -24.340 -10.834 14.104 1.00 17.24 45 LEU B O 1
ATOM 5466 N N . LYS B 2 46 ? -23.278 -9.360 15.453 1.00 16.86 46 LYS B N 1
ATOM 5467 C CA . LYS B 2 46 ? -21.958 -9.962 15.295 1.00 16.38 46 LYS B CA 1
ATOM 5468 C C . LYS B 2 46 ? -21.328 -10.209 16.658 1.00 18.36 46 LYS B C 1
ATOM 5469 O O . LYS B 2 46 ? -21.060 -9.260 17.403 1.00 18.82 46 LYS B O 1
ATOM 5488 N N . ALA B 2 47 ? -21.053 -11.474 16.967 1.00 15.51 47 ALA B N 1
ATOM 5489 C CA . ALA B 2 47 ? -20.320 -11.791 18.184 1.00 19.10 47 ALA B CA 1
ATOM 5490 C C . ALA B 2 47 ? -18.914 -11.218 18.097 1.00 19.07 47 ALA B C 1
ATOM 5491 O O . ALA B 2 47 ? -18.287 -11.226 17.035 1.00 18.84 47 ALA B O 1
ATOM 5498 N N . GLN B 2 48 ? -18.416 -10.717 19.218 1.00 17.24 48 GLN B N 1
ATOM 5499 C CA . GLN B 2 48 ? -17.111 -10.065 19.271 1.00 18.28 48 GLN B CA 1
ATOM 5500 C C . GLN B 2 48 ? -16.075 -11.064 1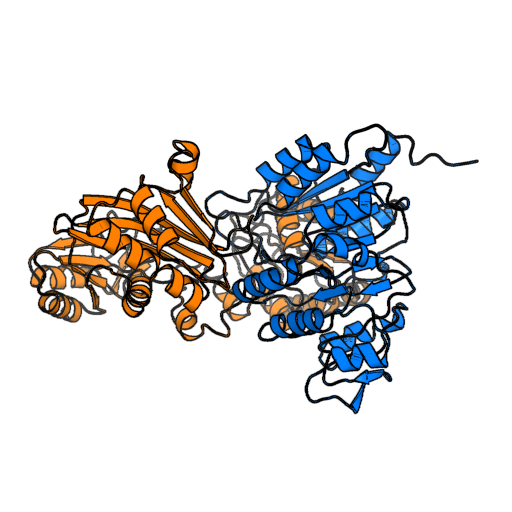9.776 1.00 18.80 48 GLN B C 1
ATOM 5501 O O . GLN B 2 48 ? -15.965 -11.310 20.980 1.00 18.77 48 GLN B O 1
ATOM 5515 N N . ILE B 2 49 ? -15.338 -11.666 18.839 1.00 18.45 49 ILE B N 1
ATOM 5516 C CA . ILE B 2 49 ? -14.107 -12.386 19.129 1.00 23.10 49 ILE B CA 1
ATOM 5517 C C . ILE B 2 49 ? -13.059 -11.952 18.109 1.00 25.68 49 ILE B C 1
ATOM 5518 O O . ILE B 2 49 ? -13.382 -11.439 17.034 1.00 19.66 49 ILE B O 1
ATOM 5534 N N . LEU B 2 50 ? -11.788 -12.179 18.449 1.00 23.74 50 LEU B N 1
ATOM 5535 C CA . LEU B 2 50 ? -10.706 -11.758 17.564 1.00 21.71 50 LEU B CA 1
ATOM 5536 C C . LEU B 2 50 ? -10.462 -12.762 16.442 1.00 22.09 50 LEU B C 1
ATOM 5537 O O . LEU B 2 50 ? -10.143 -12.370 15.314 1.00 27.38 50 LEU B O 1
ATOM 5553 N N . ALA B 2 51 ? -10.592 -14.053 16.730 1.00 25.95 51 ALA B N 1
ATOM 5554 C CA . ALA B 2 51 ? -10.317 -15.065 15.722 1.00 27.53 51 ALA B CA 1
ATOM 5555 C C . ALA B 2 51 ? -11.268 -14.917 14.541 1.00 30.19 51 ALA B C 1
ATOM 5556 O O . ALA B 2 51 ? -12.387 -14.415 14.670 1.00 32.60 51 ALA B O 1
ATOM 5563 N N . GLY B 2 52 ? -10.811 -15.369 13.376 1.00 30.34 52 GLY B N 1
ATOM 5564 C CA . GLY B 2 52 ? -11.633 -15.348 12.188 1.00 30.64 52 GLY B CA 1
ATOM 5565 C C . GLY B 2 52 ? -12.582 -16.528 12.125 1.00 25.13 52 GLY B C 1
ATOM 5566 O O . GLY B 2 52 ? -12.594 -17.412 12.981 1.00 27.54 52 GLY B O 1
ATOM 5570 N N . GLY B 2 53 ? -13.400 -16.533 11.074 1.00 28.22 53 GLY B N 1
ATOM 5571 C CA . GLY B 2 53 ? -14.323 -17.627 10.853 1.00 32.14 53 GLY B CA 1
ATOM 5572 C C . GLY B 2 53 ? -15.605 -17.552 11.645 1.00 27.08 53 GLY B C 1
ATOM 5573 O O . GLY B 2 53 ? -16.285 -18.573 11.800 1.00 24.19 53 GLY B O 1
ATOM 5577 N N . ARG B 2 54 ? -15.961 -16.367 12.151 1.00 27.85 54 ARG B N 1
ATOM 5578 C CA . ARG B 2 54 ? -17.163 -16.229 12.966 1.00 25.91 54 ARG B CA 1
ATOM 5579 C C . ARG B 2 54 ? -18.402 -16.696 12.214 1.00 23.09 54 ARG B C 1
ATOM 5580 O O . ARG B 2 54 ? -19.313 -17.284 12.809 1.00 22.19 54 ARG B O 1
ATOM 5601 N N . GLY B 2 55 ? -18.453 -16.441 10.906 1.00 23.48 55 GLY B N 1
ATOM 5602 C CA . GLY B 2 55 ? -19.674 -16.693 10.157 1.00 25.32 55 GLY B CA 1
ATOM 5603 C C . GLY B 2 55 ? -20.101 -18.147 10.176 1.00 23.05 55 GLY B C 1
ATOM 5604 O O . GLY B 2 55 ? -21.295 -18.451 10.203 1.00 25.43 55 GLY B O 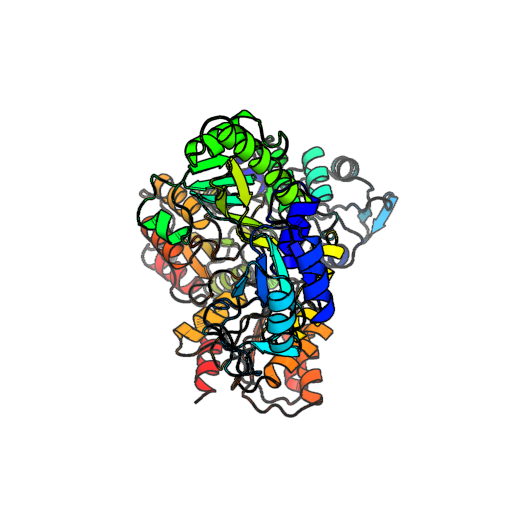1
ATOM 5608 N N . LYS B 2 56 ? -19.137 -19.066 10.155 1.00 26.48 56 LYS B N 1
ATOM 5609 C CA . LYS B 2 56 ? -19.421 -20.495 10.164 1.00 28.24 56 LYS B CA 1
ATOM 5610 C C . LYS B 2 56 ? -19.175 -21.137 11.527 1.00 21.81 56 LYS B C 1
ATOM 5611 O O . LYS B 2 56 ? -19.193 -22.366 11.636 1.00 30.04 56 LYS B O 1
ATOM 5630 N N . GLY B 2 57 ? -18.951 -20.331 12.560 1.00 20.36 57 GLY B N 1
ATOM 5631 C CA . GLY B 2 57 ? -18.736 -20.852 13.892 1.00 18.44 57 GLY B CA 1
ATOM 5632 C C . GLY B 2 57 ? -20.004 -21.390 14.525 1.00 21.23 57 GLY B C 1
ATOM 5633 O O . GLY B 2 57 ? -21.109 -21.291 13.987 1.00 21.13 57 GLY B O 1
ATOM 5637 N N . VAL B 2 58 ? -19.822 -21.973 15.708 1.00 21.69 58 VAL B N 1
ATOM 5638 C CA . VAL B 2 58 ? -20.904 -22.561 16.490 1.00 19.11 58 VAL B CA 1
ATOM 5639 C C . VAL B 2 58 ? -20.689 -22.187 17.949 1.00 21.09 58 VAL B C 1
ATOM 5640 O O . VAL B 2 58 ? -19.568 -22.274 18.462 1.00 20.64 58 VAL B O 1
ATOM 5653 N N . PHE B 2 59 ? -21.756 -21.752 18.610 1.00 18.88 59 PHE B N 1
ATOM 5654 C CA . PHE B 2 59 ? -21.716 -21.394 20.017 1.00 18.44 59 PHE B CA 1
ATOM 5655 C C . PHE B 2 59 ? -21.999 -22.611 20.889 1.00 18.08 59 PHE B C 1
ATOM 5656 O O . PHE B 2 59 ? -22.674 -23.558 20.478 1.00 17.60 59 PHE B O 1
ATOM 5673 N N . SER B 2 60 ? -21.521 -22.545 22.134 1.00 20.36 60 SER B N 1
ATOM 5674 C CA . SER B 2 60 ? -21.786 -23.610 23.096 1.00 20.19 60 SER B CA 1
ATOM 5675 C C . SER B 2 60 ? -23.251 -23.668 23.518 1.00 19.86 60 SER B C 1
ATOM 5676 O O . SER B 2 60 ? -23.645 -24.615 24.208 1.00 19.46 60 SER B O 1
ATOM 5684 N N . SER B 2 61 ? -24.059 -22.682 23.122 1.00 17.26 61 SER B N 1
ATOM 5685 C CA . SER B 2 61 ? -25.504 -22.756 23.271 1.00 18.89 61 SER B CA 1
ATOM 5686 C C . SER B 2 61 ? -26.156 -23.678 22.246 1.00 20.02 61 SER B C 1
ATOM 5687 O O . SER B 2 61 ? -27.311 -24.081 22.433 1.00 19.66 61 SER B O 1
ATOM 5695 N N . GLY B 2 62 ? -25.454 -24.000 21.158 1.00 17.53 62 GLY B N 1
ATOM 5696 C CA . GLY B 2 62 ? -26.019 -24.723 20.042 1.00 20.52 62 GLY B CA 1
ATOM 5697 C C . GLY B 2 62 ? -26.305 -23.863 18.827 1.00 17.32 62 GLY B C 1
ATOM 5698 O O . GLY B 2 62 ? -26.494 -24.401 17.727 1.00 17.84 62 GLY B O 1
ATOM 5702 N N . LEU B 2 63 ? -26.331 -22.545 18.998 1.00 15.90 63 LEU B N 1
ATOM 5703 C CA . LEU B 2 63 ? -26.591 -21.652 17.880 1.00 16.38 63 LEU B CA 1
ATOM 5704 C C . LEU B 2 63 ? -25.477 -21.745 16.847 1.00 17.03 63 LEU B C 1
ATOM 5705 O O . LEU B 2 63 ? -24.292 -21.649 17.175 1.00 16.38 63 LEU B O 1
ATOM 5721 N N . LYS B 2 64 ? -25.869 -21.895 15.587 1.00 16.31 64 LYS B N 1
ATOM 5722 C CA . LYS B 2 64 ? -24.928 -21.890 14.479 1.00 18.70 64 LYS B CA 1
ATOM 5723 C C . LYS B 2 64 ? -24.790 -20.484 13.904 1.00 20.49 64 LYS B C 1
ATOM 5724 O O . LYS B 2 64 ? -25.789 -19.822 13.596 1.00 20.52 64 LYS B O 1
ATOM 5743 N N . GLY B 2 65 ? -23.544 -20.036 13.762 1.00 18.21 65 GLY B N 1
ATOM 5744 C CA . GLY B 2 65 ? -23.239 -18.798 13.073 1.00 20.28 65 GLY B CA 1
ATOM 5745 C C . GLY B 2 65 ? -23.078 -17.602 13.985 1.00 20.31 65 GLY B C 1
ATOM 5746 O O . GLY B 2 65 ? -23.972 -17.299 14.778 1.00 19.90 65 GLY B O 1
ATOM 5750 N N . GLY B 2 66 ? -21.949 -16.910 13.881 1.00 19.61 66 GLY B N 1
ATOM 5751 C CA . GLY B 2 66 ? -21.679 -15.760 14.714 1.00 19.70 66 GLY B CA 1
ATOM 5752 C C . GLY B 2 66 ? -22.082 -14.433 14.126 1.00 19.10 66 GLY B C 1
ATOM 5753 O O . GLY B 2 66 ? -21.858 -13.393 14.756 1.00 18.67 66 GLY B O 1
ATOM 5757 N N . VAL B 2 67 ? -22.688 -14.439 12.940 1.00 19.84 67 VAL B N 1
ATOM 5758 C CA . VAL B 2 67 ? -23.083 -13.227 12.231 1.00 16.57 67 VAL B CA 1
ATOM 5759 C C . VAL B 2 67 ? -24.469 -13.473 11.656 1.00 15.90 67 VAL B C 1
ATOM 5760 O O . VAL B 2 67 ? -24.640 -14.351 10.801 1.00 19.38 67 VAL B O 1
ATOM 5773 N N . HIS B 2 68 ? -25.454 -12.707 12.118 1.00 16.15 68 HIS B N 1
ATOM 5774 C CA . HIS B 2 68 ? -26.838 -12.871 11.702 1.00 17.75 68 HIS B CA 1
ATOM 5775 C C . HIS B 2 68 ? -27.434 -11.543 11.267 1.00 18.91 68 HIS B C 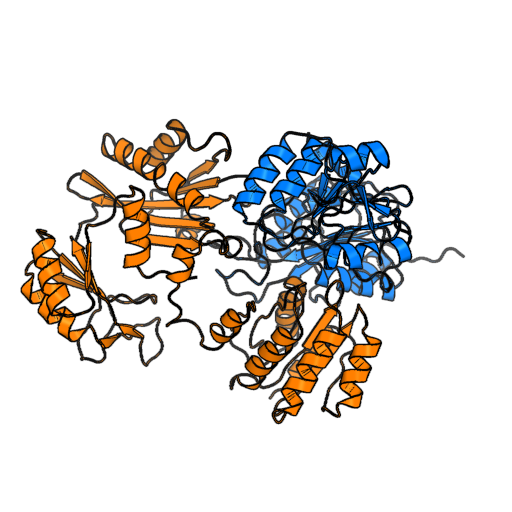1
ATOM 5776 O O . HIS B 2 68 ? -27.188 -10.502 11.886 1.00 18.68 68 HIS B O 1
ATOM 5791 N N . LEU B 2 69 ? -28.230 -11.597 10.201 1.00 20.42 69 LEU B N 1
ATOM 5792 C CA . LEU B 2 69 ? -28.917 -10.441 9.648 1.00 17.05 69 LEU B CA 1
ATOM 5793 C C . LEU B 2 69 ? -30.418 -10.581 9.872 1.00 18.25 69 LEU B C 1
ATOM 5794 O O . LEU B 2 69 ? -30.984 -11.667 9.708 1.00 21.20 69 LEU B O 1
ATOM 5810 N N . THR B 2 70 ? -31.061 -9.479 10.246 1.00 17.70 70 THR B N 1
ATOM 5811 C CA . THR B 2 70 ? -32.506 -9.477 10.429 1.00 19.20 70 THR B CA 1
ATOM 5812 C C . THR B 2 70 ? -32.996 -8.041 10.329 1.00 19.85 70 THR B C 1
ATOM 5813 O O . THR B 2 70 ? -32.234 -7.095 10.540 1.00 18.21 70 THR B O 1
ATOM 5824 N N . LYS B 2 71 ? -34.274 -7.887 9.993 1.00 19.80 71 LYS B N 1
ATOM 5825 C CA . LYS B 2 71 ? -34.923 -6.584 10.062 1.00 20.32 71 LYS B CA 1
ATOM 5826 C C . LYS B 2 71 ? -35.664 -6.374 11.376 1.00 19.80 71 LYS B C 1
ATOM 5827 O O . LYS B 2 71 ? -36.176 -5.274 11.614 1.00 25.07 71 LYS B O 1
ATOM 5846 N N . ASP B 2 72 ? -35.703 -7.386 12.240 1.00 17.49 72 ASP B N 1
ATOM 5847 C CA . ASP B 2 72 ? -36.552 -7.384 13.426 1.00 17.34 72 ASP B CA 1
ATOM 5848 C C . ASP B 2 72 ? -35.714 -7.200 14.685 1.00 20.06 72 ASP B C 1
ATOM 5849 O O . ASP B 2 72 ? -34.963 -8.112 15.063 1.00 16.72 72 ASP B O 1
ATOM 5858 N N . PRO B 2 73 ? -35.816 -6.061 15.379 1.00 17.73 73 PRO B N 1
ATOM 5859 C CA . PRO B 2 73 ? -35.041 -5.891 16.621 1.00 18.62 73 PRO B CA 1
ATOM 5860 C C . PRO B 2 73 ? -35.237 -6.999 17.647 1.00 18.05 73 PRO B C 1
ATOM 5861 O O . PRO B 2 73 ? -34.296 -7.335 18.379 1.00 17.80 73 PRO B O 1
ATOM 5872 N N . GLU B 2 74 ? -36.432 -7.578 17.737 1.00 15.89 74 GLU B N 1
ATOM 5873 C CA . GLU B 2 74 ? -36.638 -8.640 18.715 1.00 13.25 74 GLU B CA 1
ATOM 5874 C C . GLU B 2 74 ? -35.819 -9.875 18.379 1.00 12.63 74 GLU B C 1
ATOM 5875 O O . GLU B 2 74 ? -35.387 -10.596 19.285 1.00 16.67 74 GLU B O 1
ATOM 5887 N N . VAL B 2 75 ? -35.612 -10.150 17.091 1.00 13.57 75 VAL B N 1
ATOM 5888 C CA . VAL B 2 75 ? -34.767 -11.275 16.709 1.00 14.89 75 VAL B CA 1
ATOM 5889 C C . VAL B 2 75 ? -33.325 -11.016 17.123 1.00 14.57 75 VAL B C 1
ATOM 5890 O O . VAL B 2 75 ? -32.617 -11.932 17.554 1.00 15.17 75 VAL B O 1
ATOM 5903 N N . VAL B 2 76 ? -32.871 -9.766 17.019 1.00 16.88 76 VAL B N 1
ATOM 5904 C CA . VAL B 2 76 ? -31.530 -9.433 17.494 1.00 17.67 76 VAL B CA 1
ATOM 5905 C C . VAL B 2 76 ? -31.381 -9.807 18.966 1.00 17.39 76 VAL B C 1
ATOM 5906 O O . VAL B 2 76 ? -30.402 -10.448 19.365 1.00 17.56 76 VAL B O 1
ATOM 5919 N N . GLY B 2 77 ? -32.338 -9.388 19.797 1.00 15.16 77 GLY B N 1
ATOM 5920 C CA . GLY B 2 77 ? -32.272 -9.727 21.210 1.00 16.86 77 GLY B CA 1
ATOM 5921 C C . GLY B 2 77 ? -32.299 -11.222 21.450 1.00 16.67 77 GLY B C 1
ATOM 5922 O O . GLY B 2 77 ? -31.550 -11.744 22.280 1.00 17.70 77 GLY B O 1
ATOM 5926 N N . GLN B 2 78 ? -33.160 -11.933 20.722 1.00 14.05 78 GLN B N 1
ATOM 5927 C CA . GLN B 2 78 ? -33.293 -13.370 20.919 1.00 14.91 78 GLN B CA 1
ATOM 5928 C C . GLN B 2 78 ? -32.007 -14.096 20.552 1.00 15.22 78 GLN B C 1
ATOM 5929 O O . GLN B 2 78 ? -31.555 -14.985 21.280 1.00 18.06 78 GLN B O 1
ATOM 5943 N N . LEU B 2 79 ? -31.422 -13.758 19.400 1.00 15.35 79 LEU B N 1
ATOM 5944 C CA . LEU B 2 79 ? -30.187 -14.423 18.997 1.00 12.57 79 LEU B CA 1
ATOM 5945 C C . LEU B 2 79 ? -29.034 -14.027 19.909 1.00 17.45 79 LEU B C 1
ATOM 5946 O O . LEU B 2 79 ? -28.190 -14.865 20.243 1.00 16.24 79 LEU B O 1
ATOM 5962 N N . ALA B 2 80 ? -28.990 -12.761 20.341 1.00 14.73 80 ALA B N 1
ATOM 5963 C CA . ALA B 2 80 ? -27.965 -12.346 21.296 1.00 16.19 80 ALA B CA 1
ATOM 5964 C C . ALA B 2 80 ? -28.042 -13.155 22.587 1.00 17.44 80 ALA B C 1
ATOM 5965 O O . ALA B 2 80 ? -27.010 -13.441 23.205 1.00 16.73 80 ALA B O 1
ATOM 5972 N N . LYS B 2 81 ? -29.252 -13.542 22.999 1.00 16.55 81 LYS B N 1
ATOM 5973 C CA . LYS B 2 81 ? -29.417 -14.369 24.191 1.00 18.56 81 LYS B CA 1
ATOM 5974 C C . LYS B 2 81 ? -28.703 -15.705 24.047 1.00 17.48 81 LYS B C 1
ATOM 5975 O O . LYS B 2 81 ? -28.267 -16.287 25.047 1.00 21.25 81 LYS B O 1
ATOM 5994 N N . GLN B 2 82 ? -28.574 -16.206 22.824 1.00 15.78 82 GLN B N 1
ATOM 5995 C CA . GLN B 2 82 ? -27.915 -17.472 22.552 1.00 18.76 82 GLN B CA 1
ATOM 5996 C C . GLN B 2 82 ? -26.442 -17.290 22.215 1.00 16.79 82 GLN B C 1
ATOM 5997 O O . GLN B 2 82 ? -25.778 -18.266 21.852 1.00 17.88 82 GLN B O 1
ATOM 6011 N N . MET B 2 83 ? -25.922 -16.065 22.330 1.00 15.45 83 MET B N 1
ATOM 6012 C CA . MET B 2 83 ? -24.516 -15.761 22.095 1.00 17.68 83 MET B CA 1
ATOM 6013 C C . MET B 2 83 ? -23.776 -15.345 23.359 1.00 17.81 83 MET B C 1
ATOM 6014 O O . MET B 2 83 ? -22.687 -15.857 23.645 1.00 17.65 83 MET B O 1
ATOM 6028 N N . ILE B 2 84 ? -24.344 -14.403 24.114 1.00 16.74 84 ILE B N 1
ATOM 6029 C CA . ILE B 2 84 ? -23.620 -13.769 25.206 1.00 18.33 84 ILE B CA 1
ATOM 6030 C C . ILE B 2 84 ? -23.477 -14.750 26.357 1.00 20.24 84 ILE B C 1
ATOM 6031 O O . ILE B 2 84 ? -24.450 -15.396 26.771 1.00 20.99 84 ILE B O 1
ATOM 6047 N N . GLY B 2 85 ? -22.258 -14.855 26.886 1.00 19.52 85 GLY B N 1
ATOM 6048 C CA . GLY B 2 85 ? -21.943 -15.792 27.937 1.00 22.34 85 GLY B CA 1
ATOM 6049 C C . GLY B 2 85 ? -21.532 -17.161 27.452 1.00 21.87 85 GLY B C 1
ATOM 6050 O O . GLY B 2 85 ? -21.058 -17.972 28.257 1.00 28.03 85 GLY B O 1
ATOM 6054 N N . TYR B 2 86 ? -21.687 -17.440 26.166 1.00 19.46 86 TYR B N 1
ATOM 6055 C CA . TYR B 2 86 ? -21.339 -18.728 25.590 1.00 20.03 86 TYR B CA 1
ATOM 6056 C C . TYR B 2 86 ? -19.986 -18.642 24.896 1.00 21.33 86 TYR B C 1
ATOM 6057 O O . TYR B 2 86 ? -19.429 -17.562 24.687 1.00 21.41 86 TYR B O 1
ATOM 6075 N N . ASN B 2 87 ? -19.445 -19.808 24.556 1.00 22.98 87 ASN B N 1
ATOM 6076 C CA . ASN B 2 87 ? -18.188 -19.901 23.829 1.00 22.25 87 ASN B CA 1
ATOM 6077 C C . ASN B 2 87 ? -18.482 -20.056 22.344 1.00 21.83 87 ASN B C 1
ATOM 6078 O O . ASN B 2 87 ? -19.332 -20.864 21.957 1.00 24.49 87 ASN B O 1
ATOM 6089 N N . LEU B 2 88 ? -17.788 -19.277 21.522 1.00 18.36 88 LEU B N 1
ATOM 6090 C CA . LEU B 2 88 ? -17.872 -19.396 20.073 1.00 16.50 88 LEU B CA 1
ATOM 6091 C C . LEU B 2 88 ? -16.631 -20.122 19.571 1.00 22.04 88 LEU B C 1
ATOM 6092 O O . LEU B 2 88 ? -15.507 -19.653 19.774 1.00 18.93 88 LEU B O 1
ATOM 6108 N N . ALA B 2 89 ? -16.843 -21.261 18.919 1.00 20.49 89 ALA B N 1
ATOM 6109 C CA . ALA B 2 89 ? -15.780 -22.027 18.287 1.00 21.76 89 ALA B CA 1
ATOM 6110 C C . ALA B 2 89 ? -15.819 -21.808 16.780 1.00 29.10 89 ALA B C 1
ATOM 6111 O O . ALA B 2 89 ? -16.894 -21.794 16.173 1.00 23.15 89 ALA B O 1
ATOM 6118 N N . THR B 2 90 ? -14.641 -21.631 16.179 1.00 24.58 90 THR B N 1
ATOM 6119 C CA . THR B 2 90 ? -14.516 -21.491 14.736 1.00 21.29 90 THR B CA 1
ATOM 6120 C C . THR B 2 90 ? -13.308 -22.299 14.272 1.00 23.81 90 THR B C 1
ATOM 6121 O O . THR B 2 90 ? -12.568 -22.868 15.081 1.00 26.52 90 THR B O 1
ATOM 6132 N N . LYS B 2 91 ? -13.093 -22.324 12.955 1.00 27.94 91 LYS B N 1
ATOM 6133 C CA . LYS B 2 91 ? -11.902 -22.966 12.413 1.00 35.04 91 LYS B CA 1
ATOM 6134 C C . LYS B 2 91 ? -10.613 -22.357 12.955 1.00 37.56 91 LYS B C 1
ATOM 6135 O O . LYS B 2 91 ? -9.582 -23.037 12.972 1.00 33.61 91 LYS B O 1
ATOM 6154 N N . GLN B 2 92 ? -10.643 -21.100 13.403 1.00 29.73 92 GLN B N 1
ATOM 6155 C CA . GLN B 2 92 ? -9.448 -20.405 13.865 1.00 27.85 92 GLN B CA 1
ATOM 6156 C C . GLN B 2 92 ? -9.354 -20.311 15.385 1.00 37.75 92 GLN B C 1
ATOM 6157 O O . GLN B 2 92 ? -8.493 -19.588 15.896 1.00 36.06 92 GLN B O 1
ATOM 6171 N N . THR B 2 93 ? -10.205 -21.018 16.116 1.00 28.17 93 THR B N 1
ATOM 6172 C CA . THR B 2 93 ? -10.115 -21.075 17.563 1.00 31.11 93 THR B CA 1
ATOM 6173 C C . THR B 2 93 ? -9.752 -22.485 18.007 1.00 30.96 93 THR B C 1
ATOM 6174 O O . THR B 2 93 ? -9.902 -23.447 17.246 1.00 33.19 93 THR B O 1
ATOM 6185 N N . PRO B 2 94 ? -9.294 -22.651 19.243 1.00 27.56 94 PRO B N 1
ATOM 6186 C CA . PRO B 2 94 ? -9.210 -23.998 19.815 1.00 30.51 94 PRO B CA 1
ATOM 6187 C C . PRO B 2 94 ? -10.589 -24.633 19.887 1.00 47.24 94 PRO B C 1
ATOM 6188 O O . PRO B 2 94 ? -11.622 -23.986 19.698 1.00 33.98 94 PRO B O 1
ATOM 6199 N N . LYS B 2 95 ? -10.592 -25.937 20.174 1.00 45.52 95 LYS B N 1
ATOM 6200 C CA . LYS B 2 95 ? -11.844 -26.682 20.226 1.00 45.11 95 LYS B CA 1
ATOM 6201 C C . LYS B 2 95 ? -12.826 -26.050 21.207 1.00 26.85 95 LYS B C 1
ATOM 6202 O O . LYS B 2 95 ? -14.032 -25.997 20.938 1.00 34.39 95 LYS B O 1
ATOM 6221 N N . GLU B 2 96 ? -12.331 -25.565 22.351 1.00 27.33 96 GLU B N 1
ATOM 6222 C CA . GLU B 2 96 ? -13.215 -25.015 23.371 1.00 34.72 96 GLU B CA 1
ATOM 6223 C C . GLU B 2 96 ? -13.881 -23.715 22.938 1.00 26.41 96 GLU B C 1
ATOM 6224 O O . GLU B 2 96 ? -14.882 -23.314 23.542 1.00 29.72 96 GLU B O 1
ATOM 6236 N N . GLY B 2 97 ? -13.345 -23.041 21.926 1.00 29.10 97 GLY B N 1
ATOM 6237 C CA . GLY B 2 97 ? -13.865 -21.751 21.532 1.00 27.25 97 GLY B CA 1
ATOM 6238 C C . GLY B 2 97 ? -13.452 -20.645 22.487 1.00 26.97 97 GLY B C 1
ATOM 6239 O O . GLY B 2 97 ? -12.643 -20.825 23.405 1.00 28.42 97 GLY B O 1
ATOM 6243 N N . VAL B 2 98 ? -14.044 -19.472 22.257 1.00 21.07 98 VAL B N 1
ATOM 6244 C CA . VAL B 2 98 ? -13.733 -18.246 22.980 1.00 24.50 98 VAL B CA 1
ATOM 6245 C C . VAL B 2 98 ? -15.016 -17.691 23.578 1.00 26.26 98 VAL B C 1
ATOM 6246 O O . VAL B 2 98 ? -16.047 -17.620 22.901 1.00 22.05 98 VAL B O 1
ATOM 6259 N N . LYS B 2 99 ? -14.944 -17.273 24.838 1.00 22.44 99 LYS B N 1
ATOM 6260 C CA . LYS B 2 99 ? -16.119 -16.732 25.506 1.00 23.49 99 LYS B CA 1
ATOM 6261 C C . LYS B 2 99 ? -16.517 -15.400 24.882 1.00 24.39 99 LYS B C 1
ATOM 6262 O O . LYS B 2 99 ? -15.680 -14.514 24.678 1.00 23.59 99 LYS B O 1
ATOM 6281 N N . VAL B 2 100 ? -17.803 -15.259 24.590 1.00 20.91 100 VAL B N 1
ATOM 6282 C CA . VAL B 2 100 ? -18.353 -14.051 23.993 1.00 18.53 100 VAL B CA 1
ATOM 6283 C C . VAL B 2 100 ? -19.014 -13.256 25.108 1.00 23.00 100 VAL B C 1
ATOM 6284 O O . VAL B 2 100 ? -20.042 -13.667 25.656 1.00 27.19 100 VAL B O 1
ATOM 6297 N N . ASN B 2 101 ? -18.430 -12.111 25.445 1.00 19.62 101 ASN B N 1
ATOM 6298 C CA . ASN B 2 101 ? -19.024 -11.233 26.439 1.00 18.51 101 ASN B CA 1
ATOM 6299 C C . ASN B 2 101 ? -19.773 -10.061 25.826 1.00 19.08 101 ASN B C 1
ATOM 6300 O O . ASN B 2 101 ? -20.593 -9.447 26.516 1.00 23.81 101 ASN B O 1
ATOM 6311 N N . LYS B 2 102 ? -19.511 -9.742 24.558 1.00 20.20 102 LYS B N 1
ATOM 6312 C CA . LYS B 2 102 ? -20.103 -8.590 23.897 1.00 19.98 102 LYS B CA 1
ATOM 6313 C C . LYS B 2 102 ? -20.495 -8.953 22.472 1.00 17.45 102 LYS B C 1
ATOM 6314 O O . LYS B 2 102 ? -19.846 -9.778 21.822 1.00 18.27 102 LYS B O 1
ATOM 6333 N N . VAL B 2 103 ? -21.568 -8.322 21.995 1.00 18.93 103 VAL B N 1
ATOM 6334 C CA . VAL B 2 103 ? -21.968 -8.386 20.596 1.00 17.37 103 VAL B CA 1
ATOM 6335 C C . VAL B 2 103 ? -22.052 -6.968 20.049 1.00 16.56 103 VAL B C 1
ATOM 6336 O O . VAL B 2 103 ? -22.350 -6.014 20.775 1.00 19.13 103 VAL B O 1
ATOM 6349 N N . MET B 2 104 ? -21.803 -6.838 18.752 1.00 16.45 104 MET B N 1
ATOM 6350 C CA . MET B 2 104 ? -22.061 -5.600 18.036 1.00 16.39 104 MET B CA 1
ATOM 6351 C C . MET B 2 104 ? -23.419 -5.698 17.351 1.00 17.44 104 MET B C 1
ATOM 6352 O O . MET B 2 104 ? -23.728 -6.711 16.715 1.00 17.57 104 MET B O 1
ATOM 6377 N N . VAL B 2 105 ? -24.217 -4.643 17.484 1.00 15.56 105 VAL B N 1
ATOM 6378 C CA . VAL B 2 105 ? -25.511 -4.516 16.822 1.00 14.62 105 VAL B CA 1
ATOM 6379 C C . VAL B 2 105 ? -25.363 -3.343 15.865 1.00 20.11 105 VAL B C 1
ATOM 6380 O O . VAL B 2 105 ? -25.251 -2.191 16.304 1.00 20.06 105 VAL B O 1
ATOM 6394 N N . ALA B 2 106 ? -25.337 -3.625 14.565 1.00 16.46 106 ALA B N 1
ATOM 6395 C CA . ALA B 2 106 ? -24.951 -2.622 13.586 1.00 19.14 106 ALA B CA 1
ATOM 6396 C C . ALA B 2 106 ? -25.951 -2.550 12.443 1.00 18.74 106 ALA B C 1
ATOM 6397 O O . ALA B 2 106 ? -26.716 -3.485 12.187 1.00 19.07 106 ALA B O 1
ATOM 6404 N N . GLU B 2 107 ? -25.941 -1.412 11.755 1.00 18.14 107 GLU B N 1
ATOM 6405 C CA . GLU B 2 107 ? -26.690 -1.304 10.515 1.00 19.49 107 GLU B CA 1
ATOM 6406 C C . GLU B 2 107 ? -25.987 -2.129 9.449 1.00 21.51 107 GLU B C 1
ATOM 6407 O O . GLU B 2 107 ? -24.774 -1.999 9.246 1.00 21.37 107 GLU B O 1
ATOM 6419 N N . ALA B 2 108 ? -26.746 -2.989 8.785 1.00 19.59 108 ALA B N 1
ATOM 6420 C CA . ALA B 2 108 ? -26.214 -3.848 7.740 1.00 16.89 108 ALA B CA 1
ATOM 6421 C C . ALA B 2 108 ? -26.230 -3.063 6.437 1.00 25.72 108 ALA B C 1
ATOM 6422 O O . ALA B 2 108 ? -27.284 -2.583 6.006 1.00 28.76 108 ALA B O 1
ATOM 6429 N N . LEU B 2 109 ? -25.061 -2.906 5.832 1.00 20.67 109 LEU B N 1
ATOM 6430 C CA . LEU B 2 109 ? -24.911 -2.133 4.612 1.00 24.44 109 LEU B CA 1
ATOM 6431 C C . LEU B 2 109 ? -24.497 -3.056 3.478 1.00 24.21 109 LEU B C 1
ATOM 6432 O O . LEU B 2 109 ? -23.644 -3.932 3.657 1.00 32.47 109 LEU B O 1
ATOM 6448 N N . ASP B 2 110 ? -25.107 -2.856 2.316 1.00 24.88 110 ASP B N 1
ATOM 6449 C CA . ASP B 2 110 ? -24.697 -3.558 1.113 1.00 30.09 110 ASP B CA 1
ATOM 6450 C C . ASP B 2 110 ? -23.450 -2.902 0.539 1.00 26.23 110 ASP B C 1
ATOM 6451 O O . ASP B 2 110 ? -23.214 -1.706 0.727 1.00 24.83 110 ASP B O 1
ATOM 6460 N N . ILE B 2 111 ? -22.649 -3.696 -0.164 1.00 27.82 111 ILE B N 1
ATOM 6461 C CA . ILE B 2 111 ? -21.394 -3.236 -0.749 1.00 25.39 111 ILE B CA 1
ATOM 6462 C C . ILE B 2 111 ? -21.543 -3.257 -2.266 1.00 26.70 111 ILE B C 1
ATOM 6463 O O . ILE B 2 111 ? -21.859 -4.300 -2.852 1.00 32.87 111 ILE B O 1
ATOM 6479 N N . SER B 2 112 ? -21.315 -2.103 -2.897 1.00 24.28 112 SER B N 1
ATOM 6480 C CA . SER B 2 112 ? -21.364 -1.958 -4.347 1.00 30.64 112 SER B CA 1
ATOM 6481 C C . SER B 2 112 ? -19.988 -1.862 -4.993 1.00 36.65 112 SER B C 1
ATOM 6482 O O . SER B 2 112 ? -19.847 -2.197 -6.173 1.00 34.74 112 SER B O 1
ATOM 6490 N N . ARG B 2 113 ? -18.981 -1.393 -4.263 1.00 21.25 113 ARG B N 1
ATOM 6491 C CA . ARG B 2 113 ? -17.605 -1.361 -4.738 1.00 20.32 113 ARG B CA 1
ATOM 6492 C C . ARG B 2 113 ? -16.731 -1.742 -3.555 1.00 20.56 113 ARG B C 1
ATOM 6493 O O . ARG B 2 113 ? -17.003 -1.316 -2.429 1.00 19.02 113 ARG B O 1
ATOM 6514 N N . GLU B 2 114 ? -15.706 -2.558 -3.810 1.00 19.18 114 GLU B N 1
ATOM 6515 C CA . GLU B 2 114 ? -14.737 -2.976 -2.805 1.00 20.52 114 GLU B CA 1
ATOM 6516 C C . GLU B 2 114 ? -13.335 -2.613 -3.279 1.00 20.25 114 GLU B C 1
ATOM 6517 O O . GLU B 2 114 ? -12.930 -3.006 -4.379 1.00 19.46 114 GLU B O 1
ATOM 6529 N N . THR B 2 115 ? -12.593 -1.881 -2.449 1.00 17.59 115 THR B N 1
ATOM 6530 C CA . THR B 2 115 ? -11.205 -1.545 -2.737 1.00 18.21 115 THR B CA 1
ATOM 6531 C C . THR B 2 115 ? -10.365 -1.779 -1.488 1.00 17.55 115 THR B C 1
ATOM 6532 O O . THR B 2 115 ? -10.888 -2.014 -0.395 1.00 17.39 115 THR B O 1
ATOM 6543 N N . TYR B 2 116 ? -9.046 -1.710 -1.666 1.00 18.09 116 TYR B N 1
ATOM 6544 C CA . TYR B 2 116 ? -8.074 -1.900 -0.598 1.00 14.11 116 TYR B CA 1
ATOM 6545 C C . TYR B 2 116 ? -7.341 -0.588 -0.362 1.00 15.85 116 TYR B C 1
ATOM 6546 O O . TYR B 2 116 ? -6.878 0.046 -1.317 1.00 16.52 116 TYR B O 1
ATOM 6564 N N . LEU B 2 117 ? -7.212 -0.189 0.901 1.00 15.79 117 LEU B N 1
ATOM 6565 C CA . LEU B 2 117 ? -6.439 0.997 1.249 1.00 14.43 117 LEU B CA 1
ATOM 6566 C C . LEU B 2 117 ? -5.740 0.769 2.579 1.00 16.08 117 LEU B C 1
ATOM 6567 O O . LEU B 2 117 ? -6.394 0.478 3.586 1.00 18.12 117 LEU B O 1
ATOM 6583 N N . ALA B 2 118 ? -4.420 0.935 2.591 1.00 17.75 118 ALA B N 1
ATOM 6584 C CA . ALA B 2 118 ? -3.644 0.865 3.817 1.00 16.90 118 ALA B CA 1
ATOM 6585 C C . ALA B 2 118 ? -2.726 2.074 3.918 1.00 14.43 118 ALA B C 1
ATOM 6586 O O . ALA B 2 118 ? -2.300 2.646 2.909 1.00 14.94 118 ALA B O 1
ATOM 6593 N N . ILE B 2 119 ? -2.432 2.457 5.157 1.00 16.55 119 ILE B N 1
ATOM 6594 C CA . ILE B 2 119 ? -1.473 3.511 5.455 1.00 11.90 119 ILE B CA 1
ATOM 6595 C C . ILE B 2 119 ? -0.446 2.946 6.424 1.00 14.24 119 ILE B C 1
ATOM 6596 O O . ILE B 2 119 ? -0.807 2.304 7.415 1.00 14.25 119 ILE B O 1
ATOM 6612 N N . LEU B 2 120 ? 0.827 3.178 6.133 1.00 15.51 120 LEU B N 1
ATOM 6613 C CA . LEU B 2 120 ? 1.915 2.700 6.975 1.00 16.81 120 LEU B CA 1
ATOM 6614 C C . LEU B 2 120 ? 3.118 3.583 6.687 1.00 16.57 120 LEU B C 1
ATOM 6615 O O . LEU B 2 120 ? 3.113 4.365 5.734 1.00 15.94 120 LEU B O 1
ATOM 6631 N N . MET B 2 121 ? 4.154 3.449 7.513 1.00 15.56 121 MET B N 1
ATOM 6632 C CA . MET B 2 121 ? 5.413 4.130 7.239 1.00 14.33 121 MET B CA 1
ATOM 6633 C C . MET B 2 121 ? 6.208 3.288 6.248 1.00 19.72 121 MET B C 1
ATOM 6634 O O . MET B 2 121 ? 6.480 2.110 6.502 1.00 19.04 121 MET B O 1
ATOM 6648 N N . ASP B 2 122 ? 6.585 3.886 5.126 1.00 14.75 122 ASP B N 1
ATOM 6649 C CA . ASP B 2 122 ? 7.273 3.141 4.081 1.00 16.21 122 ASP B CA 1
ATOM 6650 C C . ASP B 2 122 ? 8.665 2.732 4.551 1.00 18.08 122 ASP B C 1
ATOM 6651 O O . ASP B 2 122 ? 9.442 3.565 5.027 1.00 21.18 122 ASP B O 1
ATOM 6660 N N . ARG B 2 123 ? 8.988 1.442 4.408 1.00 21.37 123 ARG B N 1
ATOM 6661 C CA . ARG B 2 123 ? 10.306 0.949 4.785 1.00 21.23 123 ARG B CA 1
ATOM 6662 C C . ARG B 2 123 ? 11.386 1.265 3.753 1.00 30.92 123 ARG B C 1
ATOM 6663 O O . ARG B 2 123 ? 12.568 1.054 4.045 1.00 30.07 123 ARG B O 1
ATOM 6684 N N . SER B 2 124 ? 11.018 1.743 2.560 1.00 26.47 124 SER B N 1
ATOM 6685 C CA . SER B 2 124 ? 11.987 2.090 1.523 1.00 31.08 124 SER B CA 1
ATOM 6686 C C . SER B 2 124 ? 12.108 3.585 1.279 1.00 30.10 124 SER B C 1
ATOM 6687 O O . SER B 2 124 ? 13.149 4.042 0.804 1.00 48.41 124 SER B O 1
ATOM 6695 N N . CYS B 2 125 ? 11.062 4.343 1.577 1.00 29.31 125 CYS B N 1
ATOM 6696 C CA A CYS B 2 125 ? 11.066 5.796 1.502 0.61 28.46 125 CYS B CA 1
ATOM 6697 C CA B CYS B 2 125 ? 11.071 5.795 1.503 0.39 28.49 125 CYS B CA 1
ATOM 6698 C C . CYS B 2 125 ? 10.776 6.324 2.898 1.00 32.90 125 CYS B C 1
ATOM 6699 O O . CYS B 2 125 ? 9.937 5.772 3.614 1.00 59.27 125 CYS B O 1
ATOM 6714 N N . ASN B 2 126 ? 11.468 7.378 3.301 1.00 23.69 126 ASN B N 1
ATOM 6715 C CA . ASN B 2 126 ? 11.156 7.949 4.602 1.00 25.08 126 ASN B CA 1
ATOM 6716 C C . ASN B 2 126 ? 9.778 8.594 4.533 1.00 31.60 126 ASN B C 1
ATOM 6717 O O . ASN B 2 126 ? 9.530 9.455 3.682 1.00 36.70 126 ASN B O 1
ATOM 6728 N N . GLY B 2 127 ? 8.877 8.161 5.402 1.00 23.74 127 GLY B N 1
ATOM 6729 C CA . GLY B 2 127 ? 7.601 8.812 5.530 1.00 20.36 127 GLY B CA 1
ATOM 6730 C C . GLY B 2 127 ? 6.431 7.897 5.260 1.00 16.98 127 GLY B C 1
ATOM 6731 O O . GLY B 2 127 ? 6.576 6.773 4.764 1.00 16.08 127 GLY B O 1
ATOM 6735 N N . PRO B 2 128 ? 5.235 8.381 5.589 1.00 15.44 128 PRO B N 1
ATOM 6736 C CA . PRO B 2 128 ? 4.026 7.585 5.375 1.00 14.24 128 PRO B CA 1
ATOM 6737 C C . PRO B 2 128 ? 3.801 7.311 3.899 1.00 15.41 128 PRO B C 1
ATOM 6738 O O . PRO B 2 128 ? 4.236 8.061 3.023 1.00 17.29 128 PRO B O 1
ATOM 6749 N N . VAL B 2 129 ? 3.083 6.226 3.634 1.00 17.12 129 VAL B N 1
ATOM 6750 C CA . VAL B 2 129 ? 2.707 5.848 2.279 1.00 13.24 129 VAL B CA 1
ATOM 6751 C C . VAL B 2 129 ? 1.268 5.358 2.300 1.00 15.89 129 VAL B C 1
ATOM 6752 O O . VAL B 2 129 ? 0.852 4.651 3.224 1.00 16.98 129 VAL B O 1
ATOM 6765 N N . LEU B 2 130 ? 0.498 5.776 1.297 1.00 15.28 130 LEU B N 1
ATOM 6766 C CA . LEU B 2 130 ? -0.809 5.201 1.026 1.00 14.88 130 LEU B CA 1
ATOM 6767 C C . LEU B 2 130 ? -0.621 4.074 0.018 1.00 13.85 130 LEU B C 1
ATOM 6768 O O . LEU B 2 130 ? 0.000 4.278 -1.028 1.00 18.64 130 LEU B O 1
ATOM 6784 N N . VAL B 2 131 ? -1.153 2.898 0.334 1.00 14.91 131 VAL B N 1
ATOM 6785 C CA . VAL B 2 131 ? -1.079 1.724 -0.531 1.00 17.14 131 VAL B CA 1
ATOM 6786 C C . VAL B 2 131 ? -2.508 1.328 -0.854 1.00 18.86 131 VAL B C 1
ATOM 6787 O O . VAL B 2 131 ? -3.281 0.999 0.055 1.00 17.55 131 VAL B O 1
ATOM 6800 N N . GLY B 2 132 ? -2.860 1.358 -2.131 1.00 15.15 132 GLY B N 1
ATOM 6801 C CA . GLY B 2 132 ? -4.234 1.126 -2.537 1.00 16.54 132 GLY B CA 1
ATOM 6802 C C . GLY B 2 132 ? -4.335 0.232 -3.754 1.00 17.92 132 GLY B C 1
ATOM 6803 O O . GLY B 2 132 ? -3.423 0.159 -4.581 1.00 20.97 132 GLY B O 1
ATOM 6807 N N . SER B 2 133 ? -5.483 -0.441 -3.865 1.00 17.41 133 SER B N 1
ATOM 6808 C CA . SER B 2 133 ? -5.788 -1.209 -5.055 1.00 18.80 133 SER B CA 1
ATOM 6809 C C . SER B 2 133 ? -7.285 -1.196 -5.317 1.00 19.62 133 SER B C 1
ATOM 6810 O O . SER B 2 133 ? -8.072 -1.367 -4.376 1.00 17.68 133 SER B O 1
ATOM 6818 N N . PRO B 2 134 ? -7.712 -1.014 -6.570 1.00 16.76 134 PRO B N 1
ATOM 6819 C CA . PRO B 2 134 ? -9.134 -1.210 -6.888 1.00 19.37 134 PRO B CA 1
ATOM 6820 C C . PRO B 2 134 ? -9.592 -2.647 -6.698 1.00 22.35 134 PRO B C 1
ATOM 6821 O O . PRO B 2 134 ? -10.803 -2.901 -6.711 1.00 23.90 134 PRO B O 1
ATOM 6832 N N . GLN B 2 135 ? -8.667 -3.589 -6.517 1.00 20.34 135 GLN B N 1
ATOM 6833 C CA . GLN B 2 135 ? -9.012 -4.994 -6.301 1.00 21.44 135 GLN B CA 1
ATOM 6834 C C . GLN B 2 135 ? -9.143 -5.209 -4.799 1.00 23.56 135 GLN B C 1
ATOM 6835 O O . GLN B 2 135 ? -8.182 -5.551 -4.109 1.00 27.98 135 GLN B O 1
ATOM 6849 N N . GLY B 2 136 ? -10.356 -4.990 -4.281 1.00 21.55 136 GLY B N 1
ATOM 6850 C CA . GLY B 2 136 ? -10.599 -5.102 -2.860 1.00 22.30 136 GLY B CA 1
ATOM 6851 C C . GLY B 2 136 ? -11.103 -6.474 -2.456 1.00 22.09 136 GLY B C 1
ATOM 6852 O O . GLY B 2 136 ? -11.464 -7.303 -3.286 1.00 27.11 136 GLY B O 1
ATOM 6856 N N . GLY B 2 137 ? -11.126 -6.706 -1.147 1.00 22.35 137 GLY B N 1
ATOM 6857 C CA . GLY B 2 137 ? -11.700 -7.924 -0.617 1.00 25.25 137 GLY B CA 1
ATOM 6858 C C . GLY B 2 137 ? -10.802 -9.139 -0.638 1.00 28.60 137 GLY B C 1
ATOM 6859 O O . GLY B 2 137 ? -11.293 -10.250 -0.410 1.00 33.07 137 GLY B O 1
ATOM 6863 N N . VAL B 2 138 ? -9.504 -8.973 -0.899 1.00 28.17 138 VAL B N 1
ATOM 6864 C CA . VAL B 2 138 ? -8.553 -10.077 -0.884 1.00 27.23 138 VAL B CA 1
ATOM 6865 C C . VAL B 2 138 ? -7.264 -9.611 -0.218 1.00 27.76 138 VAL B C 1
ATOM 6866 O O . VAL B 2 138 ? -6.975 -8.416 -0.144 1.00 28.87 138 VAL B O 1
ATOM 6879 N N . ASP B 2 139 ? -6.482 -10.575 0.269 1.00 29.29 139 ASP B N 1
ATOM 6880 C CA . ASP B 2 139 ? -5.200 -10.238 0.875 1.00 24.92 139 ASP B CA 1
ATOM 6881 C C . ASP B 2 139 ? -4.349 -9.458 -0.119 1.00 23.34 139 ASP B C 1
ATOM 6882 O O . ASP B 2 139 ? -4.300 -9.787 -1.309 1.00 26.74 139 ASP B O 1
ATOM 6891 N N . ILE B 2 140 ? -3.668 -8.422 0.377 1.00 24.89 140 ILE B N 1
ATOM 6892 C CA . ILE B 2 140 ? -2.839 -7.599 -0.500 1.00 20.70 140 ILE B CA 1
ATOM 6893 C C . ILE B 2 140 ? -1.772 -8.449 -1.177 1.00 29.96 140 ILE B C 1
ATOM 6894 O O . ILE B 2 140 ? -1.395 -8.191 -2.328 1.00 27.88 140 ILE B O 1
ATOM 6910 N N . GLU B 2 141 ? -1.286 -9.486 -0.490 1.00 25.72 141 GLU B N 1
ATOM 6911 C CA . GLU B 2 141 ? -0.302 -10.386 -1.084 1.00 28.14 141 GLU B CA 1
ATOM 6912 C C . GLU B 2 141 ? -0.822 -11.021 -2.369 1.00 27.27 141 GLU B C 1
ATOM 6913 O O . GLU B 2 141 ? -0.069 -11.184 -3.335 1.00 28.49 141 GLU B O 1
ATOM 6925 N N . GLU B 2 142 ? -2.103 -11.397 -2.400 1.00 25.33 142 GLU B N 1
ATOM 6926 C CA . GLU B 2 142 ? -2.652 -11.999 -3.610 1.00 34.02 142 GLU B CA 1
ATOM 6927 C C . GLU B 2 142 ? -2.626 -11.016 -4.770 1.00 32.20 142 GLU B C 1
ATOM 6928 O O . GLU B 2 142 ? -2.251 -11.377 -5.891 1.00 31.77 142 GLU B O 1
ATOM 6940 N N . VAL B 2 143 ? -3.026 -9.767 -4.524 1.00 25.38 143 VAL B N 1
ATOM 6941 C CA . VAL B 2 143 ? -3.028 -8.772 -5.591 1.00 23.96 143 VAL B CA 1
ATOM 6942 C C . VAL B 2 143 ? -1.613 -8.523 -6.090 1.00 25.07 143 VAL B C 1
ATOM 6943 O O . VAL B 2 143 ? -1.376 -8.397 -7.297 1.00 30.90 143 VAL B O 1
ATOM 6956 N N . ALA B 2 144 ? -0.655 -8.419 -5.169 1.00 25.68 144 ALA B N 1
ATOM 6957 C CA . ALA B 2 144 ? 0.725 -8.190 -5.574 1.00 22.59 144 ALA B CA 1
ATOM 6958 C C . ALA B 2 144 ? 1.210 -9.303 -6.490 1.00 29.76 144 ALA B C 1
ATOM 6959 O O . ALA B 2 144 ? 1.937 -9.051 -7.457 1.00 39.04 144 ALA B O 1
ATOM 6966 N N . ALA B 2 145 ? 0.796 -10.540 -6.214 1.00 40.18 145 ALA B N 1
ATOM 6967 C CA . ALA B 2 145 ? 1.252 -11.680 -7.000 1.00 40.04 145 ALA B CA 1
ATOM 6968 C C . ALA B 2 145 ? 0.563 -11.737 -8.359 1.00 42.31 145 ALA B C 1
ATOM 6969 O O . ALA B 2 145 ? 1.215 -11.958 -9.385 1.00 51.50 145 ALA B O 1
ATOM 6976 N N . SER B 2 146 ? -0.754 -11.538 -8.387 1.00 34.80 146 SER B N 1
ATOM 6977 C CA . SER B 2 146 ? -1.523 -11.715 -9.612 1.00 39.46 146 SER B CA 1
ATOM 6978 C C . SER B 2 146 ? -1.593 -10.452 -10.463 1.00 42.65 146 SER B C 1
ATOM 6979 O O . SER B 2 146 ? -1.544 -10.540 -11.694 1.00 42.99 146 SER B O 1
ATOM 6987 N N . ASN B 2 147 ? -1.708 -9.278 -9.841 1.00 40.68 147 ASN B N 1
ATOM 6988 C CA . ASN B 2 147 ? -1.921 -8.022 -10.562 1.00 31.80 147 ASN B CA 1
ATOM 6989 C C . ASN B 2 147 ? -1.133 -6.899 -9.903 1.00 41.12 147 ASN B C 1
ATOM 6990 O O . ASN B 2 147 ? -1.707 -5.936 -9.381 1.00 29.90 147 ASN B O 1
ATOM 7001 N N . PRO B 2 148 ? 0.198 -6.977 -9.933 1.00 32.67 148 PRO B N 1
ATOM 7002 C CA . PRO B 2 148 ? 1.001 -5.885 -9.356 1.00 31.00 148 PRO B CA 1
ATOM 7003 C C . PRO B 2 148 ? 0.700 -4.529 -9.966 1.00 34.51 148 PRO B C 1
ATOM 7004 O O . PRO B 2 148 ? 0.893 -3.499 -9.306 1.00 31.75 148 PRO B O 1
ATOM 7015 N N . GLU B 2 149 ? 0.234 -4.499 -11.215 1.00 29.31 149 GLU B N 1
ATOM 7016 C CA . GLU B 2 149 ? -0.111 -3.246 -11.873 1.00 29.14 149 GLU B CA 1
ATOM 7017 C C . GLU B 2 149 ? -1.315 -2.563 -11.237 1.00 30.72 149 GLU B C 1
ATOM 7018 O O . GLU B 2 149 ? -1.564 -1.389 -11.529 1.00 30.48 149 GLU B O 1
ATOM 7030 N N . LEU B 2 150 ? -2.067 -3.263 -10.390 1.00 28.17 150 LEU B N 1
ATOM 7031 C CA . LEU B 2 150 ? -3.226 -2.697 -9.718 1.00 24.00 150 LEU B CA 1
ATOM 7032 C C . LEU B 2 150 ? -2.917 -2.236 -8.300 1.00 23.49 150 LEU B C 1
ATOM 7033 O O . LEU B 2 150 ? -3.847 -1.990 -7.525 1.00 23.04 150 LEU B O 1
ATOM 7049 N N . ILE B 2 151 ? -1.640 -2.136 -7.936 1.00 21.24 151 ILE B N 1
ATOM 7050 C CA A ILE B 2 151 ? -1.213 -1.600 -6.648 0.20 19.92 151 ILE B CA 1
ATOM 7051 C CA B ILE B 2 151 ? -1.229 -1.590 -6.649 0.80 19.67 151 ILE B CA 1
ATOM 7052 C C . ILE B 2 151 ? -0.671 -0.196 -6.889 1.00 21.99 151 ILE B C 1
ATOM 7053 O O . ILE B 2 151 ? 0.235 -0.010 -7.710 1.00 25.69 151 ILE B O 1
ATOM 7084 N N . PHE B 2 152 ? -1.226 0.781 -6.182 1.00 20.33 152 PHE B N 1
ATOM 7085 C CA . PHE B 2 152 ? -0.864 2.181 -6.316 1.00 20.06 152 PHE B CA 1
ATOM 7086 C C . PHE B 2 152 ? -0.337 2.689 -4.984 1.00 16.23 152 PHE B C 1
ATOM 7087 O O . PHE B 2 152 ? -0.798 2.270 -3.919 1.00 20.85 152 PHE B O 1
ATOM 7104 N N . LYS B 2 153 ? 0.636 3.595 -5.047 1.00 18.62 153 LYS B N 1
ATOM 7105 C CA . LYS B 2 153 ? 1.214 4.187 -3.850 1.00 19.14 153 LYS B CA 1
ATOM 7106 C C . LYS B 2 153 ? 1.288 5.698 -3.993 1.00 20.09 153 LYS B C 1
ATOM 7107 O O . LYS B 2 153 ? 1.537 6.219 -5.083 1.00 25.22 153 LYS B O 1
ATOM 7126 N N . GLU B 2 154 ? 1.059 6.391 -2.878 1.00 17.52 154 GLU B N 1
ATOM 7127 C CA . GLU B 2 154 ? 1.298 7.824 -2.761 1.00 19.71 154 GLU B CA 1
ATOM 7128 C C . GLU B 2 154 ? 2.223 8.039 -1.572 1.00 19.68 154 GLU B C 1
ATOM 7129 O O . GLU B 2 154 ? 1.860 7.712 -0.437 1.00 19.64 154 GLU B O 1
ATOM 7141 N N . GLN B 2 155 ? 3.413 8.573 -1.829 1.00 19.66 155 GLN B N 1
ATOM 7142 C CA . GLN B 2 155 ? 4.360 8.873 -0.762 1.00 19.35 155 GLN B CA 1
ATOM 7143 C C . GLN B 2 155 ? 4.018 10.233 -0.159 1.00 21.07 155 GLN B C 1
ATOM 7144 O O . GLN B 2 155 ? 3.868 11.222 -0.883 1.00 27.06 155 GLN B O 1
ATOM 7158 N N . ILE B 2 156 ? 3.880 10.276 1.166 1.00 17.74 156 ILE B N 1
ATOM 7159 C CA . ILE B 2 156 ? 3.461 11.473 1.886 1.00 18.89 156 ILE B CA 1
ATOM 7160 C C . ILE B 2 156 ? 4.658 12.035 2.641 1.00 20.03 156 ILE B C 1
ATOM 7161 O O . ILE B 2 156 ? 5.426 11.282 3.249 1.00 21.42 156 ILE B O 1
ATOM 7177 N N . ASP B 2 157 ? 4.803 13.358 2.625 1.00 19.76 157 ASP B N 1
ATOM 7178 C CA . ASP B 2 157 ? 5.835 14.029 3.409 1.00 20.91 157 ASP B CA 1
ATOM 7179 C C . ASP B 2 157 ? 5.294 14.286 4.812 1.00 21.61 157 ASP B C 1
ATOM 7180 O O . ASP B 2 157 ? 4.275 14.963 4.977 1.00 23.28 157 ASP B O 1
ATOM 7189 N N . ILE B 2 158 ? 5.995 13.764 5.821 1.00 18.25 158 ILE B N 1
ATOM 7190 C CA A ILE B 2 158 ? 5.475 13.780 7.188 0.83 18.00 158 ILE B CA 1
ATOM 7191 C CA B ILE B 2 158 ? 5.460 13.781 7.179 0.17 18.30 158 ILE B CA 1
ATOM 7192 C C . ILE B 2 158 ? 5.303 15.202 7.704 1.00 24.35 158 ILE B C 1
ATOM 7193 O O . ILE B 2 158 ? 4.438 15.463 8.550 1.00 23.84 158 ILE B O 1
ATOM 7224 N N . ILE B 2 159 ? 6.120 16.140 7.226 1.00 23.40 159 ILE B N 1
ATOM 7225 C CA . ILE B 2 159 ? 6.022 17.513 7.718 1.00 23.21 159 ILE B CA 1
ATOM 7226 C C . ILE B 2 159 ? 4.933 18.279 6.974 1.00 24.43 159 ILE B C 1
ATOM 7227 O O . ILE B 2 159 ? 4.150 19.019 7.582 1.00 25.56 159 ILE B O 1
ATOM 7243 N N . GLU B 2 160 ? 4.876 18.123 5.650 1.00 21.64 160 GLU B N 1
ATOM 7244 C CA . GLU B 2 160 ? 3.859 18.790 4.847 1.00 22.79 160 GLU B CA 1
ATOM 7245 C C . GLU B 2 160 ? 2.462 18.251 5.131 1.00 25.69 160 GLU B C 1
ATOM 7246 O O . GLU B 2 160 ? 1.479 18.984 4.988 1.00 29.66 160 GLU B O 1
ATOM 7258 N N . GLY B 2 161 ? 2.353 16.986 5.523 1.00 21.99 161 GLY B N 1
ATOM 7259 C CA . GLY B 2 161 ? 1.057 16.355 5.668 1.00 24.35 161 GLY B CA 1
ATOM 7260 C C . GLY B 2 161 ? 0.478 15.946 4.326 1.00 24.39 161 GLY B C 1
ATOM 7261 O O . GLY B 2 161 ? 1.031 16.206 3.258 1.00 22.81 161 GLY B O 1
ATOM 7265 N N . ILE B 2 162 ? -0.671 15.271 4.390 1.00 21.95 162 ILE B N 1
ATOM 7266 C CA . ILE B 2 162 ? -1.302 14.790 3.169 1.00 20.18 162 ILE B CA 1
ATOM 7267 C C . ILE B 2 162 ? -1.921 15.960 2.419 1.00 19.50 162 ILE B C 1
ATOM 7268 O O . ILE B 2 162 ? -2.567 16.837 3.010 1.00 25.12 162 ILE B O 1
ATOM 7284 N N . LYS B 2 163 ? -1.700 15.991 1.108 1.00 22.73 163 LYS B N 1
ATOM 7285 C CA . LYS B 2 163 ? -2.210 17.035 0.235 1.00 27.52 163 LYS B CA 1
ATOM 7286 C C . LYS B 2 163 ? -3.501 16.566 -0.417 1.00 28.03 163 LYS B C 1
ATOM 7287 O O . LYS B 2 163 ? -3.699 15.371 -0.650 1.00 21.44 163 LYS B O 1
ATOM 7306 N N . ASP B 2 164 ? -4.373 17.523 -0.736 1.00 21.38 164 ASP B N 1
ATOM 7307 C CA . ASP B 2 164 ? -5.623 17.171 -1.399 1.00 20.71 164 ASP B CA 1
ATOM 7308 C C . ASP B 2 164 ? -5.364 16.396 -2.685 1.00 18.29 164 ASP B C 1
ATOM 7309 O O . ASP B 2 164 ? -6.086 15.442 -2.999 1.00 18.87 164 ASP B O 1
ATOM 7318 N N . SER B 2 165 ? -4.338 16.792 -3.444 1.00 20.22 165 SER B N 1
ATOM 7319 C CA . SER B 2 165 ? -4.066 16.136 -4.718 1.00 19.42 165 SER B CA 1
ATOM 7320 C C . SER B 2 165 ? -3.660 14.682 -4.529 1.00 18.96 165 SER B C 1
ATOM 7321 O O . SER B 2 165 ? -3.971 13.838 -5.377 1.00 18.44 165 SER B O 1
ATOM 7329 N N . GLN B 2 166 ? -2.956 14.372 -3.440 1.00 20.73 166 GLN B N 1
ATOM 7330 C CA . GLN B 2 166 ? -2.582 12.988 -3.172 1.00 21.08 166 GLN B CA 1
ATOM 7331 C C . GLN B 2 166 ? -3.808 12.151 -2.837 1.00 17.06 166 GLN B C 1
ATOM 7332 O O . GLN B 2 166 ? -3.969 11.032 -3.339 1.00 18.79 166 GLN B O 1
ATOM 7346 N N . ALA B 2 167 ? -4.668 12.667 -1.958 1.00 18.21 167 ALA B N 1
ATOM 7347 C CA . ALA B 2 167 ? -5.883 11.946 -1.603 1.00 16.82 167 ALA B CA 1
ATOM 7348 C C . ALA B 2 167 ? -6.782 11.761 -2.818 1.00 17.22 167 ALA B C 1
ATOM 7349 O O . ALA B 2 167 ? -7.347 10.680 -3.021 1.00 19.05 167 ALA B O 1
ATOM 7356 N N . GLN B 2 168 ? -6.915 12.802 -3.650 1.00 21.54 168 GLN B N 1
ATOM 7357 C CA . GLN B 2 168 ? -7.792 12.710 -4.815 1.00 18.96 168 GLN B CA 1
ATOM 7358 C C . GLN B 2 168 ? -7.258 11.703 -5.828 1.00 17.08 168 GLN B C 1
ATOM 7359 O O . GLN B 2 168 ? -8.021 10.888 -6.361 1.00 19.27 168 GLN B O 1
ATOM 7373 N N . ARG B 2 169 ? -5.946 11.717 -6.078 1.00 17.17 169 ARG B N 1
ATOM 7374 C CA . ARG B 2 169 ? -5.366 10.773 -7.030 1.00 17.34 169 ARG B CA 1
ATOM 7375 C C . ARG B 2 169 ? -5.537 9.335 -6.552 1.00 17.35 169 ARG B C 1
ATOM 7376 O O . ARG B 2 169 ? -5.866 8.445 -7.347 1.00 19.02 169 ARG B O 1
ATOM 7397 N N . MET B 2 170 ? -5.328 9.081 -5.259 1.00 18.99 170 MET B N 1
ATOM 7398 C CA . MET B 2 170 ? -5.527 7.724 -4.762 1.00 17.66 170 MET B CA 1
ATOM 7399 C C . MET B 2 170 ? -6.989 7.312 -4.882 1.00 13.80 170 MET B C 1
ATOM 7400 O O . MET B 2 170 ? -7.289 6.204 -5.335 1.00 16.09 170 MET B O 1
ATOM 7414 N N . ALA B 2 171 ? -7.917 8.203 -4.510 1.00 16.60 171 ALA B N 1
ATOM 7415 C CA . ALA B 2 171 ? -9.337 7.897 -4.663 1.00 18.86 171 ALA B CA 1
ATOM 7416 C C . ALA B 2 171 ? -9.680 7.569 -6.112 1.00 15.75 171 ALA B C 1
ATOM 7417 O O . ALA B 2 171 ? -10.451 6.640 -6.381 1.00 17.31 171 ALA B O 1
ATOM 7424 N N . GLU B 2 172 ? -9.107 8.312 -7.061 1.00 18.85 172 GLU B N 1
ATOM 7425 C CA . GLU B 2 172 ? -9.336 8.020 -8.471 1.00 19.20 172 GLU B CA 1
ATOM 7426 C C . GLU B 2 172 ? -8.762 6.662 -8.854 1.00 19.82 172 GLU B C 1
ATOM 7427 O O . GLU B 2 172 ? -9.416 5.878 -9.551 1.00 20.88 172 GLU B O 1
ATOM 7439 N N . ASN B 2 173 ? -7.541 6.362 -8.408 1.00 17.08 173 ASN B N 1
ATOM 7440 C CA . ASN B 2 173 ? -6.927 5.090 -8.776 1.00 17.03 173 ASN B CA 1
ATOM 7441 C C . ASN B 2 173 ? -7.641 3.905 -8.138 1.00 19.40 173 ASN B C 1
ATOM 7442 O O . ASN B 2 173 ? -7.569 2.790 -8.666 1.00 21.08 173 ASN B O 1
ATOM 7453 N N . LEU B 2 174 ? -8.317 4.118 -7.005 1.00 17.96 174 LEU B N 1
ATOM 7454 C CA . LEU B 2 174 ? -9.129 3.070 -6.396 1.00 16.18 174 LEU B CA 1
ATOM 7455 C C . LEU B 2 174 ? -10.428 2.834 -7.153 1.00 17.92 174 LEU B C 1
ATOM 7456 O O . LEU B 2 174 ? -11.094 1.819 -6.913 1.00 18.77 174 LEU B O 1
ATOM 7472 N N . GLY B 2 175 ? -10.799 3.733 -8.064 1.00 18.93 175 GLY B N 1
ATOM 7473 C CA . GLY B 2 175 ? -11.964 3.539 -8.897 1.00 18.41 175 GLY B CA 1
ATOM 7474 C C . GLY B 2 175 ? -13.196 4.321 -8.499 1.00 20.87 175 GLY B C 1
ATOM 7475 O O . GLY B 2 175 ? -14.221 4.209 -9.182 1.00 21.57 175 GLY B O 1
ATOM 7479 N N . PHE B 2 176 ? -13.138 5.091 -7.415 1.00 17.18 176 PHE B N 1
ATOM 7480 C CA . PHE B 2 176 ? -14.268 5.923 -7.027 1.00 16.56 176 PHE B CA 1
ATOM 7481 C C . PHE B 2 176 ? -14.496 7.020 -8.064 1.00 21.35 176 PHE B C 1
ATOM 7482 O O . PHE B 2 176 ? -13.553 7.544 -8.663 1.00 18.06 176 PHE B O 1
ATOM 7499 N N . LEU B 2 177 ? -15.766 7.389 -8.250 1.00 18.36 177 LEU B N 1
ATOM 7500 C CA . LEU B 2 177 ? -16.163 8.312 -9.302 1.00 19.75 177 LEU B CA 1
ATOM 7501 C C . LEU B 2 177 ? -16.981 9.463 -8.736 1.00 17.36 177 LEU B C 1
ATOM 7502 O O . LEU B 2 177 ? -17.778 9.282 -7.811 1.00 20.28 177 LEU B O 1
ATOM 7518 N N . GLY B 2 178 ? -16.787 10.646 -9.308 1.00 16.19 178 GLY B N 1
ATOM 7519 C CA . GLY B 2 178 ? -17.619 11.786 -9.000 1.00 18.76 178 GLY B CA 1
ATOM 7520 C C . GLY B 2 178 ? -17.696 12.083 -7.515 1.00 19.42 178 GLY B C 1
ATOM 7521 O O . GLY B 2 178 ? -16.677 12.120 -6.819 1.00 17.52 178 GLY B O 1
ATOM 7525 N N . PRO B 2 179 ? -18.907 12.309 -6.992 1.00 20.06 179 PRO B N 1
ATOM 7526 C CA . PRO B 2 179 ? -19.006 12.665 -5.566 1.00 19.83 179 PRO B CA 1
ATOM 7527 C C . PRO B 2 179 ? -18.473 11.592 -4.628 1.00 19.53 179 PRO B C 1
ATOM 7528 O O . PRO B 2 179 ? -17.948 11.928 -3.558 1.00 19.78 179 PRO B O 1
ATOM 7539 N N . LEU B 2 180 ? -18.581 10.311 -5.000 1.00 18.23 180 LEU B N 1
ATOM 7540 C CA . LEU B 2 180 ? -17.990 9.254 -4.185 1.00 18.15 180 LEU B CA 1
ATOM 7541 C C . LEU B 2 180 ? -16.473 9.352 -4.166 1.00 19.01 180 LEU B C 1
ATOM 7542 O O . LEU B 2 180 ? -15.850 9.027 -3.151 1.00 17.48 180 LEU B O 1
ATOM 7558 N N . GLN B 2 181 ? -15.864 9.809 -5.263 1.00 20.62 181 GLN B N 1
ATOM 7559 C CA . GLN B 2 181 ? -14.424 10.056 -5.254 1.00 18.55 181 GLN B CA 1
ATOM 7560 C C . GLN B 2 181 ? -14.066 11.174 -4.276 1.00 17.62 181 GLN B C 1
ATOM 7561 O O . GLN B 2 181 ? -13.073 11.076 -3.544 1.00 17.47 181 GLN B O 1
ATOM 7575 N N . ASN B 2 182 ? -14.860 12.247 -4.255 1.00 17.55 182 ASN B N 1
ATOM 7576 C CA . ASN B 2 182 ? -14.619 13.313 -3.289 1.00 19.04 182 ASN B CA 1
ATOM 7577 C C . ASN B 2 182 ? -14.797 12.807 -1.864 1.00 15.66 182 ASN B C 1
ATOM 7578 O O . ASN B 2 182 ? -14.013 13.153 -0.972 1.00 17.83 182 ASN B O 1
ATOM 7589 N N . GLN B 2 183 ? -15.828 11.990 -1.626 1.00 17.08 183 GLN B N 1
ATOM 7590 C CA . GLN B 2 183 ? -15.999 11.383 -0.311 1.00 17.35 183 GLN B CA 1
ATOM 7591 C C . GLN B 2 183 ? -14.791 10.538 0.064 1.00 17.12 183 GLN B C 1
ATOM 7592 O O . GLN B 2 183 ? -14.289 10.612 1.191 1.00 19.99 183 GLN B O 1
ATOM 7606 N N . ALA B 2 184 ? -14.341 9.687 -0.861 1.00 15.51 184 ALA B N 1
ATOM 7607 C CA . ALA B 2 184 ? -13.225 8.796 -0.570 1.00 14.29 184 ALA B CA 1
ATOM 7608 C C . ALA B 2 184 ? -11.952 9.583 -0.301 1.00 16.76 184 ALA B C 1
ATOM 7609 O O . ALA B 2 184 ? -11.178 9.237 0.600 1.00 17.53 184 ALA B O 1
ATOM 7616 N N . ALA B 2 185 ? -11.709 10.636 -1.087 1.00 16.19 185 ALA B N 1
ATOM 7617 C CA . ALA B 2 185 ? -10.548 11.484 -0.840 1.00 16.57 185 ALA B CA 1
ATOM 7618 C C . ALA B 2 185 ? -10.595 12.069 0.564 1.00 17.60 185 ALA B C 1
ATOM 7619 O O . ALA B 2 185 ? -9.580 12.092 1.271 1.00 18.00 185 ALA B O 1
ATOM 7626 N N . ASP B 2 186 ? -11.768 12.544 0.989 1.00 16.77 186 ASP B N 1
ATOM 7627 C CA . ASP B 2 186 ? -11.886 13.088 2.335 1.00 16.62 186 ASP B CA 1
ATOM 7628 C C . ASP B 2 186 ? -11.629 12.012 3.380 1.00 15.92 186 ASP B C 1
ATOM 7629 O O . ASP B 2 186 ? -10.973 12.268 4.396 1.00 17.60 186 ASP B O 1
ATOM 7638 N N . GLN B 2 187 ? -12.130 10.796 3.140 1.00 17.29 187 GLN B N 1
ATOM 7639 C CA . GLN B 2 187 ? -11.929 9.705 4.088 1.00 16.64 187 GLN B CA 1
ATOM 7640 C C . GLN B 2 187 ? -10.462 9.308 4.174 1.00 15.74 187 GLN B C 1
ATOM 7641 O O . GLN B 2 187 ? -9.966 8.981 5.258 1.00 16.31 187 GLN B O 1
ATOM 7655 N N . ILE B 2 188 ? -9.754 9.330 3.042 1.00 15.95 188 ILE B N 1
ATOM 7656 C CA . ILE B 2 188 ? -8.317 9.061 3.049 1.00 13.68 188 ILE B CA 1
ATOM 7657 C C . ILE B 2 188 ? -7.595 10.038 3.968 1.00 17.75 188 ILE B C 1
ATOM 7658 O O . ILE B 2 188 ? -6.725 9.643 4.754 1.00 14.29 188 ILE B O 1
ATOM 7674 N N . LYS B 2 189 ? -7.956 11.324 3.900 1.00 14.49 189 LYS B N 1
ATOM 7675 C CA . LYS B 2 189 ? -7.357 12.316 4.789 1.00 13.97 189 LYS B CA 1
ATOM 7676 C C . LYS B 2 189 ? -7.655 12.003 6.250 1.00 15.71 189 LYS B C 1
ATOM 7677 O O . LYS B 2 189 ? -6.759 12.066 7.100 1.00 17.37 189 LYS B O 1
ATOM 7696 N N . LYS B 2 190 ? -8.904 11.654 6.562 1.00 15.97 190 LYS B N 1
ATOM 7697 C CA A LYS B 2 190 ? -9.224 11.329 7.946 0.44 15.35 190 LYS B CA 1
ATOM 7698 C CA B LYS B 2 190 ? -9.272 11.291 7.930 0.56 15.35 190 LYS B CA 1
ATOM 7699 C C . LYS B 2 190 ? -8.493 10.073 8.401 1.00 15.11 190 LYS B C 1
ATOM 7700 O O . LYS B 2 190 ? -8.067 9.994 9.558 1.00 15.19 190 LYS B O 1
ATOM 7737 N N . LEU B 2 191 ? -8.315 9.097 7.511 1.00 14.35 191 LEU B N 1
ATOM 7738 C CA . LEU B 2 191 ? -7.582 7.891 7.877 1.00 14.93 191 LEU B CA 1
ATOM 7739 C C . LEU B 2 191 ? -6.119 8.208 8.136 1.00 16.42 191 LEU B C 1
ATOM 7740 O O . LEU B 2 191 ? -5.517 7.678 9.076 1.00 15.73 191 LEU B O 1
ATOM 7756 N N . TYR B 2 192 ? -5.537 9.075 7.304 1.00 13.99 192 TYR B N 1
ATOM 7757 C CA . TYR B 2 192 ? -4.148 9.481 7.479 1.00 14.05 192 TYR B CA 1
ATOM 7758 C C . TYR B 2 192 ? -3.941 10.168 8.822 1.00 14.64 192 TYR B C 1
ATOM 7759 O O . TYR B 2 192 ? -2.991 9.858 9.549 1.00 15.52 192 TYR B O 1
ATOM 7777 N N . ASN B 2 193 ? -4.807 11.123 9.160 1.00 15.40 193 ASN B N 1
ATOM 7778 C CA . ASN B 2 193 ? -4.646 11.828 10.429 1.00 14.87 193 ASN B CA 1
ATOM 7779 C C . ASN B 2 193 ? -4.845 10.884 11.608 1.00 18.01 193 ASN B C 1
ATOM 7780 O O . ASN B 2 193 ? -4.124 10.975 12.610 1.00 18.81 193 ASN B O 1
ATOM 7791 N N . LEU B 2 194 ? -5.794 9.953 11.493 1.00 14.98 194 LEU B N 1
ATOM 7792 C CA . LEU B 2 194 ? -5.965 8.928 12.517 1.00 15.11 194 LEU B CA 1
ATOM 7793 C C . LEU B 2 194 ? -4.686 8.126 12.701 1.00 15.22 194 LEU B C 1
ATOM 7794 O O . LEU B 2 194 ? -4.224 7.909 13.827 1.00 16.48 194 LEU B O 1
ATOM 7810 N N . PHE B 2 195 ? -4.125 7.647 11.589 1.00 14.03 195 PHE B N 1
ATOM 7811 C CA . PHE B 2 195 ? -2.899 6.854 11.602 1.00 13.79 195 PHE B CA 1
ATOM 7812 C C . PHE B 2 195 ? -1.804 7.529 12.422 1.00 17.96 195 PHE B C 1
ATOM 7813 O O . PHE B 2 195 ? -1.135 6.880 13.236 1.00 15.85 195 PHE B O 1
ATOM 7830 N N . LEU B 2 196 ? -1.603 8.834 12.230 1.00 14.45 196 LEU B N 1
ATOM 7831 C CA . LEU B 2 196 ? -0.560 9.524 12.985 1.00 14.64 196 LEU B CA 1
ATOM 7832 C C . LEU B 2 196 ? -0.965 9.723 14.444 1.00 15.99 196 LEU B C 1
ATOM 7833 O O . LEU B 2 196 ? -0.134 9.599 15.352 1.00 17.99 196 LEU B O 1
ATOM 7849 N N . LYS B 2 197 ? -2.236 10.058 14.680 1.00 16.39 197 LYS B N 1
ATOM 7850 C CA . LYS B 2 197 ? -2.690 10.381 16.028 1.00 13.14 197 LYS B CA 1
ATOM 7851 C C . LYS B 2 197 ? -2.499 9.212 16.987 1.00 16.91 197 LYS B C 1
ATOM 7852 O O . LYS B 2 197 ? -2.157 9.413 18.159 1.00 17.97 197 LYS B O 1
ATOM 7871 N N . ILE B 2 198 ? -2.726 7.985 16.518 1.00 14.89 198 ILE B N 1
ATOM 7872 C CA . ILE B 2 198 ? -2.771 6.825 17.401 1.00 17.07 198 ILE B CA 1
ATOM 7873 C C . ILE B 2 198 ? -1.470 6.027 17.388 1.00 16.66 198 ILE B C 1
ATOM 7874 O O . ILE B 2 198 ? -1.406 4.954 17.995 1.00 16.68 198 ILE B O 1
ATOM 7890 N N . ASP B 2 199 ? -0.433 6.517 16.710 1.00 16.46 199 ASP B N 1
ATOM 7891 C CA . ASP B 2 199 ? 0.839 5.791 16.599 1.00 15.19 199 ASP B CA 1
ATOM 7892 C C . ASP B 2 199 ? 0.636 4.378 16.049 1.00 16.72 199 ASP B C 1
ATOM 7893 O O . ASP B 2 199 ? 1.250 3.410 16.505 1.00 16.92 199 ASP B O 1
ATOM 7902 N N . ALA B 2 200 ? -0.235 4.262 15.050 1.00 16.32 200 ALA B N 1
ATOM 7903 C CA . ALA B 2 200 ? -0.374 3.007 14.330 1.00 15.87 200 ALA B CA 1
ATOM 7904 C C . ALA B 2 200 ? 0.898 2.708 13.548 1.00 16.43 200 ALA B C 1
ATOM 7905 O O . ALA B 2 200 ? 1.581 3.621 13.069 1.00 17.28 200 ALA B O 1
ATOM 7912 N N . THR B 2 201 ? 1.238 1.423 13.454 1.00 15.58 201 THR B N 1
ATOM 7913 C CA . THR B 2 201 ? 2.154 0.978 12.413 1.00 15.30 201 THR B CA 1
ATOM 7914 C C . THR B 2 201 ? 1.428 0.720 11.095 1.00 15.98 201 THR B C 1
ATOM 7915 O O . THR B 2 201 ? 2.052 0.810 10.033 1.00 17.07 201 THR B O 1
ATOM 7926 N N . GLN B 2 202 ? 0.130 0.425 11.135 1.00 15.20 202 GLN B N 1
ATOM 7927 C CA . GLN B 2 202 ? -0.635 0.270 9.908 1.00 18.69 202 GLN B CA 1
ATOM 7928 C C . GLN B 2 202 ? -2.117 0.416 10.217 1.00 14.52 202 GLN B C 1
ATOM 7929 O O . GLN B 2 202 ? -2.606 -0.087 11.234 1.00 14.86 202 GLN B O 1
ATOM 7943 N N . VAL B 2 203 ? -2.809 1.143 9.346 1.00 15.54 203 VAL B N 1
ATOM 7944 C CA . VAL B 2 203 ? -4.264 1.153 9.276 1.00 16.22 203 VAL B CA 1
ATOM 7945 C C . VAL B 2 203 ? -4.615 0.535 7.930 1.00 14.06 203 VAL B C 1
ATOM 7946 O O . VAL B 2 203 ? -4.266 1.090 6.882 1.00 15.72 203 VAL B O 1
ATOM 7959 N N . GLU B 2 204 ? -5.277 -0.618 7.951 1.00 14.11 204 GLU B N 1
ATOM 7960 C CA . GLU B 2 204 ? -5.607 -1.357 6.737 1.00 16.40 204 GLU B CA 1
ATOM 7961 C C . GLU B 2 204 ? -7.120 -1.473 6.628 1.00 16.32 204 GLU B C 1
ATOM 7962 O O . GLU B 2 204 ? -7.754 -2.124 7.464 1.00 18.79 204 GLU B O 1
ATOM 7974 N N . VAL B 2 205 ? -7.690 -0.862 5.593 1.00 16.97 205 VAL B N 1
ATOM 7975 C CA . VAL B 2 205 ? -9.128 -0.888 5.357 1.00 15.09 205 VAL B CA 1
ATOM 7976 C C . VAL B 2 205 ? -9.392 -1.792 4.164 1.00 16.76 205 VAL B C 1
ATOM 7977 O O . VAL B 2 205 ? -8.885 -1.549 3.061 1.00 16.03 205 VAL B O 1
ATOM 7990 N N . ASN B 2 206 ? -10.187 -2.820 4.382 1.00 19.01 206 ASN B N 1
ATOM 7991 C CA . ASN B 2 206 ? -10.473 -3.774 3.326 1.00 17.22 206 ASN B CA 1
ATOM 7992 C C . ASN B 2 206 ? -11.734 -4.549 3.677 1.00 21.04 206 ASN B C 1
ATOM 7993 O O . ASN B 2 206 ? -11.710 -5.408 4.567 1.00 21.66 206 ASN B O 1
ATOM 8004 N N . PRO B 2 207 ? -12.858 -4.289 3.003 1.00 18.23 207 PRO B N 1
ATOM 8005 C CA . PRO B 2 207 ? -13.030 -3.340 1.901 1.00 18.43 207 PRO B CA 1
ATOM 8006 C C . PRO B 2 207 ? -13.272 -1.893 2.319 1.00 17.08 207 PRO B C 1
ATOM 8007 O O . PRO B 2 207 ? -14.046 -1.597 3.236 1.00 19.84 207 PRO B O 1
ATOM 8018 N N . PHE B 2 208 ? -12.543 -1.008 1.643 1.00 17.84 208 PHE B N 1
ATOM 8019 C CA . PHE B 2 208 ? -12.830 0.423 1.592 1.00 17.01 208 PHE B CA 1
ATOM 8020 C C . PHE B 2 208 ? -13.715 0.596 0.368 1.00 16.67 208 PHE B C 1
ATOM 8021 O O . PHE B 2 208 ? -13.276 0.347 -0.760 1.00 18.49 208 PHE B O 1
ATOM 8038 N N . GLY B 2 209 ? -14.972 0.956 0.580 1.00 20.55 209 GLY B N 1
ATOM 8039 C CA . GLY B 2 209 ? -15.913 0.829 -0.511 1.00 18.81 209 GLY B CA 1
ATOM 8040 C C . GLY B 2 209 ? -17.079 1.783 -0.471 1.00 18.47 209 GLY B C 1
ATOM 8041 O O . GLY B 2 209 ? -17.034 2.815 0.203 1.00 19.51 209 GLY B O 1
ATOM 8045 N N . GLU B 2 210 ? -18.134 1.450 -1.202 1.00 17.99 210 GLU B N 1
ATOM 8046 C CA . GLU B 2 210 ? -19.313 2.295 -1.232 1.00 17.52 210 GLU B CA 1
ATOM 8047 C C . GLU B 2 210 ? -20.553 1.422 -1.185 1.00 21.92 210 GLU B C 1
ATOM 8048 O O . GLU B 2 210 ? -20.526 0.249 -1.568 1.00 21.96 210 GLU B O 1
ATOM 8060 N N . THR B 2 211 ? -21.619 1.996 -0.673 1.00 19.42 211 THR B N 1
ATOM 8061 C CA . THR B 2 211 ? -22.917 1.353 -0.665 1.00 17.69 211 THR B CA 1
ATOM 8062 C C . THR B 2 211 ? -23.667 1.704 -1.937 1.00 24.25 211 THR B C 1
ATOM 8063 O O . THR B 2 211 ? -23.362 2.704 -2.596 1.00 22.33 211 THR B O 1
ATOM 8074 N N . PRO B 2 212 ? -24.678 0.913 -2.297 1.00 23.35 212 PRO B N 1
ATOM 8075 C CA . PRO B 2 212 ? -25.521 1.295 -3.439 1.00 24.00 212 PRO B CA 1
ATOM 8076 C C . PRO B 2 212 ? -26.183 2.647 -3.260 1.00 25.52 212 PRO B C 1
ATOM 8077 O O . PRO B 2 212 ? -26.449 3.335 -4.253 1.00 28.82 212 PRO B O 1
ATOM 8088 N N . GLU B 2 213 ? -26.453 3.052 -2.019 1.00 27.05 213 GLU B N 1
ATOM 8089 C CA . GLU B 2 213 ? -27.105 4.325 -1.738 1.00 28.73 213 GLU B CA 1
ATOM 8090 C C . GLU B 2 213 ? -26.170 5.522 -1.888 1.00 29.72 213 GLU B C 1
ATOM 8091 O O . GLU B 2 213 ? -26.624 6.663 -1.739 1.00 29.40 213 GLU B O 1
ATOM 8103 N N . GLY B 2 214 ? -24.890 5.297 -2.156 1.00 25.41 214 GLY B N 1
ATOM 8104 C CA . GLY B 2 214 ? -23.986 6.359 -2.525 1.00 23.89 214 GLY B CA 1
ATOM 8105 C C . GLY B 2 214 ? -23.124 6.921 -1.419 1.00 27.18 214 GLY B C 1
ATOM 8106 O O . GLY B 2 214 ? -22.813 8.118 -1.453 1.00 24.16 214 GLY B O 1
ATOM 8110 N N . GLN B 2 215 ? -22.726 6.107 -0.445 1.00 23.52 215 GLN B N 1
ATOM 8111 C CA . GLN B 2 215 ? -21.838 6.545 0.620 1.00 21.06 215 GLN B CA 1
ATOM 8112 C C . GLN B 2 215 ? -20.571 5.707 0.605 1.00 18.79 215 GLN B C 1
ATOM 8113 O O . GLN B 2 215 ? -20.622 4.496 0.378 1.00 19.97 215 GLN B O 1
ATOM 8127 N N . VAL B 2 216 ? -19.438 6.364 0.831 1.00 19.51 216 VAL B N 1
ATOM 8128 C CA . VAL B 2 216 ? -18.166 5.677 1.023 1.00 18.24 216 VAL B CA 1
ATOM 8129 C C . VAL B 2 216 ? -18.054 5.277 2.486 1.00 20.16 216 VAL B C 1
ATOM 8130 O O . VAL B 2 216 ? -18.278 6.099 3.384 1.00 20.39 216 VAL B O 1
ATOM 8143 N N . VAL B 2 217 ? -17.692 4.015 2.728 1.00 18.13 217 VAL B N 1
ATOM 8144 C CA . VAL B 2 217 ? -17.662 3.434 4.064 1.00 17.10 217 VAL B CA 1
ATOM 8145 C C . VAL B 2 217 ? -16.417 2.570 4.193 1.00 16.55 217 VAL B C 1
ATOM 8146 O O . VAL B 2 217 ? -16.000 1.916 3.232 1.00 16.54 217 VAL B O 1
ATOM 8159 N N . CYS B 2 218 ? -15.823 2.570 5.385 1.00 16.90 218 CYS B N 1
ATOM 8160 C CA . CYS B 2 218 ? -14.796 1.597 5.754 1.00 17.41 218 CYS B CA 1
ATOM 8161 C C . CYS B 2 218 ? -15.538 0.408 6.354 1.00 16.73 218 CYS B C 1
ATOM 8162 O O . CYS B 2 218 ? -15.899 0.414 7.535 1.00 19.02 218 CYS B O 1
ATOM 8170 N N . PHE B 2 219 ? -15.789 -0.611 5.528 1.00 16.19 219 PHE B N 1
ATOM 8171 C CA . PHE B 2 219 ? -16.617 -1.733 5.960 1.00 18.87 219 PHE B CA 1
ATOM 8172 C C . PHE B 2 219 ? -15.903 -2.605 6.988 1.00 20.21 219 PHE B C 1
ATOM 8173 O O . PHE B 2 219 ? -16.529 -3.079 7.942 1.00 21.73 219 PHE B O 1
ATOM 8190 N N . ASP B 2 220 ? -14.604 -2.836 6.811 1.00 17.96 220 ASP B N 1
ATOM 8191 C CA . ASP B 2 220 ? -13.820 -3.578 7.788 1.00 16.64 220 ASP B CA 1
ATOM 8192 C C . ASP B 2 220 ? -12.397 -3.044 7.768 1.00 15.75 220 ASP B C 1
ATOM 8193 O O . ASP B 2 220 ? -11.939 -2.502 6.759 1.00 19.50 220 ASP B O 1
ATOM 8202 N N . ALA B 2 221 ? -11.700 -3.199 8.891 1.00 17.06 221 ALA B N 1
ATOM 8203 C CA . ALA B 2 221 ? -10.370 -2.627 9.013 1.00 17.84 221 ALA B CA 1
ATOM 8204 C C . ALA B 2 221 ? -9.584 -3.353 10.092 1.00 19.60 221 ALA B C 1
ATOM 8205 O O . ALA B 2 221 ? -10.154 -3.938 11.017 1.00 22.41 221 ALA B O 1
ATOM 8212 N N . LYS B 2 222 ? -8.261 -3.302 9.951 1.00 18.08 222 LYS B N 1
ATOM 8213 C CA . LYS B 2 222 ? -7.325 -3.877 10.907 1.00 16.06 222 LYS B CA 1
ATOM 8214 C C . LYS B 2 222 ? -6.292 -2.810 11.211 1.00 17.30 222 LYS B C 1
ATOM 8215 O O . LYS B 2 222 ? -5.674 -2.265 10.290 1.00 17.85 222 LYS B O 1
ATOM 8234 N N . ILE B 2 223 ? -6.122 -2.493 12.491 1.00 15.51 223 ILE B N 1
ATOM 8235 C CA . ILE B 2 223 ? -5.141 -1.513 12.937 1.00 15.79 223 ILE B CA 1
ATOM 8236 C C . ILE B 2 223 ? -4.080 -2.216 13.766 1.00 16.09 223 ILE B C 1
ATOM 8237 O O . ILE B 2 223 ? -4.398 -2.931 14.722 1.00 17.50 223 ILE B O 1
ATOM 8253 N N . ASN B 2 224 ? -2.822 -1.995 13.412 1.00 16.41 224 ASN B N 1
ATOM 8254 C CA . ASN B 2 224 ? -1.685 -2.461 14.188 1.00 16.87 224 ASN B CA 1
ATOM 8255 C C . ASN B 2 224 ? -1.005 -1.257 14.820 1.00 17.17 224 ASN B C 1
ATOM 8256 O O . ASN B 2 224 ? -0.931 -0.189 14.205 1.00 16.37 224 ASN B O 1
ATOM 8267 N N . PHE B 2 225 ? -0.527 -1.425 16.054 1.00 17.32 225 PHE B N 1
ATOM 8268 C CA . PHE B 2 225 ? -0.003 -0.320 16.845 1.00 15.85 225 PHE B CA 1
ATOM 8269 C C . PHE B 2 225 ? 1.484 -0.481 17.131 1.00 16.70 225 PHE B C 1
ATOM 8270 O O . PHE B 2 225 ? 2.000 -1.596 17.257 1.00 18.99 225 PHE B O 1
ATOM 8287 N N . ASP B 2 226 ? 2.166 0.661 17.226 1.00 17.20 226 ASP B N 1
ATOM 8288 C CA . ASP B 2 226 ? 3.580 0.709 17.585 1.00 15.07 226 ASP B CA 1
ATOM 8289 C C . ASP B 2 226 ? 3.715 0.512 19.092 1.00 13.52 226 ASP B C 1
ATOM 8290 O O . ASP B 2 226 ? 3.336 1.388 19.878 1.00 14.73 226 ASP B O 1
ATOM 8299 N N . ASP B 2 227 ? 4.276 -0.632 19.500 1.00 14.83 227 ASP B N 1
ATOM 8300 C CA . ASP B 2 227 ? 4.429 -0.903 20.926 1.00 17.97 227 ASP B CA 1
ATOM 8301 C C . ASP B 2 227 ? 5.335 0.125 21.595 1.00 15.73 227 ASP B C 1
ATOM 8302 O O . ASP B 2 227 ? 5.201 0.382 22.797 1.00 18.11 227 ASP B O 1
ATOM 8311 N N . ASN B 2 228 ? 6.250 0.736 20.833 1.00 16.64 228 ASN B N 1
ATOM 8312 C CA . ASN B 2 228 ? 7.162 1.724 21.398 1.00 19.47 228 ASN B CA 1
ATOM 8313 C C . ASN B 2 228 ? 6.445 2.986 21.860 1.00 18.09 228 ASN B C 1
ATOM 8314 O O . ASN B 2 228 ? 7.022 3.767 22.624 1.00 21.16 228 ASN B O 1
ATOM 8325 N N . ALA B 2 229 ? 5.216 3.214 21.397 1.00 16.39 229 ALA B N 1
ATOM 8326 C CA . ALA B 2 229 ? 4.449 4.398 21.754 1.00 18.49 229 ALA B CA 1
ATOM 8327 C C . ALA B 2 229 ? 3.429 4.138 22.857 1.00 16.66 229 ALA B C 1
ATOM 8328 O O . ALA B 2 229 ? 2.587 5.002 23.119 1.00 17.42 229 ALA B O 1
ATOM 8335 N N . GLU B 2 230 ? 3.486 2.975 23.514 1.00 18.16 230 GLU B N 1
ATOM 8336 C CA . GLU B 2 230 ? 2.531 2.689 24.579 1.00 20.85 230 GLU B CA 1
ATOM 8337 C C . GLU B 2 230 ? 2.522 3.795 25.630 1.00 20.30 230 GLU B C 1
ATOM 8338 O O . GLU B 2 230 ? 1.460 4.152 26.151 1.00 19.82 230 GLU B O 1
ATOM 8350 N N . PHE B 2 231 ? 3.689 4.367 25.944 1.00 18.97 231 PHE B N 1
ATOM 8351 C CA . PHE B 2 231 ? 3.741 5.365 27.008 1.00 21.34 231 PHE B CA 1
ATOM 8352 C C . PHE B 2 231 ? 2.900 6.597 26.694 1.00 18.69 231 PHE B C 1
ATOM 8353 O O . PHE B 2 231 ? 2.504 7.309 27.622 1.00 24.29 231 PHE B O 1
ATOM 8370 N N . ARG B 2 232 ? 2.629 6.871 25.414 1.00 18.10 232 ARG B N 1
ATOM 8371 C CA . ARG B 2 232 ? 1.791 7.999 25.019 1.00 16.74 232 ARG B CA 1
ATOM 8372 C C . ARG B 2 232 ? 0.490 7.552 24.353 1.00 17.64 232 ARG B C 1
ATOM 8373 O O . ARG B 2 232 ? -0.171 8.355 23.689 1.00 21.39 232 ARG B O 1
ATOM 8394 N N . GLN B 2 233 ? 0.108 6.288 24.524 1.00 17.30 233 GLN B N 1
ATOM 8395 C CA . GLN B 2 233 ? -1.166 5.764 24.035 1.00 16.90 233 GLN B CA 1
ATOM 8396 C C . GLN B 2 233 ? -1.802 4.880 25.108 1.00 18.00 233 GLN B C 1
ATOM 8397 O O . GLN B 2 233 ? -2.292 3.782 24.840 1.00 20.37 233 GLN B O 1
ATOM 8411 N N . LYS B 2 234 ? -1.807 5.369 26.350 1.00 20.36 234 LYS B N 1
ATOM 8412 C CA . LYS B 2 234 ? -2.233 4.527 27.463 1.00 22.53 234 LYS B CA 1
ATOM 8413 C C . LYS B 2 234 ? -3.683 4.080 27.307 1.00 22.03 234 LYS B C 1
ATOM 8414 O O . LYS B 2 234 ? -4.014 2.917 27.574 1.00 21.54 234 LYS B O 1
ATOM 8433 N N . ASP B 2 235 ? -4.561 4.991 26.875 1.00 20.66 235 ASP B N 1
ATOM 8434 C CA . ASP B 2 235 ? -5.979 4.662 26.754 1.00 23.12 235 ASP B CA 1
ATOM 8435 C C . ASP B 2 235 ? -6.212 3.567 25.718 1.00 23.26 235 ASP B C 1
ATOM 8436 O O . ASP B 2 235 ? -7.034 2.667 25.932 1.00 27.03 235 ASP B O 1
ATOM 8445 N N . ILE B 2 236 ? -5.503 3.624 24.589 1.00 23.30 236 ILE B N 1
ATOM 8446 C CA . ILE B 2 236 ? -5.648 2.588 23.571 1.00 18.95 236 ILE B CA 1
ATOM 8447 C C . ILE B 2 236 ? -5.090 1.260 24.073 1.00 22.32 236 ILE B C 1
ATOM 8448 O O . ILE B 2 236 ? -5.718 0.208 23.918 1.00 22.74 236 ILE B O 1
ATOM 8464 N N . PHE B 2 237 ? -3.907 1.289 24.688 1.00 21.52 237 PHE B N 1
ATOM 8465 C CA . PHE B 2 237 ? -3.311 0.039 25.155 1.00 19.11 237 PHE B CA 1
ATOM 8466 C C . PHE B 2 237 ? -4.095 -0.577 26.302 1.00 22.25 237 PHE B C 1
ATOM 8467 O O . PHE B 2 237 ? -4.042 -1.799 26.486 1.00 24.18 237 PHE B O 1
ATOM 8484 N N . ALA B 2 238 ? -4.846 0.228 27.055 1.00 24.64 238 ALA B N 1
ATOM 8485 C CA . ALA B 2 238 ? -5.721 -0.323 28.081 1.00 29.43 238 ALA B CA 1
ATOM 8486 C C . ALA B 2 238 ? -6.865 -1.133 27.486 1.00 26.75 238 ALA B C 1
ATOM 8487 O O . ALA B 2 238 ? -7.486 -1.923 28.204 1.00 30.07 238 ALA B O 1
ATOM 8494 N N . MET B 2 239 ? -7.159 -0.956 26.199 1.00 22.71 239 MET B N 1
ATOM 8495 C CA . MET B 2 239 ? -8.194 -1.736 25.533 1.00 24.43 239 MET B CA 1
ATOM 8496 C C . MET B 2 239 ? -7.694 -3.080 25.016 1.00 26.44 239 MET B C 1
ATOM 8497 O O . MET B 2 239 ? -8.499 -3.864 24.500 1.00 28.65 239 MET B O 1
ATOM 8511 N N . ASP B 2 240 ? -6.399 -3.353 25.134 1.00 22.79 240 ASP B N 1
ATOM 8512 C CA . ASP B 2 240 ? -5.808 -4.576 24.607 1.00 23.68 240 ASP B CA 1
ATOM 8513 C C . ASP B 2 240 ? -6.582 -5.791 25.083 1.00 27.08 240 ASP B C 1
ATOM 8514 O O . ASP B 2 240 ? -6.737 -6.008 26.288 1.00 30.67 240 ASP B O 1
ATOM 8523 N N . ASP B 2 241 ? -7.064 -6.589 24.138 1.00 25.16 241 ASP B N 1
ATOM 8524 C CA . ASP B 2 241 ? -7.825 -7.791 24.450 1.00 29.77 241 ASP B CA 1
ATOM 8525 C C . ASP B 2 241 ? -6.875 -8.978 24.363 1.00 24.95 241 ASP B C 1
ATOM 8526 O O . ASP B 2 241 ? -6.509 -9.410 23.265 1.00 32.06 241 ASP B O 1
ATOM 8535 N N . LYS B 2 242 ? -6.486 -9.504 25.524 1.00 29.44 242 LYS B N 1
ATOM 8536 C CA . LYS B 2 242 ? -5.513 -10.581 25.621 1.00 40.82 242 LYS B CA 1
ATOM 8537 C C . LYS B 2 242 ? -6.155 -11.953 25.801 1.00 48.33 242 LYS B C 1
ATOM 8538 O O . LYS B 2 242 ? -5.435 -12.943 25.968 1.00 30.26 242 LYS B O 1
ATOM 8557 N N . SER B 2 243 ? -7.487 -12.042 25.741 1.00 40.10 243 SER B N 1
ATOM 8558 C CA A SER B 2 243 ? -8.164 -13.293 26.063 0.28 30.51 243 SER B CA 1
ATOM 8559 C CA B SER B 2 243 ? -8.174 -13.290 26.054 0.72 30.42 243 SER B CA 1
ATOM 8560 C C . SER B 2 243 ? -7.843 -14.412 25.079 1.00 29.53 243 SER B C 1
ATOM 8561 O O . SER B 2 243 ? -8.017 -15.587 25.421 1.00 34.45 243 SER B O 1
ATOM 8576 N N . GLU B 2 244 ? -7.389 -14.085 23.872 1.00 22.83 244 GLU B N 1
ATOM 8577 C CA . GLU B 2 244 ? -7.084 -15.098 22.868 1.00 24.30 244 GLU B CA 1
ATOM 8578 C C . GLU B 2 244 ? -5.588 -15.267 22.635 1.00 32.98 244 GLU B C 1
ATOM 8579 O O . GLU B 2 244 ? -5.189 -15.930 21.670 1.00 30.15 244 GLU B O 1
ATOM 8591 N N . ASN B 2 245 ? -4.752 -14.695 23.497 1.00 33.24 245 ASN B N 1
ATOM 8592 C CA . ASN B 2 245 ? -3.315 -14.882 23.393 1.00 29.90 245 ASN B CA 1
ATOM 8593 C C . ASN B 2 245 ? -2.894 -16.179 24.071 1.00 33.80 245 ASN B C 1
ATOM 8594 O O . ASN B 2 245 ? -3.562 -16.673 24.985 1.00 29.24 245 ASN B O 1
ATOM 8605 N N . GLU B 2 246 ? -1.768 -16.723 23.625 1.00 38.29 246 GLU B N 1
ATOM 8606 C CA . GLU B 2 246 ? -1.123 -17.787 24.375 1.00 39.65 246 GLU B CA 1
ATOM 8607 C C . GLU B 2 246 ? -0.946 -17.329 25.821 1.00 45.07 246 GLU B C 1
ATOM 8608 O O . GLU B 2 246 ? -0.396 -16.244 26.057 1.00 31.14 246 GLU B O 1
ATOM 8620 N N . PRO B 2 247 ? -1.407 -18.103 26.808 1.00 33.32 247 PRO B N 1
ATOM 8621 C CA . PRO B 2 247 ? -1.288 -17.642 28.202 1.00 33.21 247 PRO B CA 1
ATOM 8622 C C . PRO B 2 247 ? 0.140 -17.349 28.630 1.00 28.34 247 PRO B C 1
ATOM 8623 O O . PRO B 2 247 ? 0.355 -16.473 29.478 1.00 29.57 247 PRO B O 1
ATOM 8634 N N . ILE B 2 248 ? 1.128 -18.058 28.082 1.00 32.22 248 ILE B N 1
ATOM 8635 C CA A ILE B 2 248 ? 2.514 -17.760 28.425 0.44 26.93 248 ILE B CA 1
ATOM 8636 C CA B ILE B 2 248 ? 2.516 -17.761 28.420 0.56 26.90 248 ILE B CA 1
ATOM 8637 C C . ILE B 2 248 ? 2.920 -16.401 27.862 1.00 28.23 248 ILE B C 1
ATOM 8638 O O . ILE B 2 248 ? 3.678 -15.655 28.494 1.00 25.17 248 ILE B O 1
ATOM 8669 N N . GLU B 2 249 ? 2.420 -16.051 26.673 1.00 29.10 249 GLU B N 1
ATOM 8670 C CA A GLU B 2 249 ? 2.685 -14.721 26.132 0.52 32.68 249 GLU B CA 1
ATOM 8671 C CA B GLU B 2 249 ? 2.685 -14.720 26.133 0.48 32.65 249 GLU B CA 1
ATOM 8672 C C . GLU B 2 249 ? 2.079 -13.641 27.022 1.00 22.37 249 GLU B C 1
ATOM 8673 O O . GLU B 2 249 ? 2.661 -12.562 27.184 1.00 29.54 249 GLU B O 1
ATOM 8696 N N . ASN B 2 250 ? 0.913 -13.917 27.616 1.00 26.41 250 ASN B N 1
ATOM 8697 C CA . ASN B 2 250 ? 0.297 -12.946 28.516 1.00 28.19 250 ASN B CA 1
ATOM 8698 C C . ASN B 2 250 ? 1.104 -12.784 29.799 1.00 32.35 250 ASN B C 1
ATOM 8699 O O . ASN B 2 250 ? 1.283 -11.662 30.286 1.00 29.85 250 ASN B O 1
ATOM 8710 N N . GLU B 2 251 ? 1.584 -13.892 30.371 1.00 32.03 251 GLU B N 1
ATOM 8711 C CA . GLU B 2 251 ? 2.449 -13.791 31.542 1.00 31.42 251 GLU B CA 1
ATOM 8712 C C . GLU B 2 251 ? 3.717 -13.021 31.208 1.00 25.71 251 GLU B C 1
ATOM 8713 O O . GLU B 2 251 ? 4.169 -12.178 31.991 1.00 26.85 251 GLU B O 1
ATOM 8725 N N . ALA B 2 252 ? 4.306 -13.302 30.044 1.00 24.68 252 ALA B N 1
ATOM 8726 C CA . ALA B 2 252 ? 5.521 -12.601 29.646 1.00 27.69 252 ALA B CA 1
ATOM 8727 C C . ALA B 2 252 ? 5.273 -11.104 29.527 1.00 22.83 252 ALA B C 1
ATOM 8728 O O . ALA B 2 252 ? 6.124 -10.294 29.914 1.00 25.22 252 ALA B O 1
ATOM 8735 N N . ALA B 2 253 ? 4.108 -10.722 28.992 1.00 27.05 253 ALA B N 1
ATOM 8736 C CA . ALA B 2 253 ? 3.780 -9.311 28.828 1.00 31.72 253 ALA B CA 1
ATOM 8737 C C . ALA B 2 253 ? 3.721 -8.593 30.169 1.00 22.87 253 ALA B C 1
ATOM 8738 O O . ALA B 2 253 ? 4.116 -7.425 30.273 1.00 30.09 253 ALA B O 1
ATOM 8745 N N . LYS B 2 254 ? 3.235 -9.274 31.210 1.00 28.55 254 LYS B N 1
ATOM 8746 C CA . LYS B 2 254 ? 3.170 -8.652 32.526 1.00 31.08 254 LYS B CA 1
ATOM 8747 C C . LYS B 2 254 ? 4.542 -8.192 32.990 1.00 34.79 254 LYS B C 1
ATOM 8748 O O . LYS B 2 254 ? 4.647 -7.236 33.764 1.00 34.81 254 LYS B O 1
ATOM 8767 N N . TYR B 2 255 ? 5.600 -8.865 32.542 1.00 31.43 255 TYR B N 1
ATOM 8768 C CA . TYR B 2 255 ? 6.965 -8.524 32.925 1.00 29.06 255 TYR B CA 1
ATOM 8769 C C . TYR B 2 255 ? 7.724 -7.857 31.786 1.00 27.27 255 TYR B C 1
ATOM 8770 O O . TYR B 2 255 ? 8.959 -7.841 31.790 1.00 29.38 255 TYR B O 1
ATOM 8788 N N . ASP B 2 256 ? 7.001 -7.293 30.819 1.00 27.60 256 ASP B N 1
ATOM 8789 C CA . ASP B 2 256 ? 7.598 -6.579 29.693 1.00 29.13 256 ASP B CA 1
ATOM 8790 C C . ASP B 2 256 ? 8.623 -7.443 28.966 1.00 30.12 256 ASP B C 1
ATOM 8791 O O . ASP B 2 256 ? 9.705 -6.984 28.596 1.00 35.19 256 ASP B O 1
ATOM 8800 N N . LEU B 2 257 ? 8.273 -8.709 28.752 1.00 26.86 257 LEU B N 1
ATOM 8801 C CA . LEU B 2 257 ? 9.144 -9.672 28.092 1.00 26.34 257 LEU B CA 1
ATOM 8802 C C . LEU B 2 257 ? 8.645 -9.947 26.680 1.00 29.75 257 LEU B C 1
ATOM 8803 O O . LEU B 2 257 ? 7.449 -10.187 26.470 1.00 28.77 257 LEU B O 1
ATOM 8819 N N . LYS B 2 258 ? 9.571 -9.923 25.724 1.00 24.05 258 LYS B N 1
ATOM 8820 C CA . LYS B 2 258 ? 9.272 -10.111 24.305 1.00 27.28 258 LYS B CA 1
ATOM 8821 C C . LYS B 2 258 ? 9.348 -11.603 23.998 1.00 23.92 258 LYS B C 1
ATOM 8822 O O . LYS B 2 258 ? 10.376 -12.117 23.539 1.00 27.85 258 LYS B O 1
ATOM 8841 N N . TYR B 2 259 ? 8.242 -12.301 24.241 1.00 22.67 259 TYR B N 1
ATOM 8842 C CA . TYR B 2 259 ? 8.125 -13.744 24.066 1.00 21.85 259 TYR B CA 1
ATOM 8843 C C . TYR B 2 259 ? 7.151 -14.038 22.933 1.00 23.75 259 TYR B C 1
ATOM 8844 O O . TYR B 2 259 ? 6.063 -13.454 22.878 1.00 25.12 259 TYR B O 1
ATOM 8862 N N . ILE B 2 260 ? 7.533 -14.956 22.045 1.00 20.33 260 ILE B N 1
ATOM 8863 C CA A ILE B 2 260 ? 6.678 -15.397 20.950 0.58 19.92 260 ILE B CA 1
ATOM 8864 C CA B ILE B 2 260 ? 6.690 -15.394 20.936 0.42 19.97 260 ILE B CA 1
ATOM 8865 C C . ILE B 2 260 ? 6.680 -16.917 20.941 1.00 22.91 260 ILE B C 1
ATOM 8866 O O . ILE B 2 260 ? 7.736 -17.543 20.797 1.00 20.31 260 ILE B O 1
ATOM 8897 N N . GLY B 2 261 ? 5.499 -17.510 21.094 1.00 20.59 261 GLY B N 1
ATOM 8898 C CA . GLY B 2 261 ? 5.404 -18.955 21.139 1.00 19.12 261 GLY B CA 1
ATOM 8899 C C . GLY B 2 261 ? 5.573 -19.560 19.755 1.00 20.36 261 GLY B C 1
ATOM 8900 O O . GLY B 2 261 ? 5.101 -19.020 18.755 1.00 24.19 261 GLY B O 1
ATOM 8904 N N . LEU B 2 262 ? 6.270 -20.694 19.709 1.00 19.14 262 LEU B N 1
ATOM 8905 C CA . LEU B 2 262 ? 6.472 -21.450 18.483 1.00 21.28 262 LEU B CA 1
ATOM 8906 C C . LEU B 2 262 ? 6.063 -22.900 18.715 1.00 21.49 262 LEU B C 1
ATOM 8907 O O . LEU B 2 262 ? 5.773 -23.319 19.839 1.00 26.73 262 LEU B O 1
ATOM 8923 N N . ASP B 2 263 ? 6.056 -23.675 17.637 1.00 25.54 263 ASP B N 1
ATOM 8924 C CA . ASP B 2 263 ? 5.678 -25.086 17.679 1.00 23.85 263 ASP B CA 1
ATOM 8925 C C . ASP B 2 263 ? 6.968 -25.889 17.799 1.00 29.99 263 ASP B C 1
ATOM 8926 O O . ASP B 2 263 ? 7.575 -26.279 16.801 1.00 41.68 263 ASP B O 1
ATOM 8935 N N . GLY B 2 264 ? 7.396 -26.118 19.032 1.00 22.64 264 GLY B N 1
ATOM 8936 C CA . GLY B 2 264 ? 8.586 -26.910 19.261 1.00 21.60 264 GLY B CA 1
ATOM 8937 C C . GLY B 2 264 ? 8.736 -27.246 20.726 1.00 19.54 264 GLY B C 1
ATOM 8938 O O . GLY B 2 264 ? 7.873 -26.928 21.547 1.00 23.78 264 GLY B O 1
ATOM 8942 N N . ASN B 2 265 ? 9.864 -27.884 21.054 1.00 16.93 265 ASN B N 1
ATOM 8943 C CA . ASN B 2 265 ? 10.092 -28.383 22.402 1.00 18.98 265 ASN B CA 1
ATOM 8944 C C . ASN B 2 265 ? 11.425 -27.953 23.006 1.00 19.93 265 ASN B C 1
ATOM 8945 O O . ASN B 2 265 ? 11.745 -28.378 24.119 1.00 20.44 265 ASN B O 1
ATOM 8956 N N . ILE B 2 266 ? 12.198 -27.113 22.325 1.00 17.97 266 ILE B N 1
ATOM 8957 C CA . ILE B 2 266 ? 13.474 -26.632 22.844 1.00 20.80 266 ILE B CA 1
ATOM 8958 C C . ILE B 2 266 ? 13.298 -25.150 23.132 1.00 17.92 266 ILE B C 1
ATOM 8959 O O . ILE B 2 266 ? 13.193 -24.336 22.205 1.00 19.42 266 ILE B O 1
ATOM 8975 N N . ALA B 2 267 ? 13.234 -24.799 24.413 1.00 18.96 267 ALA B N 1
ATOM 8976 C CA . ALA B 2 267 ? 13.047 -23.409 24.788 1.00 21.11 267 ALA B CA 1
ATOM 8977 C C . ALA B 2 267 ? 14.338 -22.639 24.562 1.00 24.15 267 ALA B C 1
ATOM 8978 O O . ALA B 2 267 ? 15.441 -23.184 24.670 1.00 21.28 267 ALA B O 1
ATOM 8985 N N . CYS B 2 268 ? 14.182 -21.361 24.231 1.00 18.77 268 CYS B N 1
ATOM 8986 C CA . CYS B 2 268 ? 15.287 -20.456 23.969 1.00 17.79 268 CYS B CA 1
ATOM 8987 C C . CYS B 2 268 ? 15.207 -19.259 24.901 1.00 17.22 268 CYS B C 1
ATOM 8988 O O . CYS B 2 268 ? 14.131 -18.686 25.101 1.00 19.31 268 CYS B O 1
ATOM 8996 N N . PHE B 2 269 ? 16.368 -18.850 25.407 1.00 18.14 269 PHE B N 1
ATOM 8997 C CA . PHE B 2 269 ? 16.492 -17.816 26.436 1.00 21.15 269 PHE B CA 1
ATOM 8998 C C . PHE B 2 269 ? 17.724 -17.003 26.055 1.00 17.48 269 PHE B C 1
ATOM 8999 O O . PHE B 2 269 ? 18.846 -17.439 26.315 1.00 18.12 269 PHE B O 1
ATOM 9016 N N . VAL B 2 270 ? 17.522 -15.830 25.438 1.00 15.13 270 VAL B N 1
ATOM 9017 C CA . VAL B 2 270 ? 18.599 -15.088 24.779 1.00 15.52 270 VAL B CA 1
ATOM 9018 C C . VAL B 2 270 ? 18.468 -13.590 25.055 1.00 17.53 270 VAL B C 1
ATOM 9019 O O . VAL B 2 270 ? 17.366 -13.082 25.273 1.00 17.09 270 VAL B O 1
ATOM 9032 N N . ASN B 2 271 ? 19.602 -12.866 25.010 1.00 15.87 271 ASN B N 1
ATOM 9033 C CA . ASN B 2 271 ? 19.643 -11.451 25.390 1.00 14.98 271 ASN B CA 1
ATOM 9034 C C . ASN B 2 271 ? 19.609 -10.465 24.214 1.00 20.04 271 ASN B C 1
ATOM 9035 O O . ASN B 2 271 ? 19.762 -9.257 24.428 1.00 20.33 271 ASN B O 1
ATOM 9046 N N . GLY B 2 272 ? 19.437 -10.936 22.990 1.00 15.93 272 GLY B N 1
ATOM 9047 C CA . GLY B 2 272 ? 19.334 -10.046 21.847 1.00 15.98 272 GLY B CA 1
ATOM 9048 C C . GLY B 2 272 ? 18.330 -10.594 20.856 1.00 15.09 272 GLY B C 1
ATOM 9049 O O . GLY B 2 272 ? 18.138 -11.806 20.744 1.00 15.15 272 GLY B O 1
ATOM 9053 N N . ALA B 2 273 ? 17.676 -9.681 20.136 1.00 16.82 273 ALA B N 1
ATOM 9054 C CA . ALA B 2 273 ? 16.692 -10.115 19.149 1.00 13.98 273 ALA B CA 1
ATOM 9055 C C . ALA B 2 273 ? 17.359 -10.854 17.998 1.00 14.18 273 ALA B C 1
ATOM 9056 O O . ALA B 2 273 ? 16.861 -11.895 17.552 1.00 16.79 273 ALA B O 1
ATOM 9063 N N . GLY B 2 274 ? 18.490 -10.334 17.511 1.00 14.25 274 GLY B N 1
ATOM 9064 C CA . GLY B 2 274 ? 19.195 -11.001 16.428 1.00 14.49 274 GLY B CA 1
ATOM 9065 C C . GLY B 2 274 ? 19.692 -12.375 16.833 1.00 14.06 274 GLY B C 1
ATOM 9066 O O . GLY B 2 274 ? 19.455 -13.368 16.139 1.00 15.23 274 GLY B O 1
ATOM 9070 N N . LEU B 2 275 ? 20.383 -12.447 17.974 1.00 16.15 275 LEU B N 1
ATOM 9071 C CA . LEU B 2 275 ? 20.860 -13.732 18.477 1.00 13.71 275 LEU B CA 1
ATOM 9072 C C . LEU B 2 275 ? 19.704 -14.679 18.795 1.00 15.64 275 LEU B C 1
ATOM 9073 O O . LEU B 2 275 ? 19.834 -15.894 18.605 1.00 15.56 275 LEU B O 1
ATOM 9089 N N . ALA B 2 276 ? 18.568 -14.150 19.265 1.00 13.88 276 ALA B N 1
ATOM 9090 C CA . ALA B 2 276 ? 17.405 -14.993 19.536 1.00 15.79 276 ALA B CA 1
ATOM 9091 C C . ALA B 2 276 ? 16.850 -15.592 18.249 1.00 17.66 276 ALA B C 1
ATOM 9092 O O . ALA B 2 276 ? 16.550 -16.791 18.188 1.00 17.46 276 ALA B O 1
ATOM 9099 N N . MET B 2 277 ? 16.680 -14.765 17.215 1.00 17.38 277 MET B N 1
ATOM 9100 C CA . MET B 2 277 ? 16.285 -15.298 15.916 1.00 14.84 277 MET B CA 1
ATOM 9101 C C . MET B 2 277 ? 17.312 -16.301 15.410 1.00 14.84 277 MET B C 1
ATOM 9102 O O . MET B 2 277 ? 16.955 -17.380 14.919 1.00 16.19 277 MET B O 1
ATOM 9116 N N . ALA B 2 278 ? 18.599 -15.969 15.545 1.00 13.70 278 ALA B N 1
ATOM 9117 C CA . ALA B 2 278 ? 19.647 -16.869 15.077 1.00 14.84 278 ALA B CA 1
ATOM 9118 C C . ALA B 2 278 ? 19.686 -18.162 15.884 1.00 14.70 278 ALA B C 1
ATOM 9119 O O . ALA B 2 278 ? 20.070 -19.214 15.355 1.00 16.28 278 ALA B O 1
ATOM 9126 N N . THR B 2 279 ? 19.305 -18.099 17.163 1.00 15.65 279 THR B N 1
ATOM 9127 C CA . THR B 2 279 ? 19.281 -19.299 17.991 1.00 13.12 279 THR B CA 1
ATOM 9128 C C . THR B 2 279 ? 18.161 -20.232 17.550 1.00 13.81 279 THR B C 1
ATOM 9129 O O . THR B 2 279 ? 18.375 -21.438 17.391 1.00 16.04 279 THR B O 1
ATOM 9140 N N . CYS B 2 280 ? 16.966 -19.688 17.312 1.00 15.11 280 CYS B N 1
ATOM 9141 C CA . CYS B 2 280 ? 15.914 -20.489 16.695 1.00 15.76 280 CYS B CA 1
ATOM 9142 C C . CYS B 2 280 ? 16.401 -21.094 15.382 1.00 16.71 280 CYS B C 1
ATOM 9143 O O . CYS B 2 280 ? 16.184 -22.281 15.109 1.00 17.36 280 CYS B O 1
ATOM 9151 N N . ASP B 2 281 ? 17.063 -20.277 14.555 1.00 13.75 281 ASP B N 1
ATOM 9152 C CA . ASP B 2 281 ? 17.523 -20.745 13.252 1.00 15.32 281 ASP B CA 1
ATOM 9153 C C . ASP B 2 281 ? 18.487 -21.917 13.397 1.00 17.94 281 ASP B C 1
ATOM 9154 O O . ASP B 2 281 ? 18.388 -22.911 12.669 1.00 16.51 281 ASP B O 1
ATOM 9163 N N . ILE B 2 282 ? 19.457 -21.800 14.306 1.00 14.16 282 ILE B N 1
ATOM 9164 C CA . ILE B 2 282 ? 20.512 -22.808 14.371 1.00 15.02 282 ILE B CA 1
ATOM 9165 C C . ILE B 2 282 ? 20.026 -24.069 15.085 1.00 15.20 282 ILE B C 1
ATOM 9166 O O . ILE B 2 282 ? 20.519 -25.169 14.809 1.00 16.25 282 ILE B O 1
ATOM 9182 N N . ILE B 2 283 ? 19.056 -23.943 15.998 1.00 13.01 283 ILE B N 1
ATOM 9183 C CA . ILE B 2 283 ? 18.372 -25.125 16.521 1.00 14.22 283 ILE B CA 1
ATOM 9184 C C . ILE B 2 283 ? 17.738 -25.907 15.378 1.00 16.63 283 ILE B C 1
ATOM 9185 O O . ILE B 2 283 ? 17.930 -27.123 15.249 1.00 15.96 283 ILE B O 1
ATOM 9201 N N . PHE B 2 284 ? 16.997 -25.210 14.511 1.00 14.50 284 PHE B N 1
ATOM 9202 C CA . PHE B 2 284 ? 16.388 -25.873 13.365 1.00 15.24 284 PHE B CA 1
ATOM 9203 C C . PHE B 2 284 ? 17.445 -26.521 12.472 1.00 17.03 284 PHE B C 1
ATOM 9204 O O . PHE B 2 284 ? 17.300 -27.677 12.058 1.00 16.72 284 PHE B O 1
ATOM 9221 N N . LEU B 2 285 ? 18.528 -25.795 12.177 1.00 13.89 285 LEU B N 1
ATOM 9222 C CA . LEU B 2 285 ? 19.544 -26.322 11.269 1.00 16.45 285 LEU B CA 1
ATOM 9223 C C . LEU B 2 285 ? 20.176 -27.605 11.798 1.00 14.76 285 LEU B C 1
ATOM 9224 O O . LEU B 2 285 ? 20.661 -28.424 11.010 1.00 18.17 285 LEU B O 1
ATOM 9240 N N . ASN B 2 286 ? 20.188 -27.798 13.116 1.00 15.19 286 ASN B N 1
ATOM 9241 C CA . ASN B 2 286 ? 20.769 -28.984 13.731 1.00 18.44 286 ASN B CA 1
ATOM 9242 C C . ASN B 2 286 ? 19.725 -30.020 14.124 1.00 19.99 286 ASN B C 1
ATOM 9243 O O . ASN B 2 286 ? 20.031 -30.943 14.887 1.00 21.04 286 ASN B O 1
ATOM 9254 N N . GLY B 2 287 ? 18.504 -29.895 13.613 1.00 17.15 287 GLY B N 1
ATOM 9255 C CA . GLY B 2 287 ? 17.514 -30.942 13.730 1.00 19.08 287 GLY B CA 1
ATOM 9256 C C . GLY B 2 287 ? 16.486 -30.781 14.825 1.00 19.22 287 GLY B C 1
ATOM 9257 O O . GLY B 2 287 ? 15.793 -31.755 15.144 1.00 20.29 287 GLY B O 1
ATOM 9261 N N . GLY B 2 288 ? 16.351 -29.586 15.405 1.00 17.68 288 GLY B N 1
ATOM 9262 C CA . GLY B 2 288 ? 15.437 -29.360 16.499 1.00 16.76 288 GLY B CA 1
ATOM 9263 C C . GLY B 2 288 ? 14.326 -28.385 16.138 1.00 16.97 288 GLY B C 1
ATOM 9264 O O . GLY B 2 288 ? 14.335 -27.736 15.085 1.00 16.24 288 GLY B O 1
ATOM 9268 N N . LYS B 2 289 ? 13.360 -28.295 17.038 1.00 18.29 289 LYS B N 1
ATOM 9269 C CA . LYS B 2 289 ? 12.210 -27.410 16.871 1.00 20.06 289 LYS B CA 1
ATOM 9270 C C . LYS B 2 289 ? 12.186 -26.451 18.048 1.00 16.31 289 LYS B C 1
ATOM 9271 O O . LYS B 2 289 ? 11.936 -26.882 19.189 1.00 18.51 289 LYS B O 1
ATOM 9290 N N . PRO B 2 290 ? 12.461 -25.167 17.853 1.00 19.14 290 PRO B N 1
ATOM 9291 C CA . PRO B 2 290 ? 12.411 -24.246 18.990 1.00 19.61 290 PRO B CA 1
ATOM 9292 C C . PRO B 2 290 ? 10.988 -24.085 19.497 1.00 18.56 290 PRO B C 1
ATOM 9293 O O . PRO B 2 290 ? 10.027 -24.063 18.723 1.00 22.51 290 PRO B O 1
ATOM 9304 N N . ALA B 2 291 ? 10.868 -23.988 20.822 1.00 20.59 291 ALA B N 1
ATOM 9305 C CA . ALA B 2 291 ? 9.573 -23.832 21.465 1.00 19.96 291 ALA B CA 1
ATOM 9306 C C . ALA B 2 291 ? 9.111 -22.385 21.504 1.00 21.72 291 ALA B C 1
ATOM 9307 O O . ALA B 2 291 ? 7.910 -22.135 21.664 1.00 20.61 291 ALA B O 1
ATOM 9314 N N . ASN B 2 292 ? 10.026 -21.434 21.339 1.00 18.85 292 ASN B N 1
ATOM 9315 C CA . ASN B 2 292 ? 9.691 -20.032 21.503 1.00 17.47 292 ASN B CA 1
ATOM 9316 C C . ASN B 2 292 ? 10.855 -19.187 21.023 1.00 16.87 292 ASN B C 1
ATOM 9317 O O . ASN B 2 292 ? 11.990 -19.659 20.903 1.00 17.22 292 ASN B O 1
ATOM 9328 N N . PHE B 2 293 ? 10.549 -17.921 20.777 1.00 16.25 293 PHE B N 1
ATOM 9329 C CA . PHE B 2 293 ? 11.517 -16.848 20.639 1.00 17.59 293 PHE B CA 1
ATOM 9330 C C . PHE B 2 293 ? 11.421 -16.016 21.906 1.00 19.26 293 PHE B C 1
ATOM 9331 O O . PHE B 2 293 ? 10.321 -15.790 22.421 1.00 18.29 293 PHE B O 1
ATOM 9348 N N . LEU B 2 294 ? 12.568 -15.572 22.416 1.00 16.31 294 LEU B N 1
ATOM 9349 C CA . LEU B 2 294 ? 12.589 -14.682 23.571 1.00 15.30 294 LEU B CA 1
ATOM 9350 C C . LEU B 2 294 ? 13.807 -13.781 23.480 1.00 14.61 294 LEU B C 1
ATOM 9351 O O . LEU B 2 294 ? 14.940 -14.269 23.449 1.00 18.55 294 LEU B O 1
ATOM 9367 N N . ASP B 2 295 ? 13.566 -12.475 23.447 1.00 19.56 295 ASP B N 1
ATOM 9368 C CA . ASP B 2 295 ? 14.607 -11.454 23.487 1.00 18.40 295 ASP B CA 1
ATOM 9369 C C . ASP B 2 295 ? 14.471 -10.755 24.832 1.00 20.84 295 ASP B C 1
ATOM 9370 O O . ASP B 2 295 ? 13.530 -9.983 25.039 1.00 21.32 295 ASP B O 1
ATOM 9379 N N . LEU B 2 296 ? 15.397 -11.033 25.752 1.00 16.84 296 LEU B N 1
ATOM 9380 C CA . LEU B 2 296 ? 15.297 -10.437 27.077 1.00 21.19 296 LEU B CA 1
ATOM 9381 C C . LEU B 2 296 ? 15.450 -8.921 27.043 1.00 20.51 296 LEU B C 1
ATOM 9382 O O . LEU B 2 296 ? 14.968 -8.242 27.956 1.00 24.42 296 LEU B O 1
ATOM 9398 N N . GLY B 2 297 ? 16.107 -8.377 26.018 1.00 19.38 297 GLY B N 1
ATOM 9399 C CA . GLY B 2 297 ? 16.324 -6.946 25.935 1.00 21.51 297 GLY B CA 1
ATOM 9400 C C . GLY B 2 297 ? 17.601 -6.491 26.611 1.00 24.10 297 GLY B C 1
ATOM 9401 O O . GLY B 2 297 ? 17.994 -7.035 27.645 1.00 21.66 297 GLY B O 1
ATOM 9405 N N . GLY B 2 298 ? 18.258 -5.479 26.042 1.00 19.73 298 GLY B N 1
ATOM 9406 C CA . GLY B 2 298 ? 19.481 -4.979 26.645 1.00 18.61 298 GLY B CA 1
ATOM 9407 C C . GLY B 2 298 ? 19.281 -4.430 28.043 1.00 21.81 298 GLY B C 1
ATOM 9408 O O . GLY B 2 298 ? 20.210 -4.433 28.856 1.00 22.78 298 GLY B O 1
ATOM 9412 N N . GLY B 2 299 ? 18.079 -3.953 28.346 1.00 22.82 299 GLY B N 1
ATOM 9413 C CA . GLY B 2 299 ? 17.808 -3.406 29.660 1.00 32.74 299 GLY B CA 1
ATOM 9414 C C . GLY B 2 299 ? 17.242 -4.424 30.629 1.00 34.26 299 GLY B C 1
ATOM 9415 O O . GLY B 2 299 ? 16.628 -4.053 31.634 1.00 31.49 299 GLY B O 1
ATOM 9419 N N . VAL B 2 300 ? 17.451 -5.714 30.350 1.00 23.98 300 VAL B N 1
ATOM 9420 C CA . VAL B 2 300 ? 16.849 -6.750 31.179 1.00 24.53 300 VAL B CA 1
ATOM 9421 C C . VAL B 2 300 ? 17.353 -6.633 32.609 1.00 25.59 300 VAL B C 1
ATOM 9422 O O . VAL B 2 300 ? 18.535 -6.357 32.857 1.00 22.13 300 VAL B O 1
ATOM 9435 N N . LYS B 2 301 ? 16.455 -6.864 33.558 1.00 29.13 301 LYS B N 1
ATOM 9436 C CA . LYS B 2 301 ? 16.797 -6.900 34.971 1.00 30.15 301 LYS B CA 1
ATOM 9437 C C . LYS B 2 301 ? 16.636 -8.316 35.508 1.00 26.96 301 LYS B C 1
ATOM 9438 O O . LYS B 2 301 ? 15.986 -9.170 34.898 1.00 24.70 301 LYS B O 1
ATOM 9457 N N . GLU B 2 302 ? 17.267 -8.561 36.660 1.00 27.60 302 GLU B N 1
ATOM 9458 C CA . GLU B 2 302 ? 17.293 -9.908 37.219 1.00 25.39 302 GLU B CA 1
ATOM 9459 C C . GLU B 2 302 ? 15.884 -10.449 37.423 1.00 21.84 302 GLU B C 1
ATOM 9460 O O . GLU B 2 302 ? 15.625 -11.633 37.181 1.00 26.64 302 GLU B O 1
ATOM 9472 N N . SER B 2 303 ? 14.956 -9.594 37.855 1.00 25.20 303 SER B N 1
ATOM 9473 C CA . SER B 2 303 ? 13.590 -10.051 38.088 1.00 24.45 303 SER B CA 1
ATOM 9474 C C . SER B 2 303 ? 12.958 -10.588 36.808 1.00 25.32 303 SER B C 1
ATOM 9475 O O . SER B 2 303 ? 12.182 -11.550 36.846 1.00 29.45 303 SER B O 1
ATOM 9483 N N . GLN B 2 304 ? 13.275 -9.978 35.664 1.00 24.80 304 GLN B N 1
ATOM 9484 C CA . GLN B 2 304 ? 12.729 -10.460 34.398 1.00 23.75 304 GLN B CA 1
ATOM 9485 C C . GLN B 2 304 ? 13.379 -11.772 33.974 1.00 20.81 304 GLN B C 1
ATOM 9486 O O . GLN B 2 304 ? 12.723 -12.625 33.363 1.00 24.81 304 GLN B O 1
ATOM 9500 N N . VAL B 2 305 ? 14.674 -11.936 34.256 1.00 22.98 305 VAL B N 1
ATOM 9501 C CA . VAL B 2 305 ? 15.338 -13.216 34.013 1.00 25.16 305 VAL B CA 1
ATOM 9502 C C . VAL B 2 305 ? 14.649 -14.319 34.802 1.00 23.82 305 VAL B C 1
ATOM 9503 O O . VAL B 2 305 ? 14.360 -15.404 34.283 1.00 24.70 305 VAL B O 1
ATOM 9516 N N . TYR B 2 306 ? 14.433 -14.068 36.093 1.00 23.52 306 TYR B N 1
ATOM 9517 C CA . TYR B 2 306 ? 13.744 -15.013 36.963 1.00 23.26 306 TYR B CA 1
ATOM 9518 C C . TYR B 2 306 ? 12.392 -15.393 36.383 1.00 20.23 306 TYR B C 1
ATOM 9519 O O . TYR B 2 306 ? 12.073 -16.579 36.242 1.00 23.24 306 TYR B O 1
ATOM 9537 N N . GLN B 2 307 ? 11.584 -14.392 36.023 1.00 22.36 307 GLN B N 1
ATOM 9538 C CA . GLN B 2 307 ? 10.244 -14.668 35.517 1.00 21.17 307 GLN B CA 1
ATOM 9539 C C . GLN B 2 307 ? 10.297 -15.423 34.195 1.00 22.98 307 GLN B C 1
ATOM 9540 O O . GLN B 2 307 ? 9.531 -16.369 33.982 1.00 26.32 307 GLN B O 1
ATOM 9554 N N . ALA B 2 308 ? 11.187 -15.009 33.288 1.00 23.30 308 ALA B N 1
ATOM 9555 C CA . ALA B 2 308 ? 11.293 -15.682 31.998 1.00 23.91 308 ALA B CA 1
ATOM 9556 C C . ALA B 2 308 ? 11.635 -17.152 32.179 1.00 24.86 308 ALA B C 1
ATOM 9557 O O . ALA B 2 308 ? 11.042 -18.022 31.534 1.00 24.09 308 ALA B O 1
ATOM 9564 N N . PHE B 2 309 ? 12.589 -17.450 33.057 1.00 24.52 309 PHE B N 1
ATOM 9565 C CA . PHE B 2 309 ? 12.988 -18.836 33.239 1.00 21.13 309 PHE B CA 1
ATOM 9566 C C . PHE B 2 309 ? 11.841 -19.670 33.789 1.00 24.72 309 PHE B C 1
ATOM 9567 O O . PHE B 2 309 ? 11.649 -20.821 33.382 1.00 27.34 309 PHE B O 1
ATOM 9584 N N . LYS B 2 310 ? 11.069 -19.108 34.718 1.00 26.94 310 LYS B N 1
ATOM 9585 C CA . LYS B 2 310 ? 9.941 -19.843 35.276 1.00 38.29 310 LYS B CA 1
ATOM 9586 C C . LYS B 2 310 ? 8.890 -20.136 34.214 1.00 37.01 310 LYS B C 1
ATOM 9587 O O . LYS B 2 310 ? 8.324 -21.235 34.181 1.00 39.22 310 LYS B O 1
ATOM 9606 N N . LEU B 2 311 ? 8.609 -19.166 33.339 1.00 30.83 311 LEU B N 1
ATOM 9607 C CA . LEU B 2 311 ? 7.656 -19.407 32.260 1.00 36.14 311 LEU B CA 1
ATOM 9608 C C . LEU B 2 311 ? 8.092 -20.579 31.388 1.00 31.80 311 LEU B C 1
ATOM 9609 O O . LEU B 2 311 ? 7.269 -21.423 31.016 1.00 33.68 311 LEU B O 1
ATOM 9625 N N . LEU B 2 312 ? 9.381 -20.647 31.049 1.00 27.65 312 LEU B N 1
ATOM 9626 C CA . LEU B 2 312 ? 9.872 -21.746 30.224 1.00 26.89 312 LEU B CA 1
ATOM 9627 C C . LEU B 2 312 ? 9.727 -23.081 30.945 1.00 31.62 312 LEU B C 1
ATOM 9628 O O . LEU B 2 312 ? 9.215 -24.053 30.377 1.00 38.27 312 LEU B O 1
ATOM 9644 N N . THR B 2 313 ? 10.174 -23.151 32.204 1.00 26.94 313 THR B N 1
ATOM 9645 C CA . THR B 2 313 ? 10.145 -24.425 32.916 1.00 33.91 313 THR B CA 1
ATOM 9646 C C . THR B 2 313 ? 8.720 -24.893 33.183 1.00 38.73 313 THR B C 1
ATOM 9647 O O . THR B 2 313 ? 8.482 -26.096 33.333 1.00 44.68 313 THR B O 1
ATOM 9658 N N . ALA B 2 314 ? 7.767 -23.968 33.245 1.00 31.96 314 ALA B N 1
ATOM 9659 C CA . ALA B 2 314 ? 6.376 -24.314 33.500 1.00 26.81 314 ALA B CA 1
ATOM 9660 C C . ALA B 2 314 ? 5.608 -24.692 32.239 1.00 47.27 314 ALA B C 1
ATOM 9661 O O . ALA B 2 314 ? 4.459 -25.134 32.342 1.00 38.93 314 ALA B O 1
ATOM 9668 N N . ASP B 2 315 ? 6.204 -24.532 31.064 1.00 27.66 315 ASP B N 1
ATOM 9669 C CA . ASP B 2 315 ? 5.515 -24.829 29.812 1.00 27.76 315 ASP B CA 1
ATOM 9670 C C . ASP B 2 315 ? 5.601 -26.323 29.531 1.00 24.48 315 ASP B C 1
ATOM 9671 O O . ASP B 2 315 ? 6.708 -26.852 29.393 1.00 22.98 315 ASP B O 1
ATOM 9680 N N . PRO B 2 316 ? 4.473 -27.042 29.435 1.00 24.95 316 PRO B N 1
ATOM 9681 C CA . PRO B 2 316 ? 4.559 -28.500 29.242 1.00 27.80 316 PRO B CA 1
ATOM 9682 C C . PRO B 2 316 ? 5.149 -28.910 27.904 1.00 25.53 316 PRO B C 1
ATOM 9683 O O . PRO B 2 316 ? 5.564 -30.067 27.766 1.00 28.36 316 PRO B O 1
ATOM 9703 N N . LYS B 2 317 ? 5.183 -28.017 26.912 1.00 22.78 317 LYS B N 1
ATOM 9704 C CA . LYS B 2 317 ? 5.766 -28.352 25.618 1.00 24.41 317 LYS B CA 1
ATOM 9705 C C . LYS B 2 317 ? 7.289 -28.379 25.652 1.00 23.12 317 LYS B C 1
ATOM 9706 O O . LYS B 2 317 ? 7.906 -28.971 24.761 1.00 23.67 317 LYS B O 1
ATOM 9725 N N . VAL B 2 318 ? 7.900 -27.777 26.668 1.00 21.50 318 VAL B N 1
ATOM 9726 C CA . VAL B 2 318 ? 9.349 -27.627 26.726 1.00 17.89 318 VAL B CA 1
ATOM 9727 C C . VAL B 2 318 ? 9.969 -28.910 27.259 1.00 23.81 318 VAL B C 1
ATOM 9728 O O . VAL B 2 318 ? 9.618 -29.377 28.348 1.00 27.92 318 VAL B O 1
ATOM 9741 N N . GLU B 2 319 ? 10.900 -29.479 26.491 1.00 22.54 319 GLU B N 1
ATOM 9742 C CA . GLU B 2 319 ? 11.653 -30.654 26.904 1.00 24.48 319 GLU B CA 1
ATOM 9743 C C . GLU B 2 319 ? 13.121 -30.358 27.181 1.00 23.36 319 GLU B C 1
ATOM 9744 O O . GLU B 2 319 ? 13.823 -31.230 27.703 1.00 23.98 319 GLU B O 1
ATOM 9756 N N . ALA B 2 320 ? 13.599 -29.163 26.846 1.00 19.02 320 ALA B N 1
ATOM 9757 C CA . ALA B 2 320 ? 14.954 -28.738 27.172 1.00 19.95 320 ALA B CA 1
ATOM 9758 C C . ALA B 2 320 ? 15.003 -27.226 27.019 1.00 17.45 320 ALA B C 1
ATOM 9759 O O . ALA B 2 320 ? 14.158 -26.628 26.349 1.00 19.37 320 ALA B O 1
ATOM 9766 N N . ILE B 2 321 ? 15.998 -26.608 27.651 1.00 19.57 321 ILE B N 1
ATOM 9767 C CA . ILE B 2 321 ? 16.133 -25.158 27.648 1.00 17.86 321 ILE B CA 1
ATOM 9768 C C . ILE B 2 321 ? 17.547 -24.808 27.225 1.00 20.29 321 ILE B C 1
ATOM 9769 O O . ILE B 2 321 ? 18.513 -25.324 27.797 1.00 19.20 321 ILE B O 1
ATOM 9785 N N . LEU B 2 322 ? 17.663 -23.923 26.240 1.00 16.89 322 LEU B N 1
ATOM 9786 C CA A LEU B 2 322 ? 18.947 -23.414 25.768 0.53 18.95 322 LEU B CA 1
ATOM 9787 C CA B LEU B 2 322 ? 18.948 -23.415 25.777 0.47 18.95 322 LEU B CA 1
ATOM 9788 C C . LEU B 2 322 ? 19.050 -21.948 26.176 1.00 20.58 322 LEU B C 1
ATOM 9789 O O . LEU B 2 322 ? 18.283 -21.109 25.690 1.00 17.80 322 LEU B O 1
ATOM 9820 N N . VAL B 2 323 ? 19.991 -21.653 27.069 1.00 16.77 323 VAL B N 1
ATOM 9821 C CA . VAL B 2 323 ? 20.320 -20.296 27.484 1.00 16.66 323 VAL B CA 1
ATOM 9822 C C . VAL B 2 323 ? 21.533 -19.874 26.670 1.00 20.18 323 VAL B C 1
ATOM 9823 O O . VAL B 2 323 ? 22.571 -20.546 26.693 1.00 20.10 323 VAL B O 1
ATOM 9836 N N . ASN B 2 324 ? 21.410 -18.770 25.948 1.00 15.39 324 ASN B N 1
ATOM 9837 C CA . ASN B 2 324 ? 22.475 -18.309 25.064 1.00 16.95 324 ASN B CA 1
ATOM 9838 C C . ASN B 2 324 ? 22.584 -16.800 25.219 1.00 16.61 324 ASN B C 1
ATOM 9839 O O . ASN B 2 324 ? 21.697 -16.061 24.784 1.00 15.63 324 ASN B O 1
ATOM 9850 N N . ILE B 2 325 ? 23.661 -16.351 25.862 1.00 16.26 325 ILE B N 1
ATOM 9851 C CA . ILE B 2 325 ? 23.863 -14.952 26.209 1.00 19.01 325 ILE B CA 1
ATOM 9852 C C . ILE B 2 325 ? 25.214 -14.515 25.664 1.00 17.39 325 ILE B C 1
ATOM 9853 O O . ILE B 2 325 ? 26.239 -15.134 25.969 1.00 16.60 325 ILE B O 1
ATOM 9869 N N . PHE B 2 326 ? 25.223 -13.451 24.874 1.00 16.89 326 PHE B N 1
ATOM 9870 C CA . PHE B 2 326 ? 26.464 -12.759 24.535 1.00 15.56 326 PHE B CA 1
ATOM 9871 C C . PHE B 2 326 ? 26.276 -11.334 25.032 1.00 17.36 326 PHE B C 1
ATOM 9872 O O . PHE B 2 326 ? 25.684 -10.499 24.343 1.00 18.71 326 PHE B O 1
ATOM 9889 N N . GLY B 2 327 ? 26.767 -11.072 26.242 1.00 18.71 327 GLY B N 1
ATOM 9890 C CA . GLY B 2 327 ? 26.455 -9.842 26.933 1.00 18.29 327 GLY B CA 1
ATOM 9891 C C . GLY B 2 327 ? 27.381 -8.712 26.538 1.00 20.66 327 GLY B C 1
ATOM 9892 O O . GLY B 2 327 ? 28.602 -8.882 26.490 1.00 19.66 327 GLY B O 1
ATOM 9896 N N . GLY B 2 328 ? 26.786 -7.561 26.234 1.00 20.14 328 GLY B N 1
ATOM 9897 C CA . GLY B 2 328 ? 27.510 -6.306 26.177 1.00 24.14 328 GLY B CA 1
ATOM 9898 C C . GLY B 2 328 ? 26.964 -5.385 27.249 1.00 19.49 328 GLY B C 1
ATOM 9899 O O . GLY B 2 328 ? 27.532 -5.294 28.339 1.00 20.21 328 GLY B O 1
ATOM 9903 N N . ILE B 2 329 ? 25.833 -4.731 26.972 1.00 18.03 329 ILE B N 1
ATOM 9904 C CA . ILE B 2 329 ? 25.137 -4.000 28.026 1.00 16.91 329 ILE B CA 1
ATOM 9905 C C . ILE B 2 329 ? 24.570 -4.964 29.063 1.00 20.48 329 ILE B C 1
ATOM 9906 O O . ILE B 2 329 ? 24.421 -4.601 30.237 1.00 22.88 329 ILE B O 1
ATOM 9922 N N . VAL B 2 330 ? 24.257 -6.195 28.661 1.00 18.38 330 VAL B N 1
ATOM 9923 C CA . VAL B 2 330 ? 23.751 -7.202 29.589 1.00 17.69 330 VAL B CA 1
ATOM 9924 C C . VAL B 2 330 ? 24.923 -7.855 30.308 1.00 21.84 330 VAL B C 1
ATOM 9925 O O . VAL B 2 330 ? 25.817 -8.426 29.675 1.00 20.66 330 VAL B O 1
ATOM 9938 N N . ASN B 2 331 ? 24.906 -7.797 31.633 1.00 21.14 331 ASN B N 1
ATOM 9939 C CA . ASN B 2 331 ? 25.932 -8.426 32.448 1.00 24.00 331 ASN B CA 1
ATOM 9940 C C . ASN B 2 331 ? 25.528 -9.875 32.671 1.00 19.31 331 ASN B C 1
ATOM 9941 O O . ASN B 2 331 ? 24.412 -10.143 33.122 1.00 22.78 331 ASN B O 1
ATOM 9952 N N . CYS B 2 332 ? 26.426 -10.809 32.338 1.00 19.74 332 CYS B N 1
ATOM 9953 C CA . CYS B 2 332 ? 26.069 -12.224 32.403 1.00 19.76 332 CYS B CA 1
ATOM 9954 C C . CYS B 2 332 ? 25.674 -12.650 33.814 1.00 20.48 332 CYS B C 1
ATOM 9955 O O . CYS B 2 332 ? 24.900 -13.601 33.978 1.00 19.62 332 CYS B O 1
ATOM 9963 N N . ALA B 2 333 ? 26.201 -11.975 34.841 1.00 23.17 333 ALA B N 1
ATOM 9964 C CA . ALA B 2 333 ? 25.895 -12.372 36.212 1.00 24.24 333 ALA B CA 1
ATOM 9965 C C . ALA B 2 333 ? 24.416 -12.192 36.547 1.00 23.56 333 ALA B C 1
ATOM 9966 O O . ALA B 2 333 ? 23.873 -12.965 37.346 1.00 25.17 333 ALA B O 1
ATOM 9973 N N . ILE B 2 334 ? 23.746 -11.190 35.959 1.00 22.26 334 ILE B N 1
ATOM 9974 C CA . ILE B 2 334 ? 22.304 -11.044 36.179 1.00 24.29 334 ILE B CA 1
ATOM 9975 C C . ILE B 2 334 ? 21.576 -12.283 35.675 1.00 27.08 334 ILE B C 1
ATOM 9976 O O . ILE B 2 334 ? 20.609 -12.749 36.290 1.00 22.66 334 ILE B O 1
ATOM 10005 N N . ILE B 2 335 ? 22.028 -12.833 34.546 1.00 24.40 335 ILE B N 1
ATOM 10006 C CA . ILE B 2 335 ? 21.415 -14.044 34.012 1.00 21.38 335 ILE B CA 1
ATOM 10007 C C . ILE B 2 335 ? 21.611 -15.198 34.982 1.00 24.87 335 ILE B C 1
ATOM 10008 O O . ILE B 2 335 ? 20.677 -15.949 35.286 1.00 21.29 335 ILE B O 1
ATOM 10024 N N . ALA B 2 336 ? 22.842 -15.371 35.459 1.00 25.04 336 ALA B N 1
ATOM 10025 C CA . ALA B 2 336 ? 23.131 -16.470 36.369 1.00 22.06 336 ALA B CA 1
ATOM 10026 C C . ALA B 2 336 ? 22.351 -16.334 37.669 1.00 29.49 336 ALA B C 1
ATOM 10027 O O . ALA B 2 336 ? 21.879 -17.334 38.224 1.00 24.54 336 ALA B O 1
ATOM 10034 N N . ASN B 2 337 ? 22.211 -15.106 38.179 1.00 23.33 337 ASN B N 1
ATOM 10035 C CA . ASN B 2 337 ? 21.472 -14.901 39.422 1.00 24.47 337 ASN B CA 1
ATOM 10036 C C . ASN B 2 337 ? 20.001 -15.256 39.250 1.00 26.50 337 ASN B C 1
ATOM 10037 O O . ASN B 2 337 ? 19.424 -15.976 40.074 1.00 29.09 337 ASN B O 1
ATOM 10048 N N . GLY B 2 338 ? 19.371 -14.744 38.193 1.00 25.50 338 GLY B N 1
ATOM 10049 C CA . GLY B 2 338 ? 17.959 -15.011 37.989 1.00 20.68 338 GLY B CA 1
ATOM 10050 C C . GLY B 2 338 ? 17.662 -16.484 37.786 1.00 24.92 338 GLY B C 1
ATOM 10051 O O . GLY B 2 338 ? 16.657 -16.997 38.282 1.00 26.20 338 GLY B O 1
ATOM 10055 N N . ILE B 2 339 ? 18.523 -17.183 37.048 1.00 23.15 339 ILE B N 1
ATOM 10056 C CA . ILE B 2 339 ? 18.265 -18.592 36.768 1.00 22.25 339 ILE B CA 1
ATOM 10057 C C . ILE B 2 339 ? 18.434 -19.429 38.031 1.00 23.91 339 ILE B C 1
ATOM 10058 O O . ILE B 2 339 ? 17.571 -20.248 38.368 1.00 28.07 339 ILE B O 1
ATOM 10074 N N . THR B 2 340 ? 19.540 -19.236 38.753 1.00 21.63 340 THR B N 1
ATOM 10075 C CA . THR B 2 340 ? 19.792 -20.067 39.928 1.00 20.29 340 THR B CA 1
ATOM 10076 C C . THR B 2 340 ? 18.714 -19.875 40.988 1.00 25.23 340 THR B C 1
ATOM 10077 O O . THR B 2 340 ? 18.279 -20.844 41.622 1.00 28.72 340 THR B O 1
ATOM 10088 N N . LYS B 2 341 ? 18.267 -18.635 41.198 1.00 27.83 341 LYS B N 1
ATOM 10089 C CA . LYS B 2 341 ? 17.208 -18.394 42.174 1.00 24.63 341 LYS B CA 1
ATOM 10090 C C . LYS B 2 341 ? 15.883 -18.992 41.714 1.00 26.82 341 LYS B C 1
ATOM 10091 O O . LYS B 2 341 ? 15.112 -19.511 42.530 1.00 32.66 341 LYS B O 1
ATOM 10110 N N . ALA B 2 342 ? 15.602 -18.939 40.410 1.00 26.18 342 ALA B N 1
ATOM 10111 C CA . ALA B 2 342 ? 14.367 -19.523 39.901 1.00 27.63 342 ALA B CA 1
ATOM 10112 C C . ALA B 2 342 ? 14.348 -21.035 40.082 1.00 28.69 342 ALA B C 1
ATOM 10113 O O . ALA B 2 342 ? 13.278 -21.616 40.295 1.00 35.45 342 ALA B O 1
ATOM 10120 N N . CYS B 2 343 ? 15.513 -21.685 40.008 1.00 32.47 343 CYS B N 1
ATOM 10121 C CA . CYS B 2 343 ? 15.601 -23.131 40.165 1.00 34.82 343 CYS B CA 1
ATOM 10122 C C . CYS B 2 343 ? 15.782 -23.565 41.612 1.00 50.61 343 CYS B C 1
ATOM 10123 O O . CYS B 2 343 ? 15.483 -24.717 41.942 1.00 48.09 343 CYS B O 1
ATOM 10131 N N . ARG B 2 344 ? 16.286 -22.683 42.476 1.00 57.00 344 ARG B N 1
ATOM 10132 C CA . ARG B 2 344 ? 16.261 -22.973 43.904 1.00 52.92 344 ARG B CA 1
ATOM 10133 C C . ARG B 2 344 ? 14.839 -23.252 44.368 1.00 59.30 344 ARG B C 1
ATOM 10134 O O . ARG B 2 344 ? 14.631 -23.970 45.353 1.00 60.07 344 ARG B O 1
ATOM 10155 N N . GLU B 2 345 ? 13.852 -22.715 43.651 1.00 59.05 345 GLU B N 1
ATOM 10156 C CA . GLU B 2 345 ? 12.453 -22.733 44.056 1.00 62.47 345 GLU B CA 1
ATOM 10157 C C . GLU B 2 345 ? 11.623 -23.680 43.197 1.00 73.16 345 GLU B C 1
ATOM 10158 O O . GLU B 2 345 ? 10.430 -23.451 42.984 1.00 69.80 345 GLU B O 1
ATOM 10170 N N . LEU B 2 346 ? 12.249 -24.749 42.701 1.00 71.41 346 LEU B N 1
ATOM 10171 C CA . LEU B 2 346 ? 11.582 -25.770 41.899 1.00 74.09 346 LEU B CA 1
ATOM 10172 C C . LEU B 2 346 ? 12.628 -26.752 41.387 1.00 57.99 346 LEU B C 1
ATOM 10173 O O . LEU B 2 346 ? 13.814 -26.417 41.321 1.00 72.43 346 LEU B O 1
ATOM 10189 N N . GLU B 2 347 ? 12.210 -27.958 41.020 1.00 63.77 347 GLU B N 1
ATOM 10190 C CA . GLU B 2 347 ? 13.130 -28.946 40.479 1.00 67.62 347 GLU B CA 1
ATOM 10191 C C . GLU B 2 347 ? 13.294 -28.723 38.982 1.00 64.88 347 GLU B C 1
ATOM 10192 O O . GLU B 2 347 ? 12.329 -28.415 38.276 1.00 65.44 347 GLU B O 1
ATOM 10204 N N . LEU B 2 348 ? 14.527 -28.872 38.505 1.00 64.61 348 LEU B N 1
ATOM 10205 C CA . LEU B 2 348 ? 14.850 -28.697 37.090 1.00 49.27 348 LEU B CA 1
ATOM 10206 C C . LEU B 2 348 ? 14.612 -30.033 36.398 1.00 44.46 348 LEU B C 1
ATOM 10207 O O . LEU B 2 348 ? 15.445 -30.940 36.469 1.00 59.13 348 LEU B O 1
ATOM 10223 N N . LYS B 2 349 ? 13.472 -30.153 35.720 1.00 46.90 349 LYS B N 1
ATOM 10224 C CA . LYS B 2 349 ? 13.043 -31.417 35.139 1.00 54.49 349 LYS B CA 1
ATOM 10225 C C . LYS B 2 349 ? 13.429 -31.580 33.675 1.00 42.68 349 LYS B C 1
ATOM 10226 O O . LYS B 2 349 ? 13.146 -32.632 33.093 1.00 36.59 349 LYS B O 1
ATOM 10245 N N . VAL B 2 350 ? 14.058 -30.580 33.066 1.00 29.43 350 VAL B N 1
ATOM 10246 C CA . VAL B 2 350 ? 14.487 -30.692 31.673 1.00 27.73 350 VAL B CA 1
ATOM 10247 C C . VAL B 2 350 ? 15.973 -30.373 31.584 1.00 30.89 350 VAL B C 1
ATOM 10248 O O . VAL B 2 350 ? 16.498 -29.619 32.417 1.00 30.13 350 VAL B O 1
ATOM 10261 N N . PRO B 2 351 ? 16.690 -30.931 30.610 1.00 24.17 351 PRO B N 1
ATOM 10262 C CA . PRO B 2 351 ? 18.106 -30.585 30.455 1.00 22.89 351 PRO B CA 1
ATOM 10263 C C . PRO B 2 351 ? 18.283 -29.096 30.211 1.00 27.58 351 PRO B C 1
ATOM 10264 O O . PRO B 2 351 ? 17.459 -28.447 29.560 1.00 24.11 351 PRO B O 1
ATOM 10275 N N . LEU B 2 352 ? 19.381 -28.559 30.742 1.00 23.13 352 LEU B N 1
ATOM 10276 C CA . LEU B 2 352 ? 19.702 -27.140 30.661 1.00 26.37 352 LEU B CA 1
ATOM 10277 C C . LEU B 2 352 ? 21.067 -26.976 30.005 1.00 26.31 352 LEU B C 1
ATOM 10278 O O . LEU B 2 352 ? 22.083 -27.412 30.555 1.00 25.70 352 LEU B O 1
ATOM 10294 N N . VAL B 2 353 ? 21.082 -26.352 28.830 1.00 18.95 353 VAL B N 1
ATOM 10295 C CA . VAL B 2 353 ? 22.299 -26.082 28.072 1.00 17.29 353 VAL B CA 1
ATOM 10296 C C . VAL B 2 353 ? 22.556 -24.584 28.147 1.00 16.25 353 VAL B C 1
ATOM 10297 O O . VAL B 2 353 ? 21.650 -23.782 27.891 1.00 17.99 353 VAL B O 1
ATOM 10310 N N . VAL B 2 354 ? 23.784 -24.204 28.491 1.00 17.46 354 VAL B N 1
ATOM 10311 C CA . VAL B 2 354 ? 24.115 -22.808 28.750 1.00 19.06 354 VAL B CA 1
ATOM 10312 C C . VAL B 2 354 ? 25.340 -22.409 27.939 1.00 17.94 354 VAL B C 1
ATOM 10313 O O . VAL B 2 354 ? 26.373 -23.087 27.980 1.00 20.13 354 VAL B O 1
ATOM 10326 N N . ARG B 2 355 ? 25.217 -21.310 27.209 1.00 16.61 355 ARG B N 1
ATOM 10327 C CA . ARG B 2 355 ? 26.329 -20.697 26.492 1.00 16.89 355 ARG B CA 1
ATOM 10328 C C . ARG B 2 355 ? 26.372 -19.252 26.961 1.00 19.87 355 ARG B C 1
ATOM 10329 O O . ARG B 2 355 ? 25.418 -18.504 26.733 1.00 19.29 355 ARG B O 1
ATOM 10350 N N . LEU B 2 356 ? 27.449 -18.868 27.646 1.00 19.04 356 LEU B N 1
ATOM 10351 C CA . LEU B 2 356 ? 27.649 -17.497 28.097 1.00 17.68 356 LEU B CA 1
ATOM 10352 C C . LEU B 2 356 ? 28.927 -16.939 27.482 1.00 17.67 356 LEU B C 1
ATOM 10353 O O . LEU B 2 356 ? 29.963 -17.613 27.474 1.00 19.95 356 LEU B O 1
ATOM 10369 N N . GLU B 2 357 ? 28.847 -15.709 26.974 1.00 17.46 357 GLU B N 1
ATOM 10370 C CA . GLU B 2 357 ? 29.998 -14.972 26.480 1.00 18.27 357 GLU B CA 1
ATOM 10371 C C . GLU B 2 357 ? 29.809 -13.501 26.824 1.00 19.82 357 GLU B C 1
ATOM 10372 O O . GLU B 2 357 ? 28.696 -13.049 27.108 1.00 18.78 357 GLU B O 1
ATOM 10384 N N . GLY B 2 358 ? 30.907 -12.754 26.782 1.00 19.20 358 GLY B N 1
ATOM 10385 C CA . GLY B 2 358 ? 30.843 -11.318 26.948 1.00 19.65 358 GLY B CA 1
ATOM 10386 C C . GLY B 2 358 ? 30.970 -10.832 28.375 1.00 25.44 358 GLY B C 1
ATOM 10387 O O . GLY B 2 358 ? 31.716 -11.397 29.180 1.00 26.17 358 GLY B O 1
ATOM 10391 N N . THR B 2 359 ? 30.222 -9.780 28.694 1.00 20.50 359 THR B N 1
ATOM 10392 C CA . THR B 2 359 ? 30.442 -9.027 29.922 1.00 19.29 359 THR B CA 1
ATOM 10393 C C . THR B 2 359 ? 30.309 -9.900 31.163 1.00 21.24 359 THR B C 1
ATOM 10394 O O . THR B 2 359 ? 29.254 -10.490 31.414 1.00 19.85 359 THR B O 1
ATOM 10405 N N . ASN B 2 360 ? 31.388 -9.967 31.944 1.00 23.06 360 ASN B N 1
ATOM 10406 C CA . ASN B 2 360 ? 31.372 -10.577 33.275 1.00 21.81 360 ASN B CA 1
ATOM 10407 C C . ASN B 2 360 ? 31.056 -12.070 33.221 1.00 24.13 360 ASN B C 1
ATOM 10408 O O . ASN B 2 360 ? 30.409 -12.622 34.115 1.00 25.25 360 ASN B O 1
ATOM 10419 N N . VAL B 2 361 ? 31.555 -12.740 32.183 1.00 23.74 361 VAL B N 1
ATOM 10420 C CA . VAL B 2 361 ? 31.216 -14.144 31.969 1.00 22.84 361 VAL B CA 1
ATOM 10421 C C . VAL B 2 361 ? 31.792 -15.028 33.074 1.00 27.24 361 VAL B C 1
ATOM 10422 O O . VAL B 2 361 ? 31.158 -16.004 33.494 1.00 23.76 361 VAL B O 1
ATOM 10435 N N . HIS B 2 362 ? 32.992 -14.713 33.565 1.00 26.28 362 HIS B N 1
ATOM 10436 C CA . HIS B 2 362 ? 33.611 -15.587 34.559 1.00 27.00 362 HIS B CA 1
ATOM 10437 C C . HIS B 2 362 ? 32.837 -15.578 35.876 1.00 24.86 362 HIS B C 1
ATOM 10438 O O . HIS B 2 362 ? 32.598 -16.640 36.462 1.00 28.36 362 HIS B O 1
ATOM 10452 N N . GLU B 2 363 ? 32.427 -14.400 36.356 1.00 26.73 363 GLU B N 1
ATOM 10453 C CA . GLU B 2 363 ? 31.613 -14.364 37.567 1.00 25.59 363 GLU B CA 1
ATOM 10454 C C . GLU B 2 363 ? 30.302 -15.114 37.366 1.00 25.82 363 GLU B C 1
ATOM 10455 O O . GLU B 2 363 ? 29.859 -15.859 38.248 1.00 28.47 363 GLU B O 1
ATOM 10467 N N . ALA B 2 364 ? 29.659 -14.915 36.214 1.00 24.27 364 ALA B N 1
ATOM 10468 C CA . ALA B 2 364 ? 28.401 -15.603 35.947 1.00 23.03 364 ALA B CA 1
ATOM 10469 C C . ALA B 2 364 ? 28.591 -17.113 35.953 1.00 24.72 364 ALA B C 1
ATOM 10470 O O . ALA B 2 364 ? 27.748 -17.851 36.476 1.00 24.38 364 ALA B O 1
ATOM 10477 N N . GLN B 2 365 ? 29.689 -17.592 35.369 1.00 22.84 365 GLN B N 1
ATOM 10478 C CA . GLN B 2 365 ? 29.927 -19.031 35.326 1.00 27.22 365 GLN B CA 1
ATOM 10479 C C . GLN B 2 365 ? 30.186 -19.599 36.715 1.00 25.39 365 GLN B C 1
ATOM 10480 O O . GLN B 2 365 ? 29.769 -20.722 37.016 1.00 26.45 365 GLN B O 1
ATOM 10494 N N . ASN B 2 366 ? 30.855 -18.833 37.584 1.00 29.78 366 ASN B N 1
ATOM 10495 C CA . ASN B 2 366 ? 31.052 -19.287 38.958 1.00 34.96 366 ASN B CA 1
ATOM 10496 C C . ASN B 2 366 ? 29.732 -19.331 39.719 1.00 36.47 366 ASN B C 1
ATOM 10497 O O . ASN B 2 366 ? 29.516 -20.227 40.543 1.00 32.37 366 ASN B O 1
ATOM 10508 N N . ILE B 2 367 ? 28.833 -18.379 39.459 1.00 27.80 367 ILE B N 1
ATOM 10509 C CA . ILE B 2 367 ? 27.508 -18.435 40.071 1.00 25.09 367 ILE B CA 1
ATOM 10510 C C . ILE B 2 367 ? 26.800 -19.728 39.682 1.00 30.37 367 ILE B C 1
ATOM 10511 O O . ILE B 2 367 ? 26.242 -20.432 40.532 1.00 27.76 367 ILE B O 1
ATOM 10527 N N . LEU B 2 368 ? 26.817 -20.063 38.390 1.00 26.96 368 LEU B N 1
ATOM 10528 C CA . LEU B 2 368 ? 26.181 -21.297 37.943 1.00 25.88 368 LEU B CA 1
ATOM 10529 C C . LEU B 2 368 ? 26.825 -22.511 38.596 1.00 33.34 368 LEU B C 1
ATOM 10530 O O . LEU B 2 368 ? 26.131 -23.435 39.035 1.00 27.30 368 LEU B O 1
ATOM 10546 N N . THR B 2 369 ? 28.154 -22.528 38.673 1.00 27.99 369 THR B N 1
ATOM 10547 C CA . THR B 2 369 ? 28.843 -23.664 39.273 1.00 37.01 369 THR B CA 1
ATOM 10548 C C . THR B 2 369 ? 28.458 -23.823 40.738 1.00 37.45 369 THR B C 1
ATOM 10549 O O . THR B 2 369 ? 28.041 -24.905 41.170 1.00 33.71 369 THR B O 1
ATOM 10560 N N . ASN B 2 370 ? 28.571 -22.745 41.516 1.00 32.51 370 ASN B N 1
ATOM 10561 C CA . ASN B 2 370 ? 28.343 -22.826 42.955 1.00 41.18 370 ASN B CA 1
ATOM 10562 C C . ASN B 2 370 ? 26.879 -23.051 43.316 1.00 44.21 370 ASN B C 1
ATOM 10563 O O . ASN B 2 370 ? 26.584 -23.304 44.489 1.00 40.91 370 ASN B O 1
ATOM 10574 N N . SER B 2 371 ? 25.962 -22.978 42.350 1.00 29.88 371 SER B N 1
ATOM 10575 C CA . SER B 2 371 ? 24.565 -23.285 42.621 1.00 29.81 371 SER B CA 1
ATOM 10576 C C . SER B 2 371 ? 24.299 -24.783 42.651 1.00 28.83 371 SER B C 1
ATOM 10577 O O . SER B 2 371 ? 23.254 -25.204 43.160 1.00 38.23 371 SER B O 1
ATOM 10585 N N . GLY B 2 372 ? 25.213 -25.591 42.114 1.00 32.55 372 GLY B N 1
ATOM 10586 C CA . GLY B 2 372 ? 25.036 -27.025 42.052 1.00 38.18 372 GLY B CA 1
ATOM 10587 C C . GLY B 2 372 ? 24.076 -27.511 40.990 1.00 38.37 372 GLY B C 1
ATOM 10588 O O . GLY B 2 372 ? 23.890 -28.728 40.860 1.00 39.63 372 GLY B O 1
ATOM 10592 N N . LEU B 2 373 ? 23.467 -26.611 40.222 1.00 30.50 373 LEU B N 1
ATOM 10593 C CA . LEU B 2 373 ? 22.504 -27.025 39.214 1.00 27.65 373 LEU B CA 1
ATOM 10594 C C . LEU B 2 373 ? 23.184 -27.882 38.145 1.00 35.59 373 LEU B C 1
ATOM 10595 O O . LEU B 2 373 ? 24.355 -27.668 37.820 1.00 32.34 373 LEU B O 1
ATOM 10611 N N . PRO B 2 374 ? 22.464 -28.858 37.565 1.00 28.97 374 PRO B N 1
ATOM 10612 C CA . PRO B 2 374 ? 23.037 -29.663 36.476 1.00 26.24 374 PRO B CA 1
ATOM 10613 C C . PRO B 2 374 ? 22.967 -28.902 35.161 1.00 29.34 374 PRO B C 1
ATOM 10614 O O . PRO B 2 374 ? 21.884 -28.641 34.629 1.00 29.76 374 PRO B O 1
ATOM 10625 N N . ILE B 2 375 ? 24.131 -28.532 34.639 1.00 23.51 375 ILE B N 1
ATOM 10626 C CA . ILE B 2 375 ? 24.232 -27.711 33.443 1.00 24.11 375 ILE B CA 1
ATOM 10627 C C . ILE B 2 375 ? 25.169 -28.375 32.449 1.00 21.59 375 ILE B C 1
ATOM 10628 O O . ILE B 2 375 ? 26.207 -28.927 32.827 1.00 22.25 375 ILE B O 1
ATOM 10644 N N . THR B 2 376 ? 24.804 -28.304 31.174 1.00 18.88 376 THR B N 1
ATOM 10645 C CA . THR B 2 376 ? 25.696 -28.644 30.075 1.00 20.66 376 THR B CA 1
ATOM 10646 C C . THR B 2 376 ? 26.194 -27.333 29.479 1.00 23.77 376 THR B C 1
ATOM 10647 O O . THR B 2 376 ? 25.423 -26.589 28.864 1.00 20.02 376 THR B O 1
ATOM 10658 N N . SER B 2 377 ? 27.473 -27.046 29.683 1.00 19.88 377 SER B N 1
ATOM 10659 C CA A SER B 2 377 ? 28.090 -25.846 29.135 0.59 20.54 377 SER B CA 1
ATOM 10660 C CA B SER B 2 377 ? 28.064 -25.841 29.127 0.41 20.56 377 SER B CA 1
ATOM 10661 C C . SER B 2 377 ? 28.420 -26.070 27.666 1.00 37.17 377 SER B C 1
ATOM 10662 O O . SER B 2 377 ? 28.908 -27.137 27.283 1.00 32.32 377 SER B O 1
ATOM 10677 N N . ALA B 2 378 ? 28.147 -25.066 26.842 1.00 19.19 378 ALA B N 1
ATOM 10678 C CA . ALA B 2 378 ? 28.427 -25.143 25.419 1.00 17.30 378 ALA B CA 1
ATOM 10679 C C . ALA B 2 378 ? 29.589 -24.221 25.083 1.00 24.12 378 ALA B C 1
ATOM 10680 O O . ALA B 2 378 ? 29.826 -23.219 25.763 1.00 27.75 378 ALA B O 1
ATOM 10687 N N . VAL B 2 379 ? 30.317 -24.573 24.023 1.00 19.38 379 VAL B N 1
ATOM 10688 C CA . VAL B 2 379 ? 31.514 -23.824 23.659 1.00 23.00 379 VAL B CA 1
ATOM 10689 C C . VAL B 2 379 ? 31.254 -22.743 22.614 1.00 28.34 379 VAL B C 1
ATOM 10690 O O . VAL B 2 379 ? 32.077 -21.829 22.468 1.00 29.85 379 VAL B O 1
ATOM 10703 N N . ASP B 2 380 ? 30.155 -22.835 21.874 1.00 19.20 380 ASP B N 1
ATOM 10704 C CA . ASP B 2 380 ? 29.767 -21.827 20.889 1.00 27.09 380 ASP B CA 1
ATOM 10705 C C . ASP B 2 380 ? 28.335 -22.135 20.459 1.00 23.61 380 ASP B C 1
ATOM 10706 O O . ASP B 2 380 ? 27.690 -23.046 20.989 1.00 20.16 380 ASP B O 1
ATOM 10715 N N . LEU B 2 381 ? 27.841 -21.354 19.491 1.00 21.96 381 LEU B N 1
ATOM 10716 C CA . LEU B 2 381 ? 26.445 -21.457 19.074 1.00 23.73 381 LEU B CA 1
ATOM 10717 C C . LEU B 2 381 ? 26.130 -22.835 18.504 1.00 19.73 381 LEU B C 1
ATOM 10718 O O . LEU B 2 381 ? 25.092 -23.429 18.820 1.00 19.68 381 LEU B O 1
ATOM 10734 N N . GLU B 2 382 ? 26.993 -23.341 17.623 1.00 20.90 382 GLU B N 1
ATOM 10735 C CA . GLU B 2 382 ? 26.728 -24.637 17.010 1.00 23.63 382 GLU B CA 1
ATOM 10736 C C . GLU B 2 382 ? 26.707 -25.728 18.071 1.00 21.25 382 GLU B C 1
ATOM 10737 O O . GLU B 2 382 ? 25.779 -26.543 18.131 1.00 20.44 382 GLU B O 1
ATOM 10749 N N . ASP B 2 383 ? 27.725 -25.746 18.930 1.00 19.79 383 ASP B N 1
ATOM 10750 C CA . ASP B 2 383 ? 27.769 -26.718 20.016 1.00 21.73 383 ASP B CA 1
ATOM 10751 C C . ASP B 2 383 ? 26.533 -26.610 20.904 1.00 21.66 383 ASP B C 1
ATOM 10752 O O . ASP B 2 383 ? 25.966 -27.629 21.317 1.00 17.31 383 ASP B O 1
ATOM 10761 N N . ALA B 2 384 ? 26.095 -25.385 21.202 1.00 18.04 384 ALA B N 1
ATOM 10762 C CA . ALA B 2 384 ? 24.908 -25.216 22.034 1.00 20.22 384 ALA B CA 1
ATOM 10763 C C . ALA B 2 384 ? 23.682 -25.825 21.366 1.00 18.33 384 ALA B C 1
ATOM 10764 O O . ALA B 2 384 ? 22.896 -26.526 22.015 1.00 17.49 384 ALA B O 1
ATOM 10771 N N . ALA B 2 385 ? 23.511 -25.577 20.064 1.00 16.58 385 ALA B N 1
ATOM 10772 C CA . ALA B 2 385 ? 22.355 -26.111 19.351 1.00 19.24 385 ALA B CA 1
ATOM 10773 C C . ALA B 2 385 ? 22.403 -27.632 19.290 1.00 18.49 385 ALA B C 1
ATOM 10774 O O . ALA B 2 385 ? 21.390 -28.299 19.532 1.00 18.92 385 ALA B O 1
ATOM 10781 N N . LYS B 2 386 ? 23.576 -28.200 18.991 1.00 19.25 386 LYS B N 1
ATOM 10782 C CA . LYS B 2 386 ? 23.688 -29.652 18.904 1.00 21.13 386 LYS B CA 1
ATOM 10783 C C . LYS B 2 386 ? 23.405 -30.305 20.249 1.00 18.95 386 LYS B C 1
ATOM 10784 O O . LYS B 2 386 ? 22.690 -31.309 20.320 1.00 20.04 386 LYS B O 1
ATOM 10803 N N . LYS B 2 387 ? 23.947 -29.742 21.328 1.00 16.20 387 LYS B N 1
ATOM 10804 C CA . LYS B 2 387 ? 23.701 -30.299 22.654 1.00 17.97 387 LYS B CA 1
ATOM 10805 C C . LYS B 2 387 ? 22.239 -30.165 23.060 1.00 20.88 387 LYS B C 1
ATOM 10806 O O . LYS B 2 387 ? 21.684 -31.068 23.700 1.00 20.55 387 LYS B O 1
ATOM 10825 N N . ALA B 2 388 ? 21.591 -29.061 22.689 1.00 17.94 388 ALA B N 1
ATOM 10826 C CA . ALA B 2 388 ? 20.170 -28.913 22.988 1.00 17.49 388 ALA B CA 1
ATOM 10827 C C . ALA B 2 388 ? 19.345 -29.957 22.243 1.00 17.04 388 ALA B C 1
ATOM 10828 O O . ALA B 2 388 ? 18.483 -30.620 22.833 1.00 20.82 388 ALA B O 1
ATOM 10835 N N . VAL B 2 389 ? 19.604 -30.128 20.943 1.00 16.94 389 VAL B N 1
ATOM 10836 C CA . VAL B 2 389 ? 18.857 -31.108 20.159 1.00 19.54 389 VAL B CA 1
ATOM 10837 C C . VAL B 2 389 ? 19.126 -32.516 20.675 1.00 24.46 389 VAL B C 1
ATOM 10838 O O . VAL B 2 389 ? 18.222 -33.358 20.725 1.00 24.34 389 VAL B O 1
ATOM 10851 N N . ALA B 2 390 ? 20.368 -32.788 21.085 1.00 21.77 390 ALA B N 1
ATOM 10852 C CA . ALA B 2 390 ? 20.696 -34.095 21.639 1.00 29.26 390 ALA B CA 1
ATOM 10853 C C . ALA B 2 390 ? 20.002 -34.354 22.972 1.00 26.94 390 ALA B C 1
ATOM 10854 O O . ALA B 2 390 ? 19.875 -35.517 23.370 1.00 36.83 390 ALA B O 1
ATOM 10861 N N . SER B 2 391 ? 19.542 -33.310 23.662 1.00 23.93 391 SER B N 1
ATOM 10862 C CA . SER B 2 391 ? 18.932 -33.463 24.977 1.00 26.31 391 SER B CA 1
ATOM 10863 C C . SER B 2 391 ? 17.439 -33.768 24.914 1.00 38.68 391 SER B C 1
ATOM 10864 O O . SER B 2 391 ? 16.795 -33.826 25.965 1.00 33.71 391 SER B O 1
ATOM 10877 N N . VAL B 2 392 ? 16.868 -33.947 23.727 1.00 26.84 392 VAL B N 1
ATOM 10878 C CA . VAL B 2 392 ? 15.446 -34.234 23.597 1.00 27.74 392 VAL B CA 1
ATOM 10879 C C . VAL B 2 392 ? 15.258 -35.497 22.771 1.00 41.80 392 VAL B C 1
ATOM 10880 O O . VAL B 2 392 ? 16.083 -35.835 21.915 1.00 39.00 392 VAL B O 1
ATOM 10894 N N . THR B 2 393 ? 14.162 -36.201 23.045 1.00 48.62 393 THR B N 1
ATOM 10895 C CA . THR B 2 393 ? 13.812 -37.417 22.323 1.00 68.52 393 THR B CA 1
ATOM 10896 C C . THR B 2 393 ? 13.528 -37.092 20.863 1.00 54.18 393 THR B C 1
ATOM 10897 O O . THR B 2 393 ? 12.699 -36.233 20.563 1.00 68.19 393 THR B O 1
#

Solvent-accessible surface area: 28513 Å² total; per-residue (Å²): 108,14,66,59,0,43,140,49,1,58,4,56,138,99,18,84,2,0,0,4,14,0,37,34,156,65,0,37,104,14,4,67,68,12,64,123,68,49,7,56,9,36,0,0,6,24,112,72,80,26,81,110,111,40,56,72,32,51,2,24,76,58,0,130,76,0,60,110,115,30,45,2,57,0,0,9,0,28,22,79,39,57,132,0,11,66,12,0,39,64,0,8,97,20,83,0,32,4,0,0,0,15,14,66,13,1,0,15,18,22,2,0,90,1,42,25,121,0,74,151,41,26,119,0,0,0,0,0,0,18,5,7,0,0,0,3,5,71,61,1,16,4,8,15,6,8,20,131,11,21,90,90,17,60,0,0,0,0,0,9,1,16,10,0,5,8,4,0,0,39,17,0,37,123,51,44,6,0,0,0,1,2,1,2,2,1,0,6,18,13,19,2,1,48,0,19,15,1,0,56,26,0,28,106,17,125,47,1,61,0,0,0,0,0,1,0,0,0,15,48,28,0,34,66,0,1,87,22,2,84,129,111,21,93,40,130,182,30,35,12,6,0,0,9,1,0,2,91,43,17,34,99,50,94,83,3,16,14,13,0,0,17,30,45,44,46,146,9,12,3,154,105,0,28,87,20,0,98,70,13,62,6,55,29,6,154,9,0,9,61,0,0,52,24,0,77,121,29,0,85,143,108,127,40,50,129,106,180,194,46,66,26,16,32,33,23,10,4,114,24,0,55,92,31,34,4,64,22,18,117,38,66,59,1,64,63,23,96,78,0,45,65,2,2,105,136,1,141,18,183,58,1,9,0,19,0,7,8,53,20,38,40,46,43,173,3,67,4,80,39,50,32,156,9,0,56,41,108,22,157,62,38,108,45,0,8,108,39,0,119,80,0,34,42,66,44,0,32,16,170,117,18,86,201,128,10,20,121,0,87,72,0,0,0,0,36,22,52,91,79,67,75,75,0,6,1,1,2,44,14,17,77,75,56,48,1,0,3,0,17,0,0,47,61,16,41,53,97,22,79,104,0,41,86,84,42,83,111,53,38,60,120,18,79,4,43,8,106,103,19,29,96,98,62,17,0,62,110,1,0,107,44,1,24,0,120,46,101,31,28,90,47,0,2,62,5,0,50,75,1,2,86,2,1,31,136,3,7,9,14,37,1,31,1,38,16,0,0,18,4,77,129,23,86,0,8,1,18,61,29,102,15,52,12,6,94,32,0,92,97,98,24,164,123,15,24,83,60,28,28,87,98,53,47,100,100,29,31,32,57,0,44,145,73,119,12,63,18,10,27,44,114,8,30,0,0,0,0,0,7,9,2,0,0,0,3,0,1,5,5,1,0,124,74,36,65,6,113,14,4,0,1,2,3,6,7,26,61,9,127,53,75,32,0,53,42,2,0,53,22,2,39,80,29,127,139,11,74,0,0,2,0,0,0,0,0,7,44,3,41,0,8,52,1,1,42,0,2,17,98,0,7,210,93,59,131,27,165,28,60,3,2,6,3,10,34,2,33,54,23,139,90,0,66,86,40,12,101,128,49,66,35,93,51,61,73,12,112,46,2,26,28,1,0,116,70,0,28,87,32,29,171